Protein AF-A0A0F9BP46-F1 (afdb_monomer)

Sequence (379 aa):
MDGKRRKCLKVISLFQIILMIGFIFAFSFILNSNFVRADATGCEKNQELVKEECVCIDNNQKVDKVTGKCVEIPHPSITREDETQVTETPDQPPADSATPFPADREDIENMFGVGVGGTDGDKDDEGETVDDENGGDETSIDDTSKFLLLGPIFESFKFALLVVAGIQLLGPLFGLSEENTNALSQSAAVGIIVEGIATGIAQKFPENNIAKFLGKHSTWIGVGAGVLIFVLTYKKEKQETIIFSCLPWQAPTGGSDCEKCNNKDFPCSEYQCRSLGQSCELINRGTQEEKCVWINRNDVNPPIIQAWEDALLNDYKYAPDNAVSPPDRGVKILYEKSPDNCVPAFTPLKFGVTLNEPAICKLDVLRKDNFNEMALFMS

Secondary structure (DSSP, 8-state):
--HHHHHHHHHHHHHHHHHHHHHHHHHHHHHHT--------------------PPP-STTEEE-TTT--EEEPPP-------PPP---------------------------------------------------------THHHHTTTHHHHHHHHHHHHHHHHHHHHTGGGT--HHHHHHHHHHHHHHHHHHHHHHHHHHH-TT-HHHHHHHHHHHHHHHHHHHHHHHHH-------------PPP-PPSS-TTGGGGTTSSS---HHHHHHT-TTEEEESTTSTT-EEEETTTT--SPPPEEE-GGGSPTTEEEEEETTS-TT--EEEEEETTSTT-PPPTT------EEESS----EE-SS--SSGGG--EE--

Radius of gyration: 41.17 Å; Cα contacts (8 Å, |Δi|>4): 318; chains: 1; bounding box: 105×65×117 Å

Solvent-accessible surface area (backbone atoms only — not comparable to full-atom values): 24569 Å² total; per-residue (Å²): 134,70,75,65,58,61,55,53,56,52,54,55,53,53,52,52,51,53,51,52,53,51,48,50,55,52,50,54,53,56,59,70,73,64,79,68,89,80,80,92,79,82,91,78,90,79,90,76,88,78,84,77,82,83,76,82,92,54,100,63,54,49,70,39,90,87,77,74,43,76,40,78,63,81,76,83,80,81,79,85,81,80,86,83,88,81,84,88,85,90,89,85,87,87,87,84,83,88,84,89,87,84,90,86,86,86,88,90,87,89,87,83,86,84,83,77,88,77,88,82,76,89,76,85,90,78,89,82,92,77,91,77,91,78,91,80,80,85,79,81,72,64,68,72,67,63,57,71,65,46,58,52,44,54,54,26,49,54,52,23,52,53,51,31,54,50,34,61,69,48,24,59,79,74,69,39,51,71,69,56,27,50,28,48,24,52,15,51,29,52,10,41,42,49,22,24,50,31,41,49,47,16,69,75,36,66,86,41,70,66,22,46,48,35,45,76,41,17,67,60,51,8,52,51,50,13,53,52,46,28,66,73,56,61,74,87,82,80,89,76,89,81,82,83,77,88,66,80,90,72,45,46,89,47,25,95,48,8,57,67,41,65,78,50,101,54,85,66,45,62,68,62,17,37,55,46,2,69,29,17,40,61,42,54,79,97,50,98,70,55,41,29,36,47,55,69,83,81,64,81,73,77,72,55,79,41,80,30,71,86,49,36,52,90,65,51,45,80,41,82,32,77,86,46,66,89,87,55,71,51,68,40,77,32,20,72,86,37,96,83,32,54,69,64,86,93,60,89,80,54,73,46,69,43,61,83,48,96,78,88,55,67,44,59,96,61,95,64,97,46,82,86,73,42,79,36,74,67,129

Organism: NCBI:txid412755

pLDDT: mean 76.02, std 20.95, range [29.78, 97.56]

Nearest PDB structures (foldseek):
  3dww-assembly1_C  TM=4.536E-01  e=3.357E+00  Homo sapiens
  6g9x-assembly1_A  TM=3.524E-01  e=1.512E+00  Syntrophobacter fumaroxidans MPOB
  4ons-assembly1_A  TM=4.275E-01  e=4.463E+00  Mus musculus

Mean predicted aligned error: 18.93 Å

Structure (mmCIF, N/CA/C/O backbone):
data_AF-A0A0F9BP46-F1
#
_entry.id   AF-A0A0F9BP46-F1
#
loop_
_atom_site.group_PDB
_atom_site.id
_atom_site.type_symbol
_atom_site.label_atom_id
_atom_site.label_alt_id
_atom_site.label_comp_id
_atom_site.label_asym_id
_atom_site.label_entity_id
_atom_site.label_seq_id
_atom_site.pdbx_PDB_ins_code
_atom_site.Cartn_x
_atom_site.Cartn_y
_atom_site.Cartn_z
_atom_site.occupancy
_atom_site.B_iso_or_equiv
_atom_site.auth_seq_id
_atom_site.auth_comp_id
_atom_site.auth_asym_id
_atom_site.auth_atom_id
_atom_site.pdbx_PDB_model_num
ATOM 1 N N . MET A 1 1 ? -9.877 -31.627 -22.268 1.00 51.19 1 MET A N 1
ATOM 2 C CA . MET A 1 1 ? -10.521 -30.915 -23.401 1.00 51.19 1 MET A CA 1
ATOM 3 C C . MET A 1 1 ? -9.832 -29.566 -23.710 1.00 51.19 1 MET A C 1
ATOM 5 O O . MET A 1 1 ? -10.460 -28.676 -24.266 1.00 51.19 1 MET A O 1
ATOM 9 N N . ASP A 1 2 ? -8.516 -29.422 -23.472 1.00 57.75 2 ASP A N 1
ATOM 10 C CA . ASP A 1 2 ? -7.828 -28.109 -23.515 1.00 57.75 2 ASP A CA 1
ATOM 11 C C . ASP A 1 2 ? -6.973 -27.821 -24.756 1.00 57.75 2 ASP A C 1
ATOM 13 O O . ASP A 1 2 ? -6.506 -26.699 -24.956 1.00 57.75 2 ASP A O 1
ATOM 17 N N . GLY A 1 3 ? -6.783 -28.803 -25.641 1.00 51.12 3 GLY A N 1
ATOM 18 C CA . GLY A 1 3 ? -5.992 -28.609 -26.862 1.00 51.12 3 GLY A CA 1
ATOM 19 C C . GLY A 1 3 ? -6.721 -27.820 -27.957 1.00 51.12 3 GLY A C 1
ATOM 20 O O . GLY A 1 3 ? -6.089 -27.108 -28.738 1.00 51.12 3 GLY A O 1
ATOM 21 N N . LYS A 1 4 ? -8.059 -27.913 -28.016 1.00 52.59 4 LYS A N 1
ATOM 22 C CA . LYS A 1 4 ? -8.863 -27.330 -29.109 1.00 52.59 4 LYS A CA 1
ATOM 23 C C . LYS A 1 4 ? -9.178 -25.841 -28.889 1.00 52.59 4 LYS A C 1
ATOM 25 O O . LYS A 1 4 ? -9.213 -25.087 -29.858 1.00 52.59 4 LYS A O 1
ATOM 30 N N . ARG A 1 5 ? -9.296 -25.383 -27.632 1.00 56.59 5 ARG A N 1
ATOM 31 C CA . ARG A 1 5 ? -9.536 -23.959 -27.303 1.00 56.59 5 ARG A CA 1
ATOM 32 C C . ARG A 1 5 ? -8.321 -23.062 -27.566 1.00 56.59 5 ARG A C 1
ATOM 34 O O . ARG A 1 5 ? -8.494 -21.951 -28.054 1.00 56.59 5 ARG A O 1
ATOM 41 N N . ARG A 1 6 ? -7.093 -23.558 -27.359 1.00 57.41 6 ARG A N 1
ATOM 42 C CA . ARG A 1 6 ? -5.865 -22.782 -27.632 1.00 57.41 6 ARG A CA 1
ATOM 43 C C . ARG A 1 6 ? -5.635 -22.484 -29.116 1.00 57.41 6 ARG A C 1
ATOM 45 O O . ARG A 1 6 ? -5.051 -21.456 -29.440 1.00 57.41 6 ARG A O 1
ATOM 52 N N . LYS A 1 7 ? -6.102 -23.352 -30.020 1.00 62.84 7 LYS A N 1
ATOM 53 C CA . LYS A 1 7 ? -6.002 -23.108 -31.469 1.00 62.84 7 LYS A CA 1
ATOM 54 C C . LYS A 1 7 ? -7.036 -22.087 -31.949 1.00 62.84 7 LYS A C 1
ATOM 56 O O . LYS A 1 7 ? -6.698 -21.247 -32.771 1.00 62.84 7 LYS A O 1
ATOM 61 N N . CYS A 1 8 ? -8.244 -22.100 -31.381 1.00 63.44 8 CYS A N 1
ATOM 62 C CA . CYS A 1 8 ? -9.289 -21.136 -31.734 1.00 63.44 8 CYS A CA 1
ATOM 63 C C . CYS A 1 8 ? -8.922 -19.701 -31.307 1.00 63.44 8 CYS A C 1
ATOM 65 O O . CYS A 1 8 ? -9.073 -18.769 -32.091 1.00 63.44 8 CYS A O 1
ATOM 67 N N . LEU A 1 9 ? -8.331 -19.530 -30.114 1.00 61.62 9 LEU A N 1
ATOM 68 C CA . LEU A 1 9 ? -7.913 -18.206 -29.629 1.00 61.62 9 LEU A CA 1
ATOM 69 C C . LEU A 1 9 ? -6.822 -17.558 -30.503 1.00 61.62 9 LEU A C 1
ATOM 71 O O . LEU A 1 9 ? -6.838 -16.349 -30.717 1.00 61.62 9 LEU A O 1
ATOM 75 N N . LYS A 1 10 ? -5.892 -18.358 -31.047 1.00 68.31 10 LYS A N 1
ATOM 76 C CA . LYS A 1 10 ? -4.823 -17.850 -31.925 1.00 68.31 10 LYS A CA 1
ATOM 77 C C . LYS A 1 10 ? -5.347 -17.368 -33.279 1.00 68.31 10 LYS A C 1
ATOM 79 O O . LYS A 1 10 ? -4.839 -16.382 -33.795 1.00 68.31 10 LYS A O 1
ATOM 84 N N . VAL A 1 11 ? -6.364 -18.029 -33.836 1.00 72.81 11 VAL A N 1
ATOM 85 C CA . VAL A 1 11 ? -6.951 -17.636 -35.131 1.00 72.81 11 VAL A CA 1
ATOM 86 C C . VAL A 1 11 ? -7.727 -16.323 -35.009 1.00 72.81 11 VAL A C 1
ATOM 88 O O . VAL A 1 11 ? -7.615 -15.467 -35.881 1.00 72.81 11 VAL A O 1
ATOM 91 N N . ILE A 1 12 ? -8.443 -16.123 -33.898 1.00 74.19 12 ILE A N 1
ATOM 92 C CA . ILE A 1 12 ? -9.190 -14.881 -33.644 1.00 74.19 12 ILE A CA 1
ATOM 93 C C . ILE A 1 12 ? -8.234 -13.690 -33.474 1.00 74.19 12 ILE A C 1
ATOM 95 O O . ILE A 1 12 ? -8.472 -12.628 -34.044 1.00 74.19 12 ILE A O 1
ATOM 99 N N . SER A 1 13 ? -7.113 -13.881 -32.771 1.00 76.50 13 SER A N 1
ATOM 100 C CA . SER A 1 13 ? -6.092 -12.836 -32.609 1.00 76.50 13 SER A CA 1
ATOM 101 C C . SER A 1 13 ? -5.439 -12.442 -33.942 1.00 76.50 13 SER A C 1
ATOM 103 O O . SER A 1 13 ? -5.254 -11.258 -34.211 1.00 76.50 13 SER A O 1
ATOM 105 N N . LEU A 1 14 ? -5.158 -13.411 -34.818 1.00 77.75 14 LEU A N 1
ATOM 106 C CA . LEU A 1 14 ? -4.526 -13.151 -36.115 1.00 77.75 14 LEU A CA 1
ATOM 107 C C . LEU A 1 14 ? -5.471 -12.410 -37.079 1.00 77.75 14 LEU A C 1
ATOM 109 O O . LEU A 1 14 ? -5.037 -11.523 -37.809 1.00 77.75 14 LEU A O 1
ATOM 113 N N . PHE A 1 15 ? -6.773 -12.709 -37.025 1.00 81.88 15 PHE A N 1
ATOM 114 C CA . PHE A 1 15 ? -7.794 -11.985 -37.787 1.00 81.88 15 PHE A CA 1
ATOM 115 C C . PHE A 1 15 ? -7.952 -10.526 -37.324 1.00 81.88 15 PHE A C 1
ATOM 117 O O . PHE A 1 15 ? -8.049 -9.628 -38.159 1.00 81.88 15 PHE A O 1
ATOM 124 N N . GLN A 1 16 ? -7.910 -10.270 -36.011 1.00 79.50 16 GLN A N 1
ATOM 125 C CA . GLN A 1 16 ? -7.958 -8.906 -35.469 1.00 79.50 16 GLN A CA 1
ATOM 126 C C . GLN A 1 16 ? -6.759 -8.058 -35.914 1.00 79.50 16 GLN A C 1
ATOM 128 O O . GLN A 1 16 ? -6.934 -6.898 -36.279 1.00 79.50 16 GLN A O 1
ATOM 133 N N . ILE A 1 17 ? -5.558 -8.646 -35.945 1.00 83.75 17 ILE A N 1
ATOM 134 C CA . ILE A 1 17 ? -4.344 -7.961 -36.413 1.00 83.75 17 ILE A CA 1
ATOM 135 C C . ILE A 1 17 ? -4.460 -7.606 -37.903 1.00 83.75 17 ILE A C 1
ATOM 137 O O . ILE A 1 17 ? -4.156 -6.479 -38.284 1.00 83.75 17 ILE A O 1
ATOM 141 N N . ILE A 1 18 ? -4.957 -8.523 -38.743 1.00 86.75 18 ILE A N 1
ATOM 142 C CA . ILE A 1 18 ? -5.161 -8.256 -40.179 1.00 86.75 18 ILE A CA 1
ATOM 143 C C . ILE A 1 18 ? -6.182 -7.128 -40.394 1.00 86.75 18 ILE A C 1
ATOM 145 O O . ILE A 1 18 ? -5.955 -6.257 -41.234 1.00 86.75 18 ILE A O 1
ATOM 149 N N . LEU A 1 19 ? -7.274 -7.102 -39.622 1.00 89.00 19 LEU A N 1
ATOM 150 C CA . LEU A 1 19 ? -8.265 -6.025 -39.694 1.00 89.00 19 LEU A CA 1
ATOM 151 C C . LEU A 1 19 ? -7.691 -4.670 -39.267 1.00 89.00 19 LEU A C 1
ATOM 153 O O . LEU A 1 19 ? -7.942 -3.679 -39.946 1.00 89.00 19 LEU A O 1
ATOM 157 N N . MET A 1 20 ? -6.897 -4.624 -38.192 1.00 87.75 20 MET A N 1
ATOM 158 C CA . MET A 1 20 ? -6.235 -3.392 -37.743 1.00 87.75 20 MET A CA 1
ATOM 159 C C . MET A 1 20 ? -5.253 -2.865 -38.796 1.00 87.75 20 MET A C 1
ATOM 161 O O . MET A 1 20 ? -5.294 -1.684 -39.126 1.00 87.75 20 MET A O 1
ATOM 165 N N . ILE A 1 21 ? -4.432 -3.740 -39.387 1.00 87.19 21 ILE A N 1
ATOM 166 C CA . ILE A 1 21 ? -3.500 -3.363 -40.461 1.00 87.19 21 ILE A CA 1
ATOM 167 C C . ILE A 1 21 ? -4.272 -2.836 -41.680 1.00 87.19 21 ILE A C 1
ATOM 169 O O . ILE A 1 21 ? -3.926 -1.788 -42.220 1.00 87.19 21 ILE A O 1
ATOM 173 N N . GLY A 1 22 ? -5.355 -3.510 -42.083 1.00 89.19 22 GLY A N 1
ATOM 174 C CA . GLY A 1 22 ? -6.210 -3.057 -43.183 1.00 89.19 22 GLY A CA 1
ATOM 175 C C . GLY A 1 22 ? -6.844 -1.687 -42.927 1.00 89.19 22 GLY A C 1
ATOM 176 O O . GLY A 1 22 ? -6.876 -0.851 -43.829 1.00 89.19 22 GLY A O 1
ATOM 177 N N . PHE A 1 23 ? -7.290 -1.428 -41.694 1.00 85.62 23 PHE A N 1
ATOM 178 C CA . PHE A 1 23 ? -7.858 -0.136 -41.308 1.00 85.62 23 PHE A CA 1
ATOM 179 C C . PHE A 1 23 ? -6.813 0.982 -41.341 1.00 85.62 23 PHE A C 1
ATOM 181 O O . PHE A 1 23 ? -7.112 2.062 -41.838 1.00 85.62 23 PHE A O 1
ATOM 188 N N . ILE A 1 24 ? -5.582 0.714 -40.892 1.00 86.12 24 ILE A N 1
ATOM 189 C CA . ILE A 1 24 ? -4.474 1.678 -40.953 1.00 86.12 24 ILE A CA 1
ATOM 190 C C . ILE A 1 24 ? -4.162 2.040 -42.411 1.00 86.12 24 ILE A C 1
ATOM 192 O O . ILE A 1 24 ? -4.126 3.221 -42.743 1.00 86.12 24 ILE A O 1
ATOM 196 N N . PHE A 1 25 ? -4.029 1.054 -43.309 1.00 81.25 25 PHE A N 1
ATOM 197 C CA . PHE A 1 25 ? -3.779 1.326 -44.732 1.00 81.25 25 PHE A CA 1
ATOM 198 C C . PHE A 1 25 ? -4.928 2.093 -45.400 1.00 81.25 25 PHE A C 1
ATOM 200 O O . PHE A 1 25 ? -4.676 3.020 -46.170 1.00 81.25 25 PHE A O 1
ATOM 207 N N . ALA A 1 26 ? -6.181 1.749 -45.088 1.00 80.31 26 ALA A N 1
ATOM 208 C CA . ALA A 1 26 ? -7.342 2.474 -45.597 1.00 80.31 26 ALA A CA 1
ATOM 209 C C . ALA A 1 26 ? -7.365 3.927 -45.094 1.00 80.31 26 ALA A C 1
ATOM 211 O O . ALA A 1 26 ? -7.599 4.846 -45.876 1.00 80.31 26 ALA A O 1
ATOM 212 N N . PHE A 1 27 ? -7.061 4.147 -43.813 1.00 79.69 27 PHE A N 1
ATOM 213 C CA . PHE A 1 27 ? -7.033 5.480 -43.216 1.00 79.69 27 PHE A CA 1
ATOM 214 C C . PHE A 1 27 ? -5.890 6.334 -43.780 1.00 79.69 27 PHE A C 1
ATOM 216 O O . PHE A 1 27 ? -6.112 7.489 -44.138 1.00 79.69 27 PHE A O 1
ATOM 223 N N . SER A 1 28 ? -4.697 5.761 -43.971 1.00 77.62 28 SER A N 1
ATOM 224 C CA . SER A 1 28 ? -3.579 6.438 -44.640 1.00 77.62 28 SER A CA 1
ATOM 225 C C . SER A 1 28 ? -3.911 6.819 -46.086 1.00 77.62 28 SER A C 1
ATOM 227 O O . SER A 1 28 ? -3.547 7.908 -46.525 1.00 77.62 28 SER A O 1
ATOM 229 N N . PHE A 1 29 ? -4.639 5.973 -46.823 1.00 75.00 29 PHE A N 1
ATOM 230 C CA . PHE A 1 29 ? -5.058 6.280 -48.195 1.00 75.00 29 PHE A CA 1
ATOM 231 C C . PHE A 1 29 ? -6.102 7.410 -48.242 1.00 75.00 29 PHE A C 1
ATOM 233 O O . PHE A 1 29 ? -6.021 8.293 -49.096 1.00 75.00 29 PHE A O 1
ATOM 240 N N . ILE A 1 30 ? -7.042 7.428 -47.290 1.00 72.94 30 ILE A N 1
ATOM 241 C CA . ILE A 1 30 ? -8.061 8.481 -47.168 1.00 72.94 30 ILE A CA 1
ATOM 242 C C . ILE A 1 30 ? -7.417 9.825 -46.805 1.00 72.94 30 ILE A C 1
ATOM 244 O O . ILE A 1 30 ? -7.726 10.838 -47.438 1.00 72.94 30 ILE A O 1
ATOM 248 N N . LEU A 1 31 ? -6.483 9.843 -45.848 1.00 68.25 31 LEU A N 1
ATOM 249 C CA . LEU A 1 31 ? -5.783 11.065 -45.440 1.00 68.25 31 LEU A CA 1
ATOM 250 C C . LEU A 1 31 ? -4.904 11.640 -46.560 1.00 68.25 31 LEU A C 1
ATOM 252 O O . LEU A 1 31 ? -4.844 12.857 -46.720 1.00 68.25 31 LEU A O 1
ATOM 256 N N . ASN A 1 32 ? -4.288 10.789 -47.384 1.00 64.81 32 ASN A N 1
ATOM 257 C CA . ASN A 1 32 ? -3.459 11.248 -48.500 1.00 64.81 32 ASN A CA 1
ATOM 258 C C . ASN A 1 32 ? -4.287 11.849 -49.656 1.00 64.81 32 ASN A C 1
ATOM 260 O O . ASN A 1 32 ? -3.772 12.631 -50.449 1.00 64.81 32 ASN A O 1
ATOM 264 N N . SER A 1 33 ? -5.579 11.513 -49.755 1.00 58.09 33 SER A N 1
ATOM 265 C CA . SER A 1 33 ? -6.446 11.975 -50.851 1.00 58.09 33 SER A CA 1
ATOM 266 C C . SER A 1 33 ? -7.079 13.361 -50.648 1.00 58.09 33 SER A C 1
ATOM 268 O O . SER A 1 33 ? -7.618 13.911 -51.604 1.00 58.09 33 SER A O 1
ATOM 270 N N . ASN A 1 34 ? -6.993 13.950 -49.445 1.00 46.72 34 ASN A N 1
ATOM 271 C CA . ASN A 1 34 ? -7.708 15.191 -49.106 1.00 46.72 34 ASN A CA 1
ATOM 272 C C . ASN A 1 34 ? -6.830 16.364 -48.637 1.00 46.72 34 ASN A C 1
ATOM 274 O O . ASN A 1 34 ? -7.375 17.398 -48.257 1.00 46.72 34 ASN A O 1
ATOM 278 N N . PHE A 1 35 ? -5.496 16.277 -48.692 1.00 43.81 35 PHE A N 1
ATOM 279 C CA . PHE A 1 35 ? -4.644 17.422 -48.335 1.00 43.81 35 PHE A CA 1
ATOM 280 C C . PHE A 1 35 ? -4.493 18.406 -49.513 1.00 43.81 35 PHE A C 1
ATOM 282 O O . PHE A 1 35 ? -3.432 18.557 -50.117 1.00 43.81 35 PHE A O 1
ATOM 289 N N . VAL A 1 36 ? -5.601 19.065 -49.866 1.00 41.81 36 VAL A N 1
ATOM 290 C CA . VAL A 1 36 ? -5.624 20.300 -50.662 1.00 41.81 36 VAL A CA 1
ATOM 291 C C . VAL A 1 36 ? -5.402 21.478 -49.710 1.00 41.81 36 VAL A C 1
ATOM 293 O O . VAL A 1 36 ? -5.994 21.532 -48.636 1.00 41.81 36 VAL A O 1
ATOM 296 N N . ARG A 1 37 ? -4.521 22.399 -50.125 1.00 49.06 37 ARG A N 1
ATOM 297 C CA . ARG A 1 37 ? -4.169 23.681 -49.484 1.00 49.06 37 ARG A CA 1
ATOM 298 C C . ARG A 1 37 ? -5.316 24.302 -48.675 1.00 49.06 37 ARG A C 1
ATOM 300 O O . ARG A 1 37 ? -6.347 24.642 -49.247 1.00 49.06 37 ARG A O 1
ATOM 307 N N . ALA A 1 38 ? -5.069 24.559 -47.393 1.00 35.44 38 ALA A N 1
ATOM 308 C CA . ALA A 1 38 ? -5.835 25.525 -46.617 1.00 35.44 38 ALA A CA 1
ATOM 309 C C . ALA A 1 38 ? -5.010 26.813 -46.481 1.00 35.44 38 ALA A C 1
ATOM 311 O O . ALA A 1 38 ? -3.982 26.833 -45.803 1.00 35.44 38 ALA A O 1
ATOM 312 N N . ASP A 1 39 ? -5.460 27.862 -47.171 1.00 40.12 39 ASP A N 1
ATOM 313 C CA . ASP A 1 39 ? -5.082 29.246 -46.899 1.00 40.12 39 ASP A CA 1
ATOM 314 C C . ASP A 1 39 ? -5.574 29.639 -45.501 1.00 40.12 39 ASP A C 1
ATOM 316 O O . ASP A 1 39 ? -6.724 29.399 -45.129 1.00 40.12 39 ASP A O 1
ATOM 320 N N . ALA A 1 40 ? -4.692 30.264 -44.725 1.00 40.28 40 ALA A N 1
ATOM 321 C CA . ALA A 1 40 ? -4.998 30.781 -43.404 1.00 40.28 40 ALA A CA 1
ATOM 322 C C . ALA A 1 40 ? -5.694 32.144 -43.514 1.00 40.28 40 ALA A C 1
ATOM 324 O O . ALA A 1 40 ? -5.038 33.160 -43.716 1.00 40.28 40 ALA A O 1
ATOM 325 N N . THR A 1 41 ? -7.012 32.184 -43.320 1.00 38.69 41 THR A N 1
ATOM 326 C CA . THR A 1 41 ? -7.710 33.385 -42.836 1.00 38.69 41 THR A CA 1
ATOM 327 C C . THR A 1 41 ? -8.934 32.988 -42.015 1.00 38.69 41 THR A C 1
ATOM 329 O O . THR A 1 41 ? -9.720 32.149 -42.441 1.00 38.69 41 THR A O 1
ATOM 332 N N . GLY A 1 42 ? -9.109 33.627 -40.855 1.00 29.78 42 GLY A N 1
ATOM 333 C CA . GLY A 1 42 ? -10.396 33.673 -40.155 1.00 29.78 42 GLY A CA 1
ATOM 334 C C . GLY A 1 42 ? -10.354 33.244 -38.693 1.00 29.78 42 GLY A C 1
ATOM 335 O O . GLY A 1 42 ? -10.514 32.073 -38.377 1.00 29.78 42 GLY A O 1
ATOM 336 N N . CYS A 1 43 ? -10.196 34.224 -37.801 1.00 35.41 43 CYS A N 1
ATOM 337 C CA . CYS A 1 43 ? -10.607 34.125 -36.404 1.00 35.41 43 CYS A CA 1
ATOM 338 C C . CYS A 1 43 ? -12.110 33.844 -36.306 1.00 35.41 43 CYS A C 1
ATOM 340 O O . CYS A 1 43 ? -12.894 34.612 -36.858 1.00 35.41 43 CYS A O 1
ATOM 342 N N . GLU A 1 44 ? -12.515 32.891 -35.469 1.00 32.06 44 GLU A N 1
ATOM 343 C CA . GLU A 1 44 ? -13.822 32.955 -34.820 1.00 32.06 44 GLU A CA 1
ATOM 344 C C . GLU A 1 44 ? -13.731 32.385 -33.402 1.00 32.06 44 GLU A C 1
ATOM 346 O O . GLU A 1 44 ? -13.236 31.285 -33.164 1.00 32.06 44 GLU A O 1
ATOM 351 N N . LYS A 1 45 ? -14.141 33.218 -32.445 1.00 46.47 45 LYS A N 1
ATOM 352 C CA . LYS A 1 45 ? -14.250 32.902 -31.023 1.00 46.47 45 LYS A CA 1
ATOM 353 C C . LYS A 1 45 ? -15.384 31.901 -30.832 1.00 46.47 45 LYS A C 1
ATOM 355 O O . LYS A 1 45 ? -16.465 32.160 -31.339 1.00 46.47 45 LYS A O 1
ATOM 360 N N . ASN A 1 46 ? -15.193 30.893 -29.986 1.00 37.97 46 ASN A N 1
ATOM 361 C CA . ASN A 1 46 ? -16.255 30.433 -29.093 1.00 37.97 46 ASN A CA 1
ATOM 362 C C . ASN A 1 46 ? -15.660 29.848 -27.810 1.00 37.97 46 ASN A C 1
ATOM 364 O O . ASN A 1 46 ? -14.781 28.992 -27.837 1.00 37.97 46 ASN A O 1
ATOM 368 N N . GLN A 1 47 ? -16.131 30.401 -26.691 1.00 43.22 47 GLN A N 1
ATOM 369 C CA . GLN A 1 47 ? -15.927 29.906 -25.338 1.00 43.22 47 GLN A CA 1
ATOM 370 C C . GLN A 1 47 ? -16.665 28.580 -25.178 1.00 43.22 47 GLN A C 1
ATOM 372 O O . GLN A 1 47 ? -17.860 28.514 -25.463 1.00 43.22 47 GLN A O 1
ATOM 377 N N . GLU A 1 48 ? -15.995 27.581 -24.616 1.00 39.81 48 GLU A N 1
ATOM 378 C CA . GLU A 1 48 ? -16.670 26.462 -23.974 1.00 39.81 48 GLU A CA 1
ATOM 379 C C . GLU A 1 48 ? -16.190 26.379 -22.523 1.00 39.81 48 GLU A C 1
ATOM 381 O O . GLU A 1 48 ? -14.996 26.354 -22.226 1.00 39.81 48 GLU A O 1
ATOM 386 N N . LEU A 1 49 ? -17.170 26.480 -21.627 1.00 37.50 49 LEU A N 1
ATOM 387 C CA . LEU A 1 49 ? -17.045 26.516 -20.179 1.00 37.50 49 LEU A CA 1
ATOM 388 C C . LEU A 1 49 ? -16.420 25.202 -19.683 1.00 37.50 49 LEU A C 1
ATOM 390 O O . LEU A 1 49 ? -17.095 24.175 -19.614 1.00 37.50 49 LEU A O 1
ATOM 394 N N . VAL A 1 50 ? -15.151 25.240 -19.284 1.00 36.62 50 VAL A N 1
ATOM 395 C CA . VAL A 1 50 ? -14.562 24.189 -18.449 1.00 36.62 50 VAL A CA 1
ATOM 396 C C . VAL A 1 50 ? -15.023 24.445 -17.017 1.00 36.62 50 VAL A C 1
ATOM 398 O O . VAL A 1 50 ? -14.730 25.475 -16.416 1.00 36.62 50 VAL A O 1
ATOM 401 N N . LYS A 1 51 ? -15.822 23.517 -16.497 1.00 38.41 51 LYS A N 1
ATOM 402 C CA . LYS A 1 51 ? -16.299 23.502 -15.117 1.00 38.41 51 LYS A CA 1
ATOM 403 C C . LYS A 1 51 ? -15.162 22.980 -14.235 1.00 38.41 51 LYS A C 1
ATOM 405 O O . LYS A 1 51 ? -15.070 21.781 -13.999 1.00 38.41 51 LYS A O 1
ATOM 410 N N . GLU A 1 52 ? -14.274 23.873 -13.814 1.00 42.34 52 GLU A N 1
ATOM 411 C CA . GLU A 1 52 ? -13.275 23.577 -12.786 1.00 42.34 52 GLU A CA 1
ATOM 412 C C . GLU A 1 52 ? -13.978 23.432 -11.427 1.00 42.34 52 GLU A C 1
ATOM 414 O O . GLU A 1 52 ? -14.666 24.338 -10.952 1.00 42.34 52 GLU A O 1
ATOM 419 N N . GLU A 1 53 ? -13.848 22.257 -10.813 1.00 43.06 53 GLU A N 1
ATOM 420 C CA . GLU A 1 53 ? -14.178 22.043 -9.406 1.00 43.06 53 GLU A CA 1
ATOM 421 C C . GLU A 1 53 ? -13.092 22.709 -8.552 1.00 43.06 53 GLU A C 1
ATOM 423 O O . GLU A 1 53 ? -11.978 22.205 -8.429 1.00 43.06 53 GLU A O 1
ATOM 428 N N . CYS A 1 54 ? -13.408 23.862 -7.964 1.00 41.28 54 CYS A N 1
ATOM 429 C CA . CYS A 1 54 ? -12.548 24.488 -6.966 1.00 41.28 54 CYS A CA 1
ATOM 430 C C . CYS A 1 54 ? -12.548 23.644 -5.681 1.00 41.28 54 CYS A C 1
ATOM 432 O O . CYS A 1 54 ? -13.574 23.521 -5.009 1.00 41.28 54 CYS A O 1
ATOM 434 N N . VAL A 1 55 ? -11.389 23.096 -5.318 1.00 47.66 55 VAL A N 1
ATOM 435 C CA . VAL A 1 55 ? -11.141 22.456 -4.018 1.00 47.66 55 VAL A CA 1
ATOM 436 C C . VAL A 1 55 ? -10.558 23.513 -3.074 1.00 47.66 55 VAL A C 1
ATOM 438 O O . VAL A 1 55 ? -9.524 24.100 -3.384 1.00 47.66 55 VAL A O 1
ATOM 441 N N . CYS A 1 56 ? -11.205 23.787 -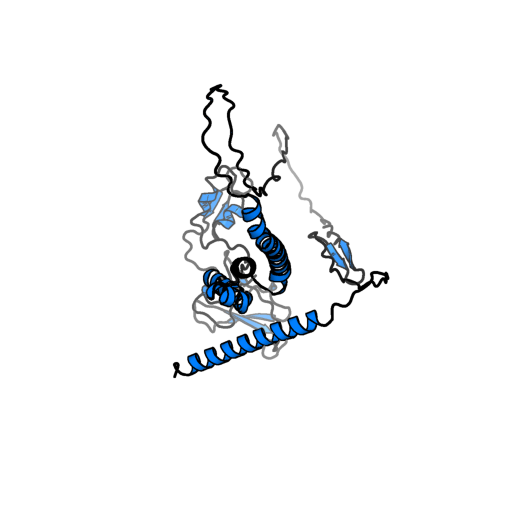1.935 1.00 59.34 56 CYS A N 1
ATOM 442 C CA . CYS A 1 56 ? -10.606 24.613 -0.874 1.00 59.34 56 CYS A CA 1
ATOM 443 C C . CYS A 1 56 ? -9.507 23.777 -0.185 1.00 59.34 56 CYS A C 1
ATOM 445 O O . CYS A 1 56 ? -9.789 22.666 0.261 1.00 59.34 56 CYS A O 1
ATOM 447 N N . ILE A 1 57 ? -8.270 24.283 -0.124 1.00 55.22 57 ILE A N 1
ATOM 448 C CA . ILE A 1 57 ? -7.079 23.519 0.313 1.00 55.22 57 ILE A CA 1
ATOM 449 C C . ILE A 1 57 ? -6.825 23.610 1.837 1.00 55.22 57 ILE A C 1
ATOM 451 O O . ILE A 1 57 ? -5.948 22.925 2.353 1.00 55.22 57 ILE A O 1
ATOM 455 N N . ASP A 1 58 ? -7.644 24.341 2.601 1.00 57.22 58 ASP A N 1
ATOM 456 C CA . ASP A 1 58 ? -7.428 24.517 4.044 1.00 57.22 58 ASP A CA 1
ATOM 457 C C . ASP A 1 58 ? -8.433 23.752 4.926 1.00 57.22 58 ASP A C 1
ATOM 459 O O . ASP A 1 58 ? -9.652 23.839 4.754 1.00 57.22 58 ASP A O 1
ATOM 463 N N . ASN A 1 59 ? -7.903 23.042 5.932 1.00 59.19 59 ASN A N 1
ATOM 464 C CA . ASN A 1 59 ? -8.589 22.053 6.787 1.00 59.19 59 ASN A CA 1
ATOM 465 C C . ASN A 1 59 ? -9.787 22.563 7.624 1.00 59.19 59 ASN A C 1
ATOM 467 O O . ASN A 1 59 ? -10.418 21.762 8.309 1.00 59.19 59 ASN A O 1
ATOM 471 N N . ASN A 1 60 ? -10.138 23.852 7.566 1.00 64.88 60 ASN A N 1
ATOM 472 C CA . ASN A 1 60 ? -11.198 24.459 8.387 1.00 64.88 60 ASN A CA 1
ATOM 473 C C . ASN A 1 60 ? -12.280 25.214 7.586 1.00 64.88 60 ASN A C 1
ATOM 475 O O . ASN A 1 60 ? -13.075 25.953 8.172 1.00 64.88 60 ASN A O 1
ATOM 479 N N . GLN A 1 61 ? -12.355 25.033 6.263 1.00 76.88 61 GLN A N 1
ATOM 480 C CA . GLN A 1 61 ? -13.371 25.684 5.426 1.00 76.88 61 GLN A CA 1
ATOM 481 C C . GLN A 1 61 ? -14.322 24.670 4.777 1.00 76.88 61 GLN A C 1
ATOM 483 O O . GLN A 1 61 ? -13.927 23.581 4.366 1.00 76.88 61 GLN A O 1
ATOM 488 N N . LYS A 1 62 ? -15.605 25.034 4.661 1.00 73.50 62 LYS A N 1
ATOM 489 C CA . LYS A 1 62 ? -16.598 24.285 3.872 1.00 73.50 62 LYS A CA 1
ATOM 490 C C . LYS A 1 62 ? -17.054 25.134 2.689 1.00 73.50 62 LYS A C 1
ATOM 492 O O . LYS A 1 62 ? -17.287 26.331 2.835 1.00 73.50 62 LYS A O 1
ATOM 497 N N . VAL A 1 63 ? -17.206 24.503 1.523 1.00 76.62 63 VAL A N 1
ATOM 498 C CA . VAL A 1 63 ? -17.797 25.140 0.338 1.00 76.62 63 VAL A CA 1
ATOM 499 C C . VAL A 1 63 ? -19.300 25.267 0.557 1.00 76.62 63 VAL A C 1
ATOM 501 O O . VAL A 1 63 ? -20.000 24.263 0.730 1.00 76.62 63 VAL A O 1
ATOM 504 N N . ASP A 1 64 ? -19.808 26.495 0.532 1.00 73.50 64 ASP A N 1
ATOM 505 C CA . ASP A 1 64 ? -21.244 26.733 0.465 1.00 73.50 64 ASP A CA 1
ATOM 506 C C . ASP A 1 64 ? -21.761 26.278 -0.909 1.00 73.50 64 ASP A C 1
ATOM 508 O O . ASP A 1 64 ? -21.383 26.812 -1.953 1.00 73.50 64 ASP A O 1
ATOM 512 N N . LYS A 1 65 ? -22.643 25.273 -0.908 1.00 68.50 65 LYS A N 1
ATOM 513 C CA . LYS A 1 65 ? -23.182 24.641 -2.121 1.00 68.50 65 LYS A CA 1
ATOM 514 C C . LYS A 1 65 ? -23.993 25.592 -3.003 1.00 68.50 65 LYS A C 1
ATOM 516 O O . LYS A 1 65 ? -24.222 25.269 -4.164 1.00 68.50 65 LYS A O 1
ATOM 521 N N . VAL A 1 66 ? -24.458 26.719 -2.465 1.00 68.31 66 VAL A N 1
ATOM 522 C CA . VAL A 1 66 ? -25.281 27.682 -3.208 1.00 68.31 66 VAL A CA 1
ATOM 523 C C . VAL A 1 66 ? -24.418 28.756 -3.860 1.00 68.31 66 VAL A C 1
ATOM 525 O O . VAL A 1 66 ? -24.707 29.183 -4.975 1.00 68.31 66 VAL A O 1
ATOM 528 N N . THR A 1 67 ? -23.352 29.187 -3.187 1.00 80.31 67 THR A N 1
ATOM 529 C CA . THR A 1 67 ? -22.537 30.326 -3.634 1.00 80.31 67 THR A CA 1
ATOM 530 C C . THR A 1 67 ? -21.181 29.930 -4.213 1.00 80.31 67 THR A C 1
ATOM 532 O O . THR A 1 67 ? -20.545 30.754 -4.868 1.00 80.31 67 THR A O 1
ATOM 535 N N . GLY A 1 68 ? -20.726 28.693 -3.988 1.00 80.62 68 GLY A N 1
ATOM 536 C CA . GLY A 1 68 ? -19.420 28.202 -4.437 1.00 80.62 68 GLY A CA 1
ATOM 537 C C . GLY A 1 68 ? -18.229 28.868 -3.742 1.00 80.62 68 GLY A C 1
ATOM 538 O O . GLY A 1 68 ? -17.093 28.671 -4.163 1.00 80.62 68 GLY A O 1
ATOM 539 N N . LYS A 1 69 ? -18.463 29.668 -2.693 1.00 82.06 69 LYS A N 1
ATOM 540 C CA . LYS A 1 69 ? -17.409 30.322 -1.910 1.00 82.06 69 LYS A CA 1
ATOM 541 C C . LYS A 1 69 ? -17.027 29.460 -0.707 1.00 82.06 69 LYS A C 1
ATOM 543 O O . LYS A 1 69 ? -17.891 28.843 -0.081 1.00 82.06 69 LYS A O 1
ATOM 548 N N . CYS A 1 70 ? -15.737 29.431 -0.378 1.00 77.06 70 CYS A N 1
ATOM 549 C CA . CYS A 1 70 ? -15.260 28.841 0.869 1.00 77.06 70 CYS A CA 1
ATOM 550 C C . CYS A 1 70 ? -15.716 29.740 2.035 1.00 77.06 70 CYS A C 1
ATOM 552 O O . CYS A 1 70 ? -15.493 30.953 2.005 1.00 77.06 70 CYS A O 1
ATOM 554 N N . VAL A 1 71 ? -16.386 29.164 3.034 1.00 83.44 71 VAL A N 1
ATOM 555 C CA . VAL A 1 71 ? -16.832 29.870 4.245 1.00 83.44 71 VAL A CA 1
ATOM 556 C C . VAL A 1 71 ? -16.084 29.290 5.445 1.00 83.44 71 VAL A C 1
ATOM 558 O O . VAL A 1 71 ? -16.014 28.066 5.604 1.00 83.44 71 VAL A O 1
ATOM 561 N N . GLU A 1 72 ? -15.512 30.162 6.277 1.00 77.81 72 GLU A N 1
ATOM 562 C CA . GLU A 1 72 ? -14.885 29.773 7.543 1.00 77.81 72 GLU A CA 1
ATOM 563 C C . GLU A 1 72 ? -15.935 29.265 8.530 1.00 77.81 72 GLU A C 1
ATOM 565 O O . GLU A 1 72 ? -16.986 29.880 8.723 1.00 77.81 72 GLU A O 1
ATOM 570 N N . ILE A 1 73 ? -15.647 28.129 9.165 1.00 76.69 73 ILE A N 1
ATOM 571 C CA . ILE A 1 73 ? -16.482 27.606 10.243 1.00 76.69 73 ILE A CA 1
ATOM 572 C C . ILE A 1 73 ? -16.144 28.410 11.509 1.00 76.69 73 ILE A C 1
ATOM 574 O O . ILE A 1 73 ? -15.007 28.328 11.975 1.00 76.69 73 ILE A O 1
ATOM 578 N N . PRO A 1 74 ? -17.085 29.177 12.092 1.00 63.22 74 PRO A N 1
ATOM 579 C CA . PRO A 1 74 ? -16.817 29.893 13.330 1.00 63.22 74 PRO A CA 1
ATOM 580 C C . PRO A 1 74 ? -16.536 28.888 14.453 1.00 63.22 74 PRO A C 1
ATOM 582 O O . PRO A 1 74 ? -17.342 27.993 14.721 1.00 63.22 74 PRO A O 1
ATOM 585 N N . HIS A 1 75 ? -15.377 29.028 15.099 1.00 54.62 75 HIS A N 1
ATOM 586 C CA . HIS A 1 75 ? -15.012 28.227 16.262 1.00 54.62 75 HIS A CA 1
ATOM 587 C C . HIS A 1 75 ? -16.040 28.432 17.389 1.00 54.62 75 HIS A C 1
ATOM 589 O O . HIS A 1 75 ? -16.361 29.579 17.709 1.00 54.62 75 HIS A O 1
ATOM 595 N N . PRO A 1 76 ? -16.542 27.359 18.028 1.00 51.53 76 PRO A N 1
ATOM 596 C CA . PRO A 1 76 ? -17.369 27.502 19.214 1.00 51.53 76 PRO A CA 1
ATOM 597 C C . PRO A 1 76 ? -16.507 28.072 20.345 1.00 51.53 76 PRO A C 1
ATOM 599 O O . PRO A 1 76 ? -15.621 27.403 20.876 1.00 51.53 76 PRO A O 1
ATOM 602 N N . SER A 1 77 ? -16.756 29.328 20.705 1.00 47.62 77 SER A N 1
ATOM 603 C CA . SER A 1 77 ? -16.233 29.933 21.924 1.00 47.62 77 SER A CA 1
ATOM 604 C C . SER A 1 77 ? -16.843 29.206 23.122 1.00 47.62 77 SER A C 1
ATOM 606 O O . SER A 1 77 ? -18.016 29.400 23.438 1.00 47.62 77 SER A O 1
ATOM 608 N N . ILE A 1 78 ? -16.055 28.343 23.761 1.00 46.66 78 ILE A N 1
ATOM 609 C CA . ILE A 1 78 ? -16.407 27.697 25.026 1.00 46.66 78 ILE A CA 1
ATOM 610 C C . ILE A 1 78 ? -16.398 28.783 26.105 1.00 46.66 78 ILE A C 1
ATOM 612 O O . ILE A 1 78 ? -15.340 29.210 26.567 1.00 46.66 78 ILE A O 1
ATOM 616 N N . THR A 1 79 ? -17.577 29.258 26.494 1.00 41.84 79 THR A N 1
ATOM 617 C CA . THR A 1 79 ? -17.762 30.037 27.720 1.00 41.84 79 THR A CA 1
ATOM 618 C C . THR A 1 79 ? -17.695 29.081 28.908 1.00 41.84 79 THR A C 1
ATOM 620 O O . THR A 1 79 ? -18.542 28.205 29.063 1.00 41.84 79 THR A O 1
ATOM 623 N N . ARG A 1 80 ? -16.635 29.222 29.708 1.00 41.38 80 ARG A N 1
ATOM 624 C CA . ARG A 1 80 ? -16.408 28.528 30.980 1.00 41.38 80 ARG A CA 1
ATOM 625 C C . ARG A 1 80 ? -17.315 29.168 32.037 1.00 41.38 80 ARG A C 1
ATOM 627 O O . ARG A 1 80 ? -17.055 30.296 32.443 1.00 41.38 80 ARG A O 1
ATOM 634 N N . GLU A 1 81 ? -18.378 28.475 32.431 1.00 46.53 81 GLU A N 1
ATOM 635 C CA . GLU A 1 81 ? -19.236 28.868 33.555 1.00 46.53 81 GLU A CA 1
ATOM 636 C C . GLU A 1 81 ? -18.684 28.303 34.879 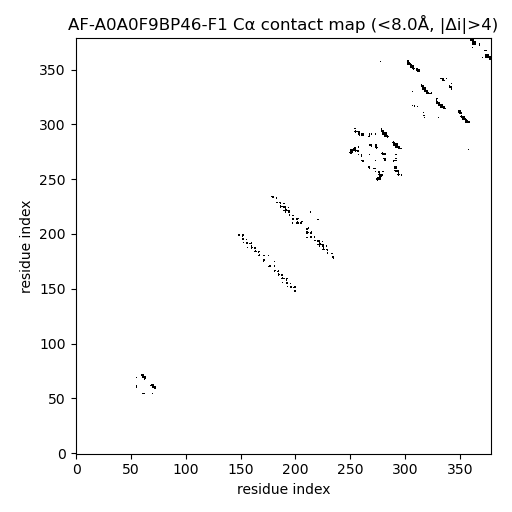1.00 46.53 81 GLU A C 1
ATOM 638 O O . GLU A 1 81 ? -18.377 27.117 34.984 1.00 46.53 81 GLU A O 1
ATOM 643 N N . ASP A 1 82 ? -18.528 29.219 35.839 1.00 45.44 82 ASP A N 1
ATOM 644 C CA . ASP A 1 82 ? -18.492 29.110 37.304 1.00 45.44 82 ASP A CA 1
ATOM 645 C C . ASP A 1 82 ? -17.664 28.011 38.002 1.00 45.44 82 ASP A C 1
ATOM 647 O O . ASP A 1 82 ? -18.117 26.913 38.327 1.00 45.44 82 ASP A O 1
ATOM 651 N N . GLU A 1 83 ? -16.455 28.417 38.407 1.00 41.38 83 GLU A N 1
ATOM 652 C CA . GLU A 1 83 ? -15.716 27.851 39.539 1.00 41.38 83 GLU A CA 1
ATOM 653 C C . GLU A 1 83 ? -16.383 28.243 40.868 1.00 41.38 83 GLU A C 1
ATOM 655 O O . GLU A 1 83 ? -16.466 29.415 41.238 1.00 41.38 83 GLU A O 1
ATOM 660 N N . THR A 1 84 ? -16.821 27.234 41.623 1.00 46.59 84 THR A N 1
ATOM 661 C CA . THR A 1 84 ? -17.240 27.392 43.020 1.00 46.59 84 THR A CA 1
ATOM 662 C C . THR A 1 84 ? -15.998 27.479 43.908 1.00 46.59 84 THR A C 1
ATOM 664 O O . THR A 1 84 ? -15.149 26.590 43.899 1.00 46.59 84 THR A O 1
ATOM 667 N N . GLN A 1 85 ? -15.901 28.570 44.668 1.00 39.62 85 GLN A N 1
ATOM 668 C CA . GLN A 1 85 ? -14.804 28.880 45.582 1.00 39.62 85 GLN A CA 1
ATOM 669 C C . GLN A 1 85 ? -14.731 27.896 46.761 1.00 39.62 85 GLN A C 1
ATOM 671 O O . GLN A 1 85 ? -15.727 27.670 47.449 1.00 39.62 85 GLN A O 1
ATOM 676 N N . VAL A 1 86 ? -13.527 27.393 47.048 1.00 48.00 86 VAL A N 1
ATOM 677 C CA . VAL A 1 86 ? -13.149 26.843 48.359 1.00 48.00 86 VAL A CA 1
ATOM 678 C C . VAL A 1 86 ? -11.985 27.670 48.904 1.00 48.00 86 VAL A C 1
ATOM 680 O O . VAL A 1 86 ? -11.009 27.947 48.210 1.00 48.00 86 VAL A O 1
ATOM 683 N N . THR A 1 87 ? -12.163 28.111 50.143 1.00 41.44 87 THR A N 1
ATOM 684 C CA . THR A 1 87 ? -11.423 29.144 50.869 1.00 41.44 87 THR A CA 1
ATOM 685 C C . THR A 1 87 ? -10.268 28.558 51.698 1.00 41.44 87 THR A C 1
ATOM 687 O O . THR A 1 87 ? -10.511 27.641 52.475 1.00 41.44 87 THR A O 1
ATOM 690 N N . GLU A 1 88 ? -9.081 29.179 51.565 1.00 46.41 88 GLU A N 1
ATOM 691 C CA . GLU A 1 88 ? -7.950 29.330 52.527 1.00 46.41 88 GLU A CA 1
ATOM 692 C C . GLU A 1 88 ? -7.187 28.066 53.013 1.00 46.41 88 GLU A C 1
ATOM 694 O O . GLU A 1 88 ? -7.760 26.998 53.144 1.00 46.41 88 GLU A O 1
ATOM 699 N N . THR A 1 89 ? -5.878 28.065 53.325 1.00 38.03 89 THR A N 1
ATOM 700 C CA . THR A 1 89 ? -4.927 29.081 53.860 1.00 38.03 89 THR A CA 1
ATOM 701 C C . THR A 1 89 ? -3.450 28.680 53.497 1.00 38.03 89 THR A C 1
ATOM 703 O O . THR A 1 89 ? -3.284 27.678 52.800 1.00 38.03 89 THR A O 1
ATOM 706 N N . PRO A 1 90 ? -2.365 29.416 53.866 1.00 56.38 90 PRO A N 1
ATOM 707 C CA . PRO A 1 90 ? -1.170 29.602 53.031 1.00 56.38 90 PRO A CA 1
ATOM 708 C C . PRO A 1 90 ? 0.101 28.912 53.569 1.00 56.38 90 PRO A C 1
ATOM 710 O O . PRO A 1 90 ? 0.180 28.584 54.744 1.00 56.38 90 PRO A O 1
ATOM 713 N N . ASP A 1 91 ? 1.114 28.751 52.715 1.00 36.31 91 ASP A N 1
ATOM 714 C CA . ASP A 1 91 ? 2.510 29.095 53.037 1.00 36.31 91 ASP A CA 1
ATOM 715 C C . ASP A 1 91 ? 3.400 28.960 51.782 1.00 36.31 91 ASP A C 1
ATOM 717 O O . ASP A 1 91 ? 3.452 27.936 51.104 1.00 36.31 91 ASP A O 1
ATOM 721 N N . GLN A 1 92 ? 4.080 30.059 51.471 1.00 44.09 92 GLN A N 1
ATOM 722 C CA . GLN A 1 92 ? 5.142 30.268 50.470 1.00 44.09 92 GLN A CA 1
ATOM 723 C C . GLN A 1 92 ? 6.450 30.550 51.264 1.00 44.09 92 GLN A C 1
ATOM 725 O O . GLN A 1 92 ? 6.328 30.758 52.474 1.00 44.09 92 GLN A O 1
ATOM 730 N N . PRO A 1 93 ? 7.675 30.732 50.699 1.00 56.44 93 PRO A N 1
ATOM 731 C CA . PRO A 1 93 ? 8.207 30.611 49.319 1.00 56.44 93 PRO A CA 1
ATOM 732 C C . PRO A 1 93 ? 9.653 29.978 49.330 1.00 56.44 93 PRO A C 1
ATOM 734 O O . PRO A 1 93 ? 9.964 29.279 50.296 1.00 56.44 93 PRO A O 1
ATOM 737 N N . PRO A 1 94 ? 10.612 30.246 48.398 1.00 57.03 94 PRO A N 1
ATOM 738 C CA . PRO A 1 94 ? 10.550 30.758 47.019 1.00 57.03 94 PRO A CA 1
ATOM 739 C C . PRO A 1 94 ? 11.215 29.833 45.969 1.00 57.03 94 PRO A C 1
ATOM 741 O O . PRO A 1 94 ? 12.135 29.074 46.265 1.00 57.03 94 PRO A O 1
ATOM 744 N N . ALA A 1 95 ? 10.803 29.979 44.707 1.00 36.12 95 ALA A N 1
ATOM 745 C CA . ALA A 1 95 ? 11.564 29.527 43.544 1.00 36.12 95 ALA A CA 1
ATOM 746 C C . ALA A 1 95 ? 11.937 30.751 42.700 1.00 36.12 95 ALA A C 1
ATOM 748 O O . ALA A 1 95 ? 11.065 31.495 42.247 1.00 36.12 95 ALA A O 1
ATOM 749 N N . ASP A 1 96 ? 13.243 30.946 42.546 1.00 37.69 96 ASP A N 1
ATOM 750 C CA . ASP A 1 96 ? 13.865 31.967 41.718 1.00 37.69 96 ASP A CA 1
ATOM 751 C C . ASP A 1 96 ? 14.077 31.481 40.279 1.00 37.69 96 ASP A C 1
ATOM 753 O O . ASP A 1 96 ? 14.334 30.309 40.009 1.00 37.69 96 ASP A O 1
ATOM 757 N N . SER A 1 97 ? 14.137 32.482 39.404 1.00 41.66 97 SER A N 1
ATOM 758 C CA . SER A 1 97 ? 14.848 32.535 38.122 1.00 41.66 97 SER A CA 1
ATOM 759 C C . SER A 1 97 ? 14.192 31.911 36.885 1.00 41.66 97 SER A C 1
ATOM 761 O O . SER A 1 97 ? 14.231 30.719 36.603 1.00 41.66 97 SER A O 1
ATOM 763 N N . ALA A 1 98 ? 13.658 32.835 36.092 1.00 39.88 98 ALA A N 1
ATOM 764 C CA . ALA A 1 98 ? 13.418 32.727 34.669 1.00 39.88 98 ALA A CA 1
ATOM 765 C C . ALA A 1 98 ? 14.728 32.733 33.863 1.00 39.88 98 ALA A C 1
ATOM 767 O O . ALA A 1 98 ? 15.639 33.490 34.194 1.00 39.88 98 ALA A O 1
ATOM 768 N N . THR A 1 99 ? 14.730 32.044 32.720 1.00 45.38 99 THR A N 1
ATOM 769 C CA . THR A 1 99 ? 15.350 32.521 31.471 1.00 45.38 99 THR A CA 1
ATOM 770 C C . THR A 1 99 ? 14.573 31.988 30.253 1.00 45.38 99 THR A C 1
ATOM 772 O O . THR A 1 99 ? 14.197 30.817 30.230 1.00 45.38 99 THR A O 1
ATOM 775 N N . PRO A 1 100 ? 14.313 32.824 29.230 1.00 55.31 100 PRO A N 1
ATOM 776 C CA . PRO A 1 100 ? 13.875 32.397 27.898 1.00 55.31 100 PRO A CA 1
ATOM 777 C C . PRO A 1 100 ? 15.030 32.502 26.883 1.00 55.31 100 PRO A C 1
ATOM 779 O O . PRO A 1 100 ? 15.891 33.346 27.095 1.00 55.31 100 PRO A O 1
ATOM 782 N N . PHE A 1 101 ? 15.035 31.689 25.810 1.00 40.00 101 PHE A N 1
ATOM 783 C CA . PHE A 1 101 ? 15.616 31.919 24.453 1.00 40.00 101 PHE A CA 1
ATOM 784 C C . PHE A 1 101 ? 15.928 30.575 23.739 1.00 40.00 101 PHE A C 1
ATOM 786 O O . PHE A 1 101 ? 16.147 29.584 24.431 1.00 40.00 101 PHE A O 1
ATOM 793 N N . PRO A 1 102 ? 16.107 30.533 22.398 1.00 53.03 102 PRO A N 1
ATOM 794 C CA . PRO A 1 102 ? 15.220 30.954 21.306 1.00 53.03 102 PRO A CA 1
ATOM 795 C C . PRO A 1 102 ? 14.813 29.773 20.393 1.00 53.03 102 PRO A C 1
ATOM 797 O O . PRO A 1 102 ? 15.309 28.656 20.500 1.00 53.03 102 PRO A O 1
ATOM 800 N N . ALA A 1 103 ? 13.909 30.077 19.463 1.00 44.56 103 ALA A N 1
ATOM 801 C CA . ALA A 1 103 ? 13.619 29.294 18.273 1.00 44.56 103 ALA A CA 1
ATOM 802 C C . ALA A 1 103 ? 14.737 29.433 17.236 1.00 44.56 103 ALA A C 1
ATOM 804 O O . ALA A 1 103 ? 15.123 30.565 16.975 1.00 44.56 103 ALA A O 1
ATOM 805 N N . ASP A 1 104 ? 15.101 28.334 16.569 1.00 37.53 104 ASP A N 1
ATOM 806 C CA . ASP A 1 104 ? 15.729 28.370 15.249 1.00 37.53 104 ASP A CA 1
ATOM 807 C C . ASP A 1 104 ? 14.983 27.426 14.300 1.00 37.53 104 ASP A C 1
ATOM 809 O O . ASP A 1 104 ? 14.626 26.291 14.624 1.00 37.53 104 ASP A O 1
ATOM 813 N N . ARG A 1 105 ? 14.684 27.996 13.139 1.00 43.88 105 ARG A N 1
ATOM 814 C CA . ARG A 1 105 ? 13.877 27.514 12.028 1.00 43.88 105 ARG A CA 1
ATOM 815 C C . ARG A 1 105 ? 14.810 27.558 10.836 1.00 43.88 105 ARG A C 1
ATOM 817 O O . ARG A 1 105 ? 15.095 28.657 10.389 1.00 43.88 105 ARG A O 1
ATOM 824 N N . GLU A 1 106 ? 15.238 26.414 10.332 1.00 44.66 106 GLU A N 1
ATOM 825 C CA . GLU A 1 106 ? 15.861 26.277 9.016 1.00 44.66 106 GLU A CA 1
ATOM 826 C C . GLU A 1 106 ? 15.983 24.782 8.735 1.00 44.66 106 GLU A C 1
ATOM 828 O O . GLU A 1 106 ? 16.711 24.097 9.435 1.00 44.66 106 GLU A O 1
ATOM 833 N N . ASP A 1 107 ? 15.176 24.276 7.803 1.00 38.84 107 ASP A N 1
ATOM 834 C CA . ASP A 1 107 ? 15.470 23.121 6.953 1.00 38.84 107 ASP A CA 1
ATOM 835 C C . ASP A 1 107 ? 14.300 22.931 5.975 1.00 38.84 107 ASP A C 1
ATOM 837 O O . ASP A 1 107 ? 13.143 23.193 6.308 1.00 38.84 107 ASP A O 1
ATOM 841 N N . ILE A 1 108 ? 14.618 22.416 4.787 1.00 38.66 108 ILE A N 1
ATOM 842 C CA . ILE A 1 108 ? 13.754 22.119 3.627 1.00 38.66 108 ILE A CA 1
ATOM 843 C C . ILE A 1 108 ? 13.761 23.207 2.539 1.00 38.66 108 ILE A C 1
ATOM 845 O O . ILE A 1 108 ? 12.737 23.777 2.185 1.00 38.66 108 ILE A O 1
ATOM 849 N N . GLU A 1 109 ? 14.920 23.377 1.902 1.00 39.56 109 GLU A N 1
ATOM 850 C CA . GLU A 1 109 ? 15.011 23.481 0.440 1.00 39.56 109 GLU A CA 1
ATOM 851 C C . GLU A 1 109 ? 16.228 22.662 -0.019 1.00 39.56 109 GLU A C 1
ATOM 853 O O . GLU A 1 109 ? 17.324 22.869 0.493 1.00 39.56 109 GLU A O 1
ATOM 858 N N . ASN A 1 110 ? 16.004 21.710 -0.940 1.00 39.00 110 ASN A N 1
ATOM 859 C CA . ASN A 1 110 ? 16.959 21.039 -1.852 1.00 39.00 110 ASN A CA 1
ATOM 860 C C . ASN A 1 110 ? 16.763 19.520 -1.921 1.00 39.00 110 ASN A C 1
ATOM 862 O O . ASN A 1 110 ? 17.523 18.741 -1.350 1.00 39.00 110 ASN A O 1
ATOM 866 N N . MET A 1 111 ? 15.773 19.081 -2.703 1.00 34.69 111 MET A N 1
ATOM 867 C CA . MET A 1 111 ? 15.704 17.682 -3.129 1.00 34.69 111 MET A CA 1
ATOM 868 C C . MET A 1 111 ? 15.053 17.513 -4.506 1.00 34.69 111 MET A C 1
ATOM 870 O O . MET A 1 111 ? 14.061 16.817 -4.621 1.00 34.69 111 MET A O 1
ATOM 874 N N . PHE A 1 112 ? 15.615 18.119 -5.560 1.00 36.00 112 PHE A N 1
ATOM 875 C CA . PHE A 1 112 ? 15.437 17.649 -6.947 1.00 36.00 112 PHE A CA 1
ATOM 876 C C . PHE A 1 112 ? 16.672 17.995 -7.792 1.00 36.00 112 PHE A C 1
ATOM 878 O O . PHE A 1 112 ? 16.706 18.983 -8.520 1.00 36.00 112 PHE A O 1
ATOM 885 N N . GLY A 1 113 ? 17.710 17.163 -7.680 1.00 32.59 113 GLY A N 1
ATOM 886 C CA . GLY A 1 113 ? 18.824 17.133 -8.623 1.00 32.59 113 GLY A CA 1
ATOM 887 C C . GLY A 1 113 ? 18.511 16.175 -9.772 1.00 32.59 113 GLY A C 1
ATOM 888 O O . GLY A 1 113 ? 18.614 14.963 -9.605 1.00 32.59 113 GLY A O 1
ATOM 889 N N . VAL A 1 114 ? 18.140 16.711 -10.936 1.00 35.44 114 VAL A N 1
ATOM 890 C CA . VAL A 1 114 ? 18.173 15.978 -12.210 1.00 35.44 114 VAL A CA 1
ATOM 891 C C . VAL A 1 114 ? 19.537 16.249 -12.838 1.00 35.44 114 VAL A C 1
ATOM 893 O O . VAL A 1 114 ? 19.779 17.312 -13.404 1.00 35.44 114 VAL A O 1
ATOM 896 N N . GLY A 1 115 ? 20.453 15.298 -12.661 1.00 32.09 115 GLY A N 1
ATOM 897 C CA . GLY A 1 115 ? 21.785 15.331 -13.252 1.00 32.09 115 GLY A CA 1
ATOM 898 C C . GLY A 1 115 ? 21.725 15.056 -14.751 1.00 32.09 115 GLY A C 1
ATOM 899 O O . GLY A 1 115 ? 21.403 13.947 -15.173 1.00 32.09 115 GLY A O 1
ATOM 900 N N . VAL A 1 116 ? 22.070 16.062 -15.551 1.00 35.94 116 VAL A N 1
ATOM 901 C CA . VAL A 1 116 ? 22.465 15.890 -16.951 1.00 35.94 116 VAL A CA 1
ATOM 902 C C . VAL A 1 116 ? 23.981 15.704 -16.944 1.00 35.94 116 VAL A C 1
ATOM 904 O O . VAL A 1 116 ? 24.715 16.597 -16.530 1.00 35.94 116 VAL A O 1
ATOM 907 N N . GLY A 1 117 ? 24.445 14.513 -17.324 1.00 34.53 117 GLY A N 1
ATOM 908 C CA . GLY A 1 117 ? 25.866 14.182 -17.384 1.00 34.53 117 GLY A CA 1
ATOM 909 C C . GLY A 1 117 ? 26.576 14.973 -18.480 1.00 34.53 117 GLY A C 1
ATOM 910 O O . GLY A 1 117 ? 26.402 14.680 -19.660 1.00 34.53 117 GLY A O 1
ATOM 911 N N . GLY A 1 118 ? 27.376 15.959 -18.076 1.00 33.81 118 GLY A N 1
ATOM 912 C CA . GLY A 1 118 ? 28.408 16.579 -18.901 1.00 33.81 118 GLY A CA 1
ATOM 913 C C . GLY A 1 118 ? 29.739 15.879 -18.649 1.00 33.81 118 GLY A C 1
ATOM 914 O O . GLY A 1 118 ? 30.233 15.866 -17.524 1.00 33.81 118 GLY A O 1
ATOM 915 N N . THR A 1 119 ? 30.295 15.253 -19.681 1.00 40.06 119 THR A N 1
ATOM 916 C CA . THR A 1 119 ? 31.681 14.781 -19.695 1.00 40.06 119 THR A CA 1
ATOM 917 C C . THR A 1 119 ? 32.548 15.879 -20.297 1.00 40.06 119 THR A C 1
ATOM 919 O O . THR A 1 119 ? 32.778 15.873 -21.506 1.00 40.06 119 THR A O 1
ATOM 922 N N . ASP A 1 120 ? 33.018 16.805 -19.467 1.00 38.16 120 ASP A N 1
ATOM 923 C CA . ASP A 1 120 ? 34.105 17.707 -19.840 1.00 38.16 120 ASP A CA 1
ATOM 924 C C . ASP A 1 120 ? 35.407 17.077 -19.348 1.00 38.16 120 ASP A C 1
ATOM 926 O O . ASP A 1 120 ? 35.697 17.022 -18.155 1.00 38.16 120 ASP A O 1
ATOM 930 N N . GLY A 1 121 ? 36.121 16.478 -20.298 1.00 40.91 121 GLY A N 1
ATOM 931 C CA . GLY A 1 121 ? 37.473 15.985 -20.105 1.00 40.91 121 GLY A CA 1
ATOM 932 C C . GLY A 1 121 ? 38.461 17.126 -20.282 1.00 40.91 121 GLY A C 1
ATOM 933 O O . GLY A 1 121 ? 38.481 17.770 -21.334 1.00 40.91 121 GLY A O 1
ATOM 934 N N . ASP A 1 122 ? 39.274 17.320 -19.250 1.00 46.97 122 ASP A N 1
ATOM 935 C CA . ASP A 1 122 ? 40.480 18.135 -19.239 1.00 46.97 122 ASP A CA 1
ATOM 936 C C . ASP A 1 122 ? 41.360 17.850 -20.465 1.00 46.97 122 ASP A C 1
ATOM 938 O O . ASP A 1 122 ? 41.614 16.695 -20.829 1.00 46.97 122 ASP A O 1
ATOM 942 N N . LYS A 1 123 ? 41.851 18.917 -21.097 1.00 45.97 123 LYS A N 1
ATOM 943 C CA . LYS A 1 123 ? 43.007 18.855 -21.988 1.00 45.97 123 LYS A CA 1
ATOM 944 C C . LYS A 1 123 ? 43.978 19.951 -21.604 1.00 45.97 123 LYS A C 1
ATOM 946 O O . LYS A 1 123 ? 43.727 21.127 -21.853 1.00 45.97 123 LYS A O 1
ATOM 951 N N . ASP A 1 124 ? 45.065 19.495 -21.002 1.00 51.44 124 ASP A N 1
ATOM 952 C CA . ASP A 1 124 ? 46.277 20.247 -20.758 1.00 51.44 124 ASP A CA 1
ATOM 953 C C . ASP A 1 124 ? 46.935 20.655 -22.084 1.00 51.44 124 ASP A C 1
ATOM 955 O O . ASP A 1 124 ? 47.064 19.861 -23.023 1.00 51.44 124 ASP A O 1
ATOM 959 N N . ASP A 1 125 ? 47.335 21.923 -22.118 1.00 48.28 125 ASP A N 1
ATOM 960 C CA . ASP A 1 125 ? 48.249 22.527 -23.075 1.00 48.28 125 ASP A CA 1
ATOM 961 C C . ASP A 1 125 ? 49.674 22.012 -22.831 1.00 48.28 125 ASP A C 1
ATOM 963 O O . ASP A 1 125 ? 50.286 22.361 -21.823 1.00 48.28 125 ASP A O 1
ATOM 967 N N . GLU A 1 126 ? 50.257 21.291 -23.790 1.00 50.28 126 GLU A N 1
ATOM 968 C CA . GLU A 1 126 ? 51.709 21.282 -23.984 1.00 50.28 126 GLU A CA 1
ATOM 969 C C . GLU A 1 126 ? 52.030 21.379 -25.477 1.00 50.28 126 GLU A C 1
ATOM 971 O O . GLU A 1 126 ? 51.551 20.607 -26.310 1.00 50.28 126 GLU A O 1
ATOM 976 N N . GLY A 1 127 ? 52.818 22.401 -25.809 1.00 45.31 127 GLY A N 1
ATOM 977 C CA . GLY A 1 127 ? 53.352 22.621 -27.140 1.00 45.31 127 GLY A CA 1
ATOM 978 C C . GLY A 1 127 ? 54.607 21.794 -27.374 1.00 45.31 127 GLY A C 1
ATOM 979 O O . GLY A 1 127 ? 55.487 21.732 -26.521 1.00 45.31 127 GLY A O 1
ATOM 980 N N . GLU A 1 128 ? 54.728 21.250 -28.580 1.00 47.50 128 GLU A N 1
ATOM 981 C CA . GLU A 1 128 ? 55.999 20.771 -29.106 1.00 4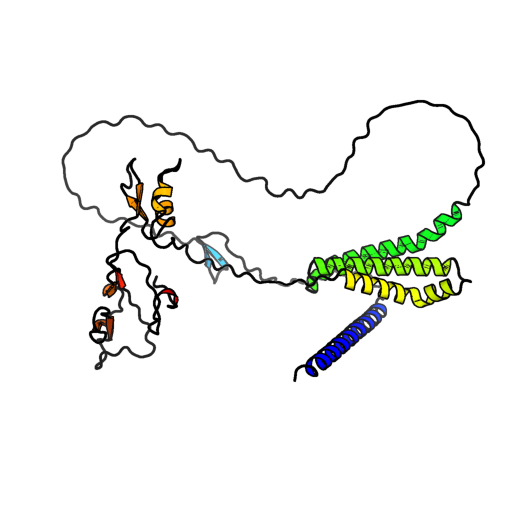7.50 128 GLU A CA 1
ATOM 982 C C . GLU A 1 128 ? 56.047 21.027 -30.617 1.00 47.50 128 GLU A C 1
ATOM 984 O O . GLU A 1 128 ? 55.155 20.653 -31.379 1.00 47.50 128 GLU A O 1
ATOM 989 N N . THR A 1 129 ? 57.079 21.757 -31.031 1.00 50.22 129 THR A N 1
ATOM 990 C CA . THR A 1 129 ? 57.451 22.027 -32.419 1.00 50.22 129 THR A CA 1
ATOM 991 C C . THR A 1 129 ? 58.223 20.840 -32.979 1.00 50.22 129 THR A C 1
ATOM 993 O O . THR A 1 129 ? 59.276 20.511 -32.433 1.00 50.22 129 THR A O 1
ATOM 996 N N . VAL A 1 130 ? 57.774 20.267 -34.096 1.00 54.62 130 VAL A N 1
ATOM 997 C CA . VAL A 1 130 ? 58.611 19.420 -34.958 1.00 54.62 130 VAL A CA 1
ATOM 998 C C . VAL A 1 130 ? 58.295 19.748 -36.415 1.00 54.62 130 VAL A C 1
ATOM 1000 O O . VAL A 1 130 ? 57.181 19.527 -36.889 1.00 54.62 130 VAL A O 1
ATOM 1003 N N . ASP A 1 131 ? 59.290 20.318 -37.089 1.00 56.12 131 ASP A N 1
ATOM 1004 C CA . ASP A 1 131 ? 59.385 20.389 -38.542 1.00 56.12 131 ASP A CA 1
ATOM 1005 C C . ASP A 1 131 ? 59.612 18.976 -39.091 1.00 56.12 131 ASP A C 1
ATOM 1007 O O . ASP A 1 131 ? 60.497 18.284 -38.599 1.00 56.12 131 ASP A O 1
ATOM 1011 N N . ASP A 1 132 ? 58.872 18.570 -40.125 1.00 47.00 132 ASP A N 1
ATOM 1012 C CA . ASP A 1 132 ? 59.376 17.605 -41.106 1.00 47.00 132 ASP A CA 1
ATOM 1013 C C . ASP A 1 132 ? 58.613 17.729 -42.432 1.00 47.00 132 ASP A C 1
ATOM 1015 O O . ASP A 1 132 ? 57.429 17.407 -42.568 1.00 47.00 132 ASP A O 1
ATOM 1019 N N . GLU A 1 133 ? 59.343 18.213 -43.435 1.00 58.91 133 GLU A N 1
ATOM 1020 C CA . GLU A 1 133 ? 59.057 18.015 -44.846 1.00 58.91 133 GLU A CA 1
ATOM 1021 C C . GLU A 1 133 ? 59.069 16.511 -45.149 1.00 58.91 133 GLU A C 1
ATOM 1023 O O . GLU A 1 133 ? 60.071 15.843 -44.908 1.00 58.91 133 GLU A O 1
ATOM 1028 N N . ASN A 1 134 ? 58.008 15.974 -45.756 1.00 48.97 134 ASN A N 1
ATOM 1029 C CA . ASN A 1 134 ? 58.169 14.971 -46.810 1.00 48.97 134 ASN A CA 1
ATOM 1030 C C . ASN A 1 134 ? 56.876 14.774 -47.600 1.00 48.97 134 ASN A C 1
ATOM 1032 O O . ASN A 1 134 ? 55.844 14.350 -47.082 1.00 48.97 134 ASN A O 1
ATOM 1036 N N . GLY A 1 135 ? 56.973 15.085 -48.893 1.00 54.56 135 GLY A N 1
ATOM 1037 C CA . GLY A 1 135 ? 55.959 14.796 -49.890 1.00 54.56 135 GLY A CA 1
ATOM 1038 C C . GLY A 1 135 ? 55.808 13.296 -50.132 1.00 54.56 135 GLY A C 1
ATOM 1039 O O . GLY A 1 135 ? 56.772 12.531 -50.094 1.00 54.56 135 GLY A O 1
ATOM 1040 N N . GLY A 1 136 ? 54.576 12.894 -50.422 1.00 41.41 136 GLY A N 1
ATOM 1041 C CA . GLY A 1 136 ? 54.232 11.512 -50.717 1.00 41.41 136 GLY A CA 1
ATOM 1042 C C . GLY A 1 136 ? 52.790 11.377 -51.184 1.00 41.41 136 GLY A C 1
ATOM 1043 O O . GLY A 1 136 ? 51.927 11.001 -50.405 1.00 41.41 136 GLY A O 1
ATOM 1044 N N . ASP A 1 137 ? 52.583 11.692 -52.461 1.00 42.53 137 ASP A N 1
ATOM 1045 C CA . ASP A 1 137 ? 51.580 11.110 -53.363 1.00 42.53 137 ASP A CA 1
ATOM 1046 C C . ASP A 1 137 ? 50.109 11.109 -52.886 1.00 42.53 137 ASP A C 1
ATOM 1048 O O . ASP A 1 137 ? 49.567 10.132 -52.360 1.00 42.53 137 ASP A O 1
ATOM 1052 N N . GLU A 1 138 ? 49.432 12.231 -53.143 1.00 45.91 138 GLU A N 1
ATOM 1053 C CA . GLU A 1 138 ? 47.978 12.346 -53.090 1.00 45.91 138 GLU A CA 1
ATOM 1054 C C . GLU A 1 138 ? 47.342 11.484 -54.190 1.00 45.91 138 GLU A C 1
ATOM 1056 O O . GLU A 1 138 ? 47.175 11.893 -55.341 1.00 45.91 138 GLU A O 1
ATOM 1061 N N . THR A 1 139 ? 46.896 10.284 -53.824 1.00 49.00 139 THR A N 1
ATOM 1062 C CA . THR A 1 139 ? 45.837 9.622 -54.587 1.00 49.00 139 THR A CA 1
ATOM 1063 C C . THR A 1 139 ? 44.545 10.408 -54.372 1.00 49.00 139 THR A C 1
ATOM 1065 O O . THR A 1 139 ? 43.828 10.217 -53.391 1.00 49.00 139 THR A O 1
ATOM 1068 N N . SER A 1 140 ? 44.253 11.333 -55.292 1.00 51.66 140 SER A N 1
ATOM 1069 C CA . SER A 1 140 ? 43.007 12.097 -55.336 1.00 51.66 140 SER A CA 1
ATOM 1070 C C . SER A 1 140 ? 41.821 11.156 -55.598 1.00 51.66 140 SER A C 1
ATOM 1072 O O . SER A 1 140 ? 41.368 10.972 -56.731 1.00 51.66 140 SER A O 1
ATOM 1074 N N . ILE A 1 141 ? 41.315 10.514 -54.547 1.00 50.62 141 ILE A N 1
ATOM 1075 C CA . ILE A 1 141 ? 39.989 9.903 -54.567 1.00 50.62 141 ILE A CA 1
ATOM 1076 C C . ILE A 1 141 ? 38.990 11.053 -54.479 1.00 50.62 141 ILE A C 1
ATOM 1078 O O . ILE A 1 141 ? 38.671 11.528 -53.396 1.00 50.62 141 ILE A O 1
ATOM 1082 N N . ASP A 1 142 ? 38.550 11.485 -55.656 1.00 55.50 142 ASP A N 1
ATOM 1083 C CA . ASP A 1 142 ? 37.464 12.419 -55.952 1.00 55.50 142 ASP A CA 1
ATOM 1084 C C . ASP A 1 142 ? 36.396 12.499 -54.831 1.00 55.50 142 ASP A C 1
ATOM 1086 O O . ASP A 1 142 ? 35.491 11.653 -54.721 1.00 55.50 142 ASP A O 1
ATOM 1090 N N . ASP A 1 143 ? 36.522 13.529 -53.982 1.00 58.50 143 ASP A N 1
ATOM 1091 C CA . ASP A 1 143 ? 35.654 13.832 -52.830 1.00 58.50 143 ASP A CA 1
ATOM 1092 C C . ASP A 1 143 ? 34.181 14.039 -53.228 1.00 58.50 143 ASP A C 1
ATOM 1094 O O . ASP A 1 143 ? 33.261 13.887 -52.417 1.00 58.50 143 ASP A O 1
ATOM 1098 N N . THR A 1 144 ? 33.921 14.267 -54.515 1.00 59.41 144 THR A N 1
ATOM 1099 C CA . THR A 1 144 ? 32.579 14.413 -55.083 1.00 59.41 144 THR A CA 1
ATOM 1100 C C . THR A 1 144 ? 31.754 13.116 -54.984 1.00 59.41 144 THR A C 1
ATOM 1102 O O . THR A 1 144 ? 30.522 13.149 -54.918 1.00 59.41 144 THR A O 1
ATOM 1105 N N . SER A 1 145 ? 32.406 11.949 -54.894 1.00 57.50 145 SER A N 1
ATOM 1106 C CA . SER A 1 145 ? 31.736 10.636 -54.848 1.00 57.50 145 SER A CA 1
ATOM 1107 C C . SER A 1 145 ? 31.256 10.201 -53.451 1.00 57.50 145 SER A C 1
ATOM 1109 O O . SER A 1 145 ? 30.341 9.369 -53.347 1.00 57.50 145 SER A O 1
ATOM 1111 N N . LYS A 1 146 ? 31.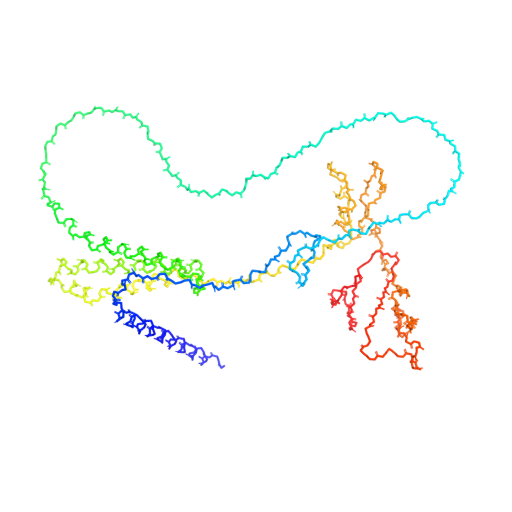829 10.775 -52.379 1.00 58.56 146 LYS A N 1
ATOM 1112 C CA . LYS A 1 146 ? 31.419 10.539 -50.979 1.00 58.56 146 LYS A CA 1
ATOM 1113 C C . LYS A 1 146 ? 30.192 11.371 -50.594 1.00 58.56 146 LYS A C 1
ATOM 1115 O O . LYS A 1 146 ? 29.330 10.884 -49.865 1.00 58.56 146 LYS A O 1
ATOM 1120 N N . PHE A 1 147 ? 30.058 12.574 -51.151 1.00 61.75 147 PHE A N 1
ATOM 1121 C CA . PHE A 1 147 ? 28.935 13.475 -50.877 1.00 61.75 147 PHE A CA 1
ATOM 1122 C C . PHE A 1 147 ? 27.594 12.963 -51.443 1.00 61.75 147 PHE A C 1
ATOM 1124 O O . PHE A 1 147 ? 26.543 13.109 -50.820 1.00 61.75 147 PHE A O 1
ATOM 1131 N N . LEU A 1 148 ? 27.629 12.264 -52.582 1.00 59.12 148 LEU A N 1
ATOM 1132 C CA . LEU A 1 148 ? 26.433 11.758 -53.272 1.00 59.12 148 LEU A CA 1
ATOM 1133 C C . LEU A 1 148 ? 25.700 10.612 -52.549 1.00 59.12 148 LEU A C 1
ATOM 1135 O O . LEU A 1 148 ? 24.534 10.363 -52.842 1.00 59.12 148 LEU A O 1
ATOM 1139 N N . LEU A 1 149 ? 26.342 9.921 -51.600 1.00 63.22 149 LEU A N 1
ATOM 1140 C CA . LEU A 1 149 ? 25.694 8.858 -50.816 1.00 63.22 149 LEU A CA 1
ATOM 1141 C C . LEU A 1 149 ? 24.940 9.371 -49.586 1.00 63.22 149 LEU A C 1
ATOM 1143 O O . LEU A 1 149 ? 24.061 8.679 -49.077 1.00 63.22 149 LEU A O 1
ATOM 1147 N N . LEU A 1 150 ? 25.271 10.568 -49.105 1.00 75.56 150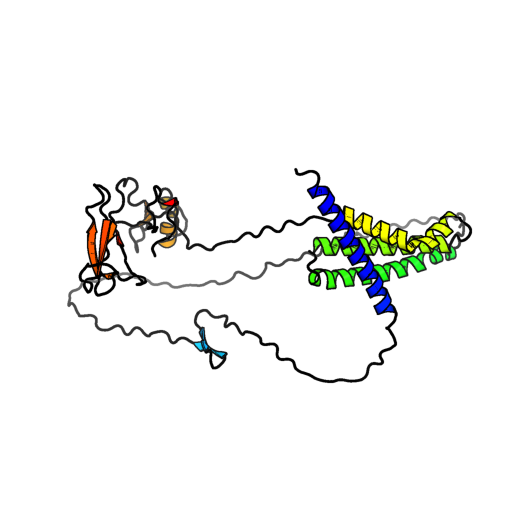 LEU A N 1
ATOM 1148 C CA . LEU A 1 150 ? 24.752 11.073 -47.837 1.00 75.56 150 LEU A CA 1
ATOM 1149 C C . LEU A 1 150 ? 23.386 11.755 -47.975 1.00 75.56 150 LEU A C 1
ATOM 1151 O O . LEU A 1 150 ? 22.600 11.724 -47.031 1.00 75.56 150 LEU A O 1
ATOM 1155 N N . GLY A 1 151 ? 23.068 12.319 -49.145 1.00 82.06 151 GLY A N 1
ATOM 1156 C CA . GLY A 1 151 ? 21.826 13.073 -49.370 1.00 82.06 151 GLY A CA 1
ATOM 1157 C C . GLY A 1 151 ? 20.545 12.316 -48.975 1.00 82.06 151 GLY A C 1
ATOM 1158 O O . GLY A 1 151 ? 19.794 12.811 -48.133 1.00 82.06 151 GLY A O 1
ATOM 1159 N N . PRO A 1 152 ? 20.303 11.096 -49.496 1.00 80.88 152 PRO A N 1
ATOM 1160 C CA . PRO A 1 152 ? 19.104 10.318 -49.159 1.00 80.88 152 PRO A CA 1
ATOM 1161 C C . PRO A 1 152 ? 19.048 9.865 -47.691 1.00 80.88 152 PRO A C 1
ATOM 1163 O O . PRO A 1 152 ? 17.968 9.733 -47.110 1.00 80.88 152 PRO A O 1
ATOM 1166 N N . ILE A 1 153 ? 20.212 9.647 -47.071 1.00 83.81 153 ILE A N 1
ATOM 1167 C CA . ILE A 1 153 ? 20.319 9.211 -45.674 1.00 83.81 153 ILE A CA 1
ATOM 1168 C C . ILE A 1 153 ? 19.948 10.363 -44.731 1.00 83.81 153 ILE A C 1
ATOM 1170 O O . ILE A 1 153 ? 19.196 10.154 -43.781 1.00 83.81 153 ILE A O 1
ATOM 1174 N N . PHE A 1 154 ? 20.406 11.587 -45.017 1.00 88.19 154 PHE A N 1
ATOM 1175 C CA . PHE A 1 154 ? 20.075 12.765 -44.210 1.00 88.19 154 PHE A CA 1
ATOM 1176 C C . PHE A 1 154 ? 18.581 13.095 -44.231 1.00 88.19 154 PHE A C 1
ATOM 1178 O O . PHE A 1 154 ? 18.012 13.399 -43.182 1.00 88.19 154 PHE A O 1
ATOM 1185 N N . GLU A 1 155 ? 17.923 12.996 -45.388 1.00 88.00 155 GLU A N 1
ATOM 1186 C CA . GLU A 1 155 ? 16.470 13.195 -45.466 1.00 88.00 155 GLU A CA 1
ATOM 1187 C C . GLU A 1 155 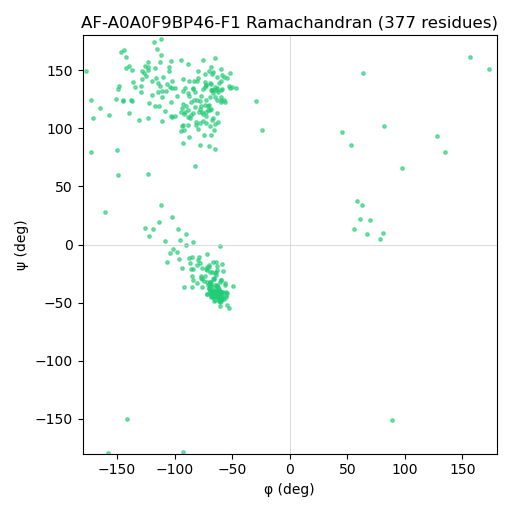? 15.710 12.111 -44.688 1.00 88.00 155 GLU A C 1
ATOM 1189 O O . GLU A 1 155 ? 14.792 12.419 -43.926 1.00 88.00 155 GLU A O 1
ATOM 1194 N N . SER A 1 156 ? 16.160 10.855 -44.766 1.00 83.81 156 SER A N 1
ATOM 1195 C CA . SER A 1 156 ? 15.576 9.753 -43.986 1.00 83.81 156 SER A CA 1
ATOM 1196 C C . SER A 1 156 ? 15.731 9.967 -42.475 1.00 83.81 156 SER A C 1
ATOM 1198 O O . SER A 1 156 ? 14.812 9.676 -41.711 1.00 83.81 156 SER A O 1
ATOM 1200 N N . PHE A 1 157 ? 16.857 10.534 -42.033 1.00 92.00 157 PHE A N 1
ATOM 1201 C CA . PHE A 1 157 ? 17.090 10.851 -40.623 1.00 92.00 157 PHE A CA 1
ATOM 1202 C C . PHE A 1 157 ? 16.142 11.943 -40.104 1.00 92.00 157 PHE A C 1
ATOM 1204 O O . PHE A 1 157 ? 15.595 11.811 -39.010 1.00 92.00 157 PHE A O 1
ATOM 1211 N N . LYS A 1 158 ? 15.884 12.994 -40.897 1.00 93.50 158 LYS A N 1
ATOM 1212 C CA . LYS A 1 158 ? 14.920 14.049 -40.533 1.00 93.50 158 LYS A CA 1
ATOM 1213 C C . LYS A 1 158 ? 13.508 13.490 -40.368 1.00 93.50 158 LYS A C 1
ATOM 1215 O O . LYS A 1 158 ? 12.842 13.793 -39.379 1.00 93.50 158 LYS A O 1
ATOM 1220 N N . PHE A 1 159 ? 13.067 12.649 -41.306 1.00 89.19 159 PHE A N 1
ATOM 1221 C CA . PHE A 1 159 ? 11.762 11.990 -41.215 1.00 89.19 159 PHE A CA 1
ATOM 1222 C C . PHE A 1 159 ? 11.682 11.036 -40.022 1.00 89.19 159 PHE A C 1
ATOM 1224 O O . PHE A 1 159 ? 10.679 11.046 -39.312 1.00 89.19 159 PHE A O 1
ATOM 1231 N N . ALA A 1 160 ? 12.738 10.263 -39.755 1.00 92.81 160 ALA A N 1
ATOM 1232 C CA . ALA A 1 160 ? 12.799 9.397 -38.582 1.00 92.81 160 ALA A CA 1
ATOM 1233 C C . ALA A 1 160 ? 12.659 10.199 -37.279 1.00 92.81 160 ALA A C 1
ATOM 1235 O O . ALA A 1 160 ? 11.873 9.816 -36.416 1.00 92.81 160 ALA A O 1
ATOM 1236 N N . LEU A 1 161 ? 13.347 11.340 -37.159 1.00 95.62 161 LEU A N 1
ATOM 1237 C CA . LEU A 1 161 ? 13.256 12.217 -35.988 1.00 95.62 161 LEU A CA 1
ATOM 1238 C C . LEU A 1 161 ? 11.834 12.767 -35.806 1.00 95.62 161 LEU A C 1
ATOM 1240 O O . LEU A 1 161 ? 11.291 12.720 -34.703 1.00 95.62 161 LEU A O 1
ATOM 1244 N N . LEU A 1 162 ? 11.198 13.216 -36.891 1.00 95.31 162 LEU A N 1
ATOM 1245 C CA . LEU A 1 162 ? 9.819 13.710 -36.858 1.00 95.31 162 LEU A CA 1
ATOM 1246 C C . LEU A 1 162 ? 8.826 12.617 -36.435 1.00 95.31 162 LEU A C 1
ATOM 1248 O O . LEU A 1 162 ? 7.938 12.871 -35.622 1.00 95.31 162 LEU A O 1
ATOM 1252 N N . VAL A 1 163 ? 8.990 11.391 -36.939 1.00 93.31 163 VAL A N 1
ATOM 1253 C CA . VAL A 1 163 ? 8.147 10.244 -36.567 1.00 93.31 163 VAL A CA 1
ATOM 1254 C C . VAL A 1 163 ? 8.356 9.850 -35.106 1.00 93.31 163 VAL A C 1
ATOM 1256 O O . VAL A 1 163 ? 7.378 9.614 -34.400 1.00 93.31 163 VAL A O 1
ATOM 1259 N N . VAL A 1 164 ? 9.601 9.830 -34.622 1.00 95.00 164 VAL A N 1
ATOM 1260 C CA . VAL A 1 164 ? 9.914 9.573 -33.207 1.00 95.00 164 VAL A CA 1
ATOM 1261 C C . VAL A 1 164 ? 9.239 10.603 -32.309 1.00 95.00 164 VAL A C 1
ATOM 1263 O O . VAL A 1 164 ? 8.569 10.215 -31.354 1.00 95.00 164 VAL A O 1
ATOM 1266 N N . ALA A 1 165 ? 9.344 11.891 -32.647 1.00 96.94 165 ALA A N 1
ATOM 1267 C CA . ALA A 1 165 ? 8.694 12.964 -31.900 1.00 96.94 165 ALA A CA 1
ATOM 1268 C C . ALA A 1 165 ? 7.161 12.810 -31.897 1.00 96.94 165 ALA A C 1
ATOM 1270 O O . ALA A 1 165 ? 6.527 12.937 -30.851 1.00 96.94 165 ALA A O 1
ATOM 1271 N N . GLY A 1 166 ? 6.563 12.464 -33.042 1.00 96.81 166 GLY A N 1
ATOM 1272 C CA . GLY A 1 166 ? 5.125 12.206 -33.146 1.00 96.81 166 GLY A CA 1
ATOM 1273 C C . GLY A 1 166 ? 4.662 11.013 -32.303 1.00 96.81 166 GLY A C 1
ATOM 1274 O O . GLY A 1 166 ? 3.642 11.103 -31.622 1.00 96.81 166 GLY A O 1
ATOM 1275 N N . ILE A 1 167 ? 5.421 9.912 -32.297 1.00 95.50 167 ILE A N 1
ATOM 1276 C CA . ILE A 1 167 ? 5.116 8.723 -31.486 1.00 95.50 167 ILE A CA 1
ATOM 1277 C C . ILE A 1 167 ? 5.275 9.024 -29.996 1.00 95.50 167 ILE A C 1
ATOM 1279 O O . ILE A 1 167 ? 4.438 8.592 -29.214 1.00 95.50 167 ILE A O 1
ATOM 1283 N N . GLN A 1 168 ? 6.301 9.772 -29.589 1.00 96.69 168 GLN A N 1
ATOM 1284 C CA . GLN A 1 168 ? 6.471 10.152 -28.183 1.00 96.69 168 GLN A CA 1
ATOM 1285 C C . GLN A 1 168 ? 5.349 11.075 -27.695 1.00 96.69 168 GLN A C 1
ATOM 1287 O O . GLN A 1 168 ? 4.884 10.919 -26.570 1.00 96.69 168 GLN A O 1
ATOM 1292 N N . LEU A 1 169 ? 4.864 11.982 -28.548 1.00 97.06 169 LEU A N 1
ATOM 1293 C CA . LEU A 1 169 ? 3.759 12.878 -28.210 1.00 97.06 169 LEU A CA 1
ATOM 1294 C C . LEU A 1 169 ? 2.410 12.145 -28.133 1.00 97.06 169 LEU A C 1
ATOM 1296 O O . LEU A 1 169 ? 1.611 12.402 -27.236 1.00 97.06 169 LEU A O 1
ATOM 1300 N N . LEU A 1 170 ? 2.140 11.243 -29.081 1.00 96.50 170 LEU A N 1
ATOM 1301 C CA . LEU A 1 170 ? 0.842 10.572 -29.206 1.00 96.50 170 LEU A CA 1
ATOM 1302 C C . LEU A 1 170 ? 0.773 9.225 -28.474 1.00 96.50 170 LEU A C 1
ATOM 1304 O O . LEU A 1 170 ? -0.321 8.752 -28.184 1.00 96.50 170 LEU A O 1
ATOM 1308 N N . GLY A 1 171 ? 1.905 8.597 -28.159 1.00 95.31 171 GLY A N 1
ATOM 1309 C CA . GLY A 1 171 ? 1.984 7.278 -27.522 1.00 95.31 171 GLY A CA 1
ATOM 1310 C C . GLY A 1 171 ? 1.186 7.179 -26.217 1.00 95.31 171 GLY A C 1
ATOM 1311 O O . GLY A 1 171 ? 0.315 6.306 -26.123 1.00 95.31 171 GLY A O 1
ATOM 1312 N N . PRO A 1 172 ? 1.377 8.106 -25.257 1.00 95.25 172 PRO A N 1
ATOM 1313 C CA . PRO A 1 172 ? 0.603 8.124 -24.017 1.00 95.25 172 PRO A CA 1
ATOM 1314 C C . PRO A 1 172 ? -0.907 8.295 -24.242 1.00 95.25 172 PRO A C 1
ATOM 1316 O O . PRO A 1 172 ? -1.706 7.719 -23.506 1.00 95.25 172 PRO A O 1
ATOM 1319 N N . LEU A 1 173 ? -1.317 9.022 -25.291 1.00 96.00 173 LEU A N 1
ATOM 1320 C CA . LEU A 1 173 ? -2.732 9.229 -25.627 1.00 96.00 173 LEU A CA 1
ATOM 1321 C C . LEU A 1 173 ? -3.427 7.923 -26.047 1.00 96.00 173 LEU A C 1
ATOM 1323 O O . LEU A 1 173 ? -4.621 7.750 -25.814 1.00 96.00 173 LEU A O 1
ATOM 1327 N N . PHE A 1 174 ? -2.680 6.980 -26.623 1.00 94.25 174 PHE A N 1
ATOM 1328 C CA . PHE A 1 174 ? -3.173 5.646 -26.977 1.00 94.25 174 PHE A CA 1
ATOM 1329 C C . PHE A 1 174 ? -3.004 4.615 -25.849 1.00 94.25 174 PHE A C 1
ATOM 1331 O O . PHE A 1 174 ? -3.228 3.424 -26.069 1.00 94.25 174 PHE A O 1
ATOM 1338 N N . GLY A 1 175 ? -2.616 5.050 -24.644 1.00 91.75 175 GLY A N 1
ATOM 1339 C CA . GLY A 1 175 ? -2.405 4.168 -23.497 1.00 91.75 175 GLY A CA 1
ATOM 1340 C C . GLY A 1 175 ? -1.182 3.259 -23.637 1.00 91.75 175 GLY A C 1
ATOM 1341 O O . GLY A 1 175 ? -1.121 2.217 -22.984 1.00 91.75 175 GLY A O 1
ATOM 1342 N N . LEU A 1 176 ? -0.216 3.613 -24.494 1.00 92.50 176 LEU A N 1
ATOM 1343 C CA . LEU A 1 176 ? 1.074 2.930 -24.501 1.00 92.50 176 LEU A CA 1
ATOM 1344 C C . LEU A 1 176 ? 1.865 3.364 -23.266 1.00 92.50 176 LEU A C 1
ATOM 1346 O O . LEU A 1 176 ? 1.940 4.551 -22.950 1.00 92.50 176 LEU A O 1
ATOM 1350 N N . SER A 1 177 ? 2.491 2.400 -22.591 1.00 92.38 177 SER A N 1
ATOM 1351 C CA . SER A 1 177 ? 3.464 2.710 -21.545 1.00 92.38 177 SER A CA 1
ATOM 1352 C C . SER A 1 177 ? 4.685 3.423 -22.132 1.00 92.38 177 SER A C 1
ATOM 1354 O O . SER A 1 177 ? 4.944 3.356 -23.339 1.00 92.38 177 SER A O 1
ATOM 1356 N N . GLU A 1 178 ? 5.450 4.109 -21.287 1.00 94.00 178 GLU A N 1
ATOM 1357 C CA . GLU A 1 178 ? 6.658 4.825 -21.705 1.00 94.00 178 GLU A CA 1
ATOM 1358 C C . GLU A 1 178 ? 7.675 3.879 -22.370 1.00 94.00 178 GLU A C 1
ATOM 1360 O O . GLU A 1 178 ? 8.217 4.191 -23.432 1.00 94.00 178 GLU A O 1
ATOM 1365 N N . GLU A 1 179 ? 7.852 2.665 -21.831 1.00 92.81 179 GLU A N 1
ATOM 1366 C CA . GLU A 1 179 ? 8.737 1.652 -22.418 1.00 92.81 179 GLU A CA 1
ATOM 1367 C C . GLU A 1 179 ? 8.258 1.199 -23.803 1.00 92.81 179 GLU A C 1
ATOM 1369 O O . GLU A 1 179 ? 9.052 1.115 -24.742 1.00 92.81 179 GLU A O 1
ATOM 1374 N N . ASN A 1 180 ? 6.952 0.955 -23.963 1.00 93.06 180 ASN A N 1
ATOM 1375 C CA . ASN A 1 180 ? 6.375 0.549 -25.245 1.00 93.06 180 ASN A CA 1
ATOM 1376 C C . ASN A 1 180 ? 6.400 1.684 -26.277 1.00 93.06 180 ASN A C 1
ATOM 1378 O O . ASN A 1 180 ? 6.602 1.429 -27.464 1.00 93.06 180 ASN A O 1
ATOM 1382 N N . THR A 1 181 ? 6.245 2.931 -25.831 1.00 95.19 181 THR A N 1
ATOM 1383 C CA . THR A 1 181 ? 6.362 4.128 -26.674 1.00 95.19 181 THR A CA 1
ATOM 1384 C C . THR A 1 181 ? 7.797 4.299 -27.175 1.00 95.19 181 THR A C 1
ATOM 1386 O O . THR A 1 181 ? 8.008 4.572 -28.358 1.00 95.19 181 THR A O 1
ATOM 1389 N N . ASN A 1 182 ? 8.790 4.056 -26.315 1.00 94.25 182 ASN A N 1
ATOM 1390 C CA . ASN A 1 182 ? 10.206 4.077 -26.684 1.00 94.25 182 ASN A CA 1
ATOM 1391 C C . ASN A 1 182 ? 10.586 2.921 -27.620 1.00 94.25 182 ASN A C 1
ATOM 1393 O O . ASN A 1 182 ? 11.281 3.137 -28.612 1.00 94.25 182 ASN A O 1
ATOM 1397 N N . ALA A 1 183 ? 10.092 1.708 -27.365 1.00 92.75 183 ALA A N 1
ATOM 1398 C CA . ALA A 1 183 ? 10.304 0.570 -28.258 1.00 92.75 183 ALA A CA 1
ATOM 1399 C C . ALA A 1 183 ? 9.689 0.823 -29.647 1.00 92.75 183 ALA A C 1
ATOM 1401 O O . ALA A 1 183 ? 10.329 0.563 -30.670 1.00 92.75 183 ALA A O 1
ATOM 1402 N N . LEU A 1 184 ? 8.472 1.378 -29.695 1.00 94.56 184 LEU A N 1
ATOM 1403 C CA . LEU A 1 184 ? 7.785 1.710 -30.940 1.00 94.56 184 LEU A CA 1
ATOM 1404 C C . LEU A 1 184 ? 8.520 2.806 -31.720 1.00 94.56 184 LEU A C 1
ATOM 1406 O O . LEU A 1 184 ? 8.777 2.625 -32.910 1.00 94.56 184 LEU A O 1
ATOM 1410 N N . SER A 1 185 ? 8.907 3.903 -31.066 1.00 95.06 185 SER A N 1
ATOM 1411 C CA . SER A 1 185 ? 9.592 5.020 -31.724 1.00 95.06 185 SER A CA 1
ATOM 1412 C C . SER A 1 185 ? 10.965 4.617 -32.273 1.00 95.06 185 SER A C 1
ATOM 1414 O O . SER A 1 185 ? 11.261 4.896 -33.436 1.00 95.06 185 SER A O 1
ATOM 1416 N N . GLN A 1 186 ? 11.761 3.866 -31.503 1.00 94.00 186 GLN A N 1
ATOM 1417 C CA . GLN A 1 186 ? 13.043 3.324 -31.966 1.00 94.00 186 GLN A CA 1
ATOM 1418 C C . GLN A 1 186 ? 12.860 2.373 -33.150 1.00 94.00 186 GLN A C 1
ATOM 1420 O O . GLN A 1 186 ? 13.577 2.473 -34.145 1.00 94.00 186 GLN A O 1
ATOM 1425 N N . SER A 1 187 ? 11.878 1.471 -33.076 1.00 93.19 187 SER A N 1
ATOM 1426 C CA . SER A 1 187 ? 11.616 0.517 -34.156 1.00 93.19 187 SER A CA 1
ATOM 1427 C C . SER A 1 187 ? 11.192 1.204 -35.460 1.00 93.19 187 SER A C 1
ATOM 1429 O O . SER A 1 187 ? 11.656 0.825 -36.537 1.00 93.19 187 SER A O 1
ATOM 1431 N N . ALA A 1 188 ? 10.380 2.262 -35.365 1.00 93.69 188 ALA A N 1
ATOM 1432 C CA . ALA A 1 188 ? 9.968 3.070 -36.505 1.00 93.69 188 ALA A CA 1
ATOM 1433 C C . ALA A 1 188 ? 11.158 3.829 -37.111 1.00 93.69 188 ALA A C 1
ATOM 1435 O O . ALA A 1 188 ? 11.346 3.798 -38.327 1.00 93.69 188 ALA A O 1
ATOM 1436 N N . ALA A 1 189 ? 12.006 4.441 -36.275 1.00 94.44 189 ALA A N 1
ATOM 1437 C CA . ALA A 1 189 ? 13.208 5.137 -36.729 1.00 94.44 189 ALA A CA 1
ATOM 1438 C C . ALA A 1 189 ? 14.165 4.203 -37.480 1.00 94.44 189 ALA A C 1
ATOM 1440 O O . ALA A 1 189 ? 14.615 4.530 -38.578 1.00 94.44 189 ALA A O 1
ATOM 1441 N N . VAL A 1 190 ? 14.432 3.016 -36.924 1.00 94.12 190 VAL A N 1
ATOM 1442 C CA . VAL A 1 190 ? 15.287 2.010 -37.571 1.00 94.12 190 VAL A CA 1
ATOM 1443 C C . VAL A 1 190 ? 14.692 1.572 -38.908 1.00 94.12 190 VAL A C 1
ATOM 1445 O O . VAL A 1 190 ? 15.420 1.502 -39.895 1.00 94.12 190 VAL A O 1
ATOM 1448 N N . GLY A 1 191 ? 13.378 1.335 -38.976 1.00 92.50 191 GLY A N 1
ATOM 1449 C CA . GLY A 1 191 ? 12.707 0.968 -40.225 1.00 92.50 191 GLY A CA 1
ATOM 1450 C C . GLY A 1 191 ? 12.870 2.020 -41.329 1.00 92.50 191 GLY A C 1
ATOM 1451 O O . GLY A 1 191 ? 13.239 1.671 -42.451 1.00 92.50 191 GLY A O 1
ATOM 1452 N N . ILE A 1 192 ? 12.675 3.302 -40.995 1.00 92.88 192 ILE A N 1
ATOM 1453 C CA . ILE A 1 192 ? 12.820 4.435 -41.927 1.00 92.88 192 ILE A CA 1
ATOM 1454 C C . ILE A 1 192 ? 14.269 4.570 -42.411 1.00 92.88 192 ILE A C 1
ATOM 1456 O O . ILE A 1 192 ? 14.519 4.744 -43.604 1.00 92.88 192 ILE A O 1
ATOM 1460 N N . ILE A 1 193 ? 15.245 4.448 -41.507 1.00 92.12 193 ILE A N 1
ATOM 1461 C CA . ILE A 1 193 ? 16.668 4.534 -41.863 1.00 92.12 193 ILE A CA 1
ATOM 1462 C C . ILE A 1 193 ? 17.066 3.378 -42.791 1.00 92.12 193 ILE A C 1
ATOM 1464 O O . ILE A 1 193 ? 17.748 3.598 -43.793 1.00 92.12 193 ILE A O 1
ATOM 1468 N N . VAL A 1 194 ? 16.617 2.152 -42.499 1.00 92.25 194 VAL A N 1
ATOM 1469 C CA . VAL A 1 194 ? 16.889 0.972 -43.336 1.00 92.25 194 VAL A CA 1
ATOM 1470 C C . VAL A 1 194 ? 16.287 1.132 -44.735 1.00 92.25 194 VAL A C 1
ATOM 1472 O O . VAL A 1 194 ? 16.939 0.785 -45.723 1.00 92.25 194 VAL A O 1
ATOM 1475 N N . GLU A 1 195 ? 15.087 1.704 -44.848 1.00 91.00 195 GLU A N 1
ATOM 1476 C CA . GLU A 1 195 ? 14.476 2.032 -46.141 1.00 91.00 195 GLU A CA 1
ATOM 1477 C C . GLU A 1 195 ? 15.297 3.074 -46.923 1.00 91.00 195 GLU A C 1
ATOM 1479 O O . GLU A 1 195 ? 15.558 2.889 -48.118 1.00 91.00 195 GLU A O 1
ATOM 1484 N N . GLY A 1 196 ? 15.769 4.131 -46.255 1.00 88.88 196 GLY A N 1
ATOM 1485 C CA . GLY A 1 196 ? 16.632 5.156 -46.850 1.00 88.88 196 GLY A CA 1
ATOM 1486 C C . GLY A 1 196 ? 17.949 4.596 -47.394 1.00 88.88 196 GLY A C 1
ATOM 1487 O O . GLY A 1 196 ? 18.380 4.926 -48.499 1.00 88.88 196 GLY A O 1
ATOM 1488 N N . ILE A 1 197 ? 18.568 3.672 -46.655 1.00 89.31 197 ILE A N 1
ATOM 1489 C CA . ILE A 1 197 ? 19.789 2.986 -47.098 1.00 89.31 197 ILE A CA 1
ATOM 1490 C C . ILE A 1 197 ? 19.492 2.082 -48.303 1.00 89.31 197 ILE A C 1
ATOM 1492 O O . ILE A 1 197 ? 20.228 2.112 -49.292 1.00 89.31 197 ILE A O 1
ATOM 1496 N N . ALA A 1 198 ? 18.405 1.304 -48.262 1.00 88.69 198 ALA A N 1
ATOM 1497 C CA . ALA A 1 198 ? 18.029 0.406 -49.355 1.00 88.69 198 ALA A CA 1
ATOM 1498 C C . ALA A 1 198 ? 17.742 1.167 -50.662 1.00 88.69 198 ALA A C 1
ATOM 1500 O O . ALA A 1 198 ? 18.185 0.746 -51.734 1.00 88.69 198 ALA A O 1
ATOM 1501 N N . THR A 1 199 ? 17.052 2.309 -50.577 1.00 88.19 199 THR A N 1
ATOM 1502 C CA . THR A 1 199 ? 16.774 3.178 -51.732 1.00 88.19 199 THR A CA 1
ATOM 1503 C C . THR A 1 199 ? 18.036 3.868 -52.256 1.00 88.19 199 THR A C 1
ATOM 1505 O O . THR A 1 199 ? 18.249 3.889 -53.470 1.00 88.19 199 THR A O 1
ATOM 1508 N N . GLY A 1 200 ? 18.925 4.345 -51.376 1.00 88.56 200 GLY A N 1
ATOM 1509 C CA . GLY A 1 200 ? 20.216 4.924 -51.767 1.00 88.56 200 GLY A CA 1
ATOM 1510 C C . GLY A 1 200 ? 21.125 3.931 -52.504 1.00 88.56 200 GLY A C 1
ATOM 1511 O O . GLY A 1 200 ? 21.710 4.262 -53.538 1.00 88.56 200 GLY A O 1
ATOM 1512 N N . ILE A 1 201 ? 21.189 2.678 -52.036 1.00 88.00 201 ILE A N 1
ATOM 1513 C CA . ILE A 1 201 ? 21.922 1.596 -52.720 1.00 88.00 201 ILE A CA 1
ATOM 1514 C C . ILE A 1 201 ? 21.298 1.298 -54.091 1.00 88.00 201 ILE A C 1
ATOM 1516 O O . ILE A 1 201 ? 22.025 1.133 -55.075 1.00 88.00 201 ILE A O 1
ATOM 1520 N N . ALA A 1 202 ? 19.963 1.253 -54.175 1.00 89.06 202 ALA A N 1
ATOM 1521 C CA . ALA A 1 202 ? 19.246 0.985 -55.419 1.00 89.06 202 ALA A CA 1
ATOM 1522 C C . ALA A 1 202 ? 19.513 2.044 -56.501 1.00 89.06 202 ALA A C 1
ATOM 1524 O O . ALA A 1 202 ? 19.706 1.698 -57.666 1.00 89.06 202 ALA A O 1
ATOM 1525 N N . GLN A 1 203 ? 19.569 3.320 -56.111 1.00 89.19 203 GLN A N 1
ATOM 1526 C CA . GLN A 1 203 ? 19.850 4.430 -57.024 1.00 89.19 203 GLN A CA 1
ATOM 1527 C C . GLN A 1 203 ? 21.300 4.435 -57.518 1.00 89.19 203 GLN A C 1
ATOM 1529 O O . GLN A 1 203 ? 21.542 4.741 -58.683 1.00 89.19 203 GLN A O 1
ATOM 1534 N N . LYS A 1 204 ? 22.268 4.076 -56.662 1.00 88.81 204 LYS A N 1
ATOM 1535 C CA . LYS A 1 204 ? 23.694 4.107 -57.024 1.00 88.81 204 LYS A CA 1
ATOM 1536 C C . LYS A 1 204 ? 24.126 2.938 -57.912 1.00 88.81 204 LYS A C 1
ATOM 1538 O O . LYS A 1 204 ? 25.048 3.092 -58.707 1.00 88.81 204 LYS A O 1
ATOM 1543 N N . PHE A 1 205 ? 23.469 1.783 -57.805 1.00 90.06 205 PHE A N 1
ATOM 1544 C CA . PHE A 1 205 ? 23.834 0.577 -58.558 1.00 90.06 205 PHE A CA 1
ATOM 1545 C C . PHE A 1 205 ? 22.671 0.037 -59.401 1.00 90.06 205 PHE A C 1
ATOM 1547 O O . PHE A 1 205 ? 22.271 -1.113 -59.221 1.00 90.06 205 PHE A O 1
ATOM 1554 N N . PRO A 1 206 ? 22.134 0.815 -60.357 1.00 87.94 206 PRO A N 1
ATOM 1555 C CA . PRO A 1 206 ? 20.900 0.466 -61.061 1.00 87.94 206 PRO A CA 1
ATOM 1556 C C . PRO A 1 206 ? 21.005 -0.821 -61.893 1.00 87.94 206 PRO A C 1
ATOM 1558 O O . PRO A 1 206 ? 19.986 -1.443 -62.184 1.00 87.94 206 PRO A O 1
ATOM 1561 N N . GLU A 1 207 ? 22.213 -1.249 -62.270 1.00 91.62 207 GLU A N 1
ATOM 1562 C CA . GLU A 1 207 ? 22.425 -2.461 -63.072 1.00 91.62 207 GLU A CA 1
ATOM 1563 C C . GLU A 1 207 ? 22.526 -3.750 -62.245 1.00 91.62 207 GLU A C 1
ATOM 1565 O O . GLU A 1 207 ? 22.344 -4.841 -62.787 1.00 91.62 207 GLU A O 1
ATOM 1570 N N . ASN A 1 208 ? 22.742 -3.661 -60.929 1.00 91.38 208 ASN A N 1
ATOM 1571 C CA . ASN A 1 208 ? 22.827 -4.842 -60.077 1.00 91.38 208 ASN A CA 1
ATOM 1572 C C . ASN A 1 208 ? 21.420 -5.403 -59.792 1.00 91.38 208 ASN A C 1
ATOM 1574 O O . ASN A 1 208 ? 20.535 -4.701 -59.298 1.00 91.38 208 ASN A O 1
ATOM 1578 N N . ASN A 1 209 ? 21.218 -6.699 -60.042 1.00 91.62 209 ASN A N 1
ATOM 1579 C CA . ASN A 1 209 ? 19.963 -7.395 -59.740 1.00 91.62 209 ASN A CA 1
ATOM 1580 C C . ASN A 1 209 ? 19.558 -7.273 -58.257 1.00 91.62 209 ASN A C 1
ATOM 1582 O O . ASN A 1 209 ? 18.369 -7.170 -57.957 1.00 91.62 209 ASN A O 1
ATOM 1586 N N . ILE A 1 210 ? 20.531 -7.220 -57.337 1.00 89.56 210 ILE A N 1
ATOM 1587 C CA . ILE A 1 210 ? 20.291 -7.021 -55.898 1.00 89.56 210 ILE A CA 1
ATOM 1588 C C . ILE A 1 210 ? 19.761 -5.609 -55.632 1.00 89.56 210 ILE A C 1
ATOM 1590 O O . ILE A 1 210 ? 18.787 -5.441 -54.908 1.00 89.56 210 ILE A O 1
ATOM 1594 N N . ALA A 1 211 ? 20.354 -4.594 -56.256 1.00 90.19 211 ALA A N 1
ATOM 1595 C CA . ALA A 1 211 ? 19.946 -3.202 -56.103 1.00 90.19 211 ALA A CA 1
ATOM 1596 C C . ALA A 1 211 ? 18.537 -2.952 -56.670 1.00 90.19 211 ALA A C 1
ATOM 1598 O O . ALA A 1 211 ? 17.726 -2.293 -56.024 1.00 90.19 211 ALA A O 1
ATOM 1599 N N . LYS A 1 212 ? 18.190 -3.561 -57.815 1.00 90.62 212 LYS A N 1
ATOM 1600 C CA . LYS A 1 212 ? 16.817 -3.535 -58.356 1.00 90.62 212 LYS A CA 1
ATOM 1601 C C . LYS A 1 212 ? 15.808 -4.189 -57.411 1.00 90.62 212 LYS A C 1
ATOM 1603 O O . LYS A 1 212 ? 14.702 -3.677 -57.249 1.00 90.62 212 LYS A O 1
ATOM 1608 N N . PHE A 1 213 ? 16.178 -5.310 -56.789 1.00 90.62 213 PHE A N 1
ATOM 1609 C CA . PHE A 1 213 ? 15.330 -5.981 -55.805 1.00 90.62 213 PHE A CA 1
ATOM 1610 C C . PHE A 1 213 ? 15.133 -5.120 -54.549 1.00 90.62 213 PHE A C 1
ATOM 1612 O O . PHE A 1 213 ? 13.993 -4.891 -54.147 1.00 90.62 213 PHE A O 1
ATOM 1619 N N . LEU A 1 214 ? 16.222 -4.587 -53.981 1.00 88.44 214 LEU A N 1
ATOM 1620 C CA . LEU A 1 214 ? 16.184 -3.686 -52.825 1.00 88.44 214 LEU A CA 1
ATOM 1621 C C . LEU A 1 214 ? 15.372 -2.424 -53.118 1.00 88.44 214 LEU A C 1
ATOM 1623 O O . LEU A 1 214 ? 14.581 -2.024 -52.279 1.00 88.44 214 LEU A O 1
ATOM 1627 N N . GLY A 1 215 ? 15.497 -1.838 -54.310 1.00 87.25 215 GLY A N 1
ATOM 1628 C CA . GLY A 1 215 ? 14.724 -0.658 -54.701 1.00 87.25 215 GLY A CA 1
ATOM 1629 C C . GLY A 1 215 ? 13.233 -0.939 -54.884 1.00 87.25 215 GLY A C 1
ATOM 1630 O O . GLY A 1 215 ? 12.403 -0.127 -54.495 1.00 87.25 215 GLY A O 1
ATOM 1631 N N . LYS A 1 216 ? 12.866 -2.103 -55.436 1.00 91.75 216 LYS A N 1
ATOM 1632 C CA . LYS A 1 216 ? 11.455 -2.483 -55.627 1.00 91.75 216 LYS A CA 1
ATOM 1633 C C . LYS A 1 216 ? 10.758 -2.865 -54.314 1.00 91.75 216 LYS A C 1
ATOM 1635 O O . LYS A 1 216 ? 9.538 -2.748 -54.216 1.00 91.75 216 LYS A O 1
ATOM 1640 N N . HIS A 1 217 ? 11.515 -3.348 -53.329 1.00 90.25 217 HIS A N 1
ATOM 1641 C CA . HIS A 1 217 ? 10.990 -3.862 -52.062 1.00 90.25 217 HIS A CA 1
ATOM 1642 C C . HIS A 1 217 ? 11.475 -3.082 -50.826 1.00 90.25 217 HIS A C 1
ATOM 1644 O O . HIS A 1 217 ? 11.279 -3.561 -49.711 1.00 90.25 217 HIS A O 1
ATOM 1650 N N . SER A 1 218 ? 12.066 -1.893 -50.991 1.00 85.75 218 SER A N 1
ATOM 1651 C CA . SER A 1 218 ? 12.695 -1.118 -49.906 1.00 85.75 218 SER A CA 1
ATOM 1652 C C . SER A 1 218 ? 11.744 -0.854 -48.743 1.00 85.75 218 SER A C 1
ATOM 1654 O O . SER A 1 218 ? 12.109 -1.084 -47.592 1.00 85.75 218 SER A O 1
ATOM 1656 N N . THR A 1 219 ? 10.500 -0.477 -49.041 1.00 88.19 219 THR A N 1
ATOM 1657 C CA . THR A 1 219 ? 9.465 -0.212 -48.035 1.00 88.19 219 THR A CA 1
ATOM 1658 C C . THR A 1 219 ? 9.143 -1.457 -47.207 1.00 88.19 219 THR A C 1
ATOM 1660 O O . THR A 1 219 ? 9.057 -1.393 -45.985 1.00 88.19 219 THR A O 1
ATOM 1663 N N . TRP A 1 220 ? 9.038 -2.631 -47.838 1.00 91.06 220 TRP A N 1
ATOM 1664 C CA . TRP A 1 220 ? 8.775 -3.883 -47.117 1.00 91.06 220 TRP A CA 1
ATOM 1665 C C . TRP A 1 220 ? 9.962 -4.325 -46.259 1.00 91.06 220 TRP A C 1
ATOM 1667 O O . TRP A 1 220 ? 9.760 -4.907 -45.195 1.00 91.06 220 TRP A O 1
ATOM 1677 N N . ILE A 1 221 ? 11.188 -4.035 -46.699 1.00 90.44 221 ILE A N 1
ATOM 1678 C CA . ILE A 1 221 ? 12.407 -4.319 -45.935 1.00 90.44 221 ILE A CA 1
ATOM 1679 C C . ILE A 1 221 ? 12.479 -3.414 -44.699 1.00 90.44 221 ILE A C 1
ATOM 1681 O O . ILE A 1 221 ? 12.729 -3.920 -43.606 1.00 90.44 221 ILE A O 1
ATOM 1685 N N . GLY A 1 222 ? 12.195 -2.116 -44.847 1.00 90.06 222 GLY A N 1
ATOM 1686 C CA . GLY A 1 222 ? 12.128 -1.170 -43.728 1.00 90.06 222 GLY A CA 1
ATOM 1687 C C . GLY A 1 222 ? 11.068 -1.565 -42.698 1.00 90.06 222 GLY A C 1
ATOM 1688 O O . GLY A 1 222 ? 11.370 -1.688 -41.511 1.00 90.06 222 GLY A O 1
ATOM 1689 N N . VAL A 1 223 ? 9.849 -1.878 -43.154 1.00 93.19 223 VAL A N 1
ATOM 1690 C CA . VAL A 1 223 ? 8.768 -2.372 -42.283 1.00 93.19 223 VAL A CA 1
ATOM 1691 C C . VAL A 1 223 ? 9.166 -3.676 -41.588 1.00 93.19 223 VAL A C 1
ATOM 1693 O O . VAL A 1 223 ? 8.981 -3.809 -40.380 1.00 93.19 223 VAL A O 1
ATOM 1696 N N . GLY A 1 224 ? 9.749 -4.633 -42.316 1.00 93.25 224 GLY A N 1
ATOM 1697 C CA . GLY A 1 224 ? 10.197 -5.906 -41.750 1.00 93.25 224 GLY A CA 1
ATOM 1698 C C . GLY A 1 224 ? 11.269 -5.737 -40.670 1.00 93.25 224 GLY A C 1
ATOM 1699 O O . GLY A 1 224 ? 11.177 -6.365 -39.614 1.00 93.25 224 GLY A O 1
ATOM 1700 N N . ALA A 1 225 ? 12.248 -4.858 -40.900 1.00 93.94 225 ALA A N 1
ATOM 1701 C CA . ALA A 1 225 ? 13.289 -4.534 -39.927 1.00 93.94 225 ALA A CA 1
ATOM 1702 C C . ALA A 1 225 ? 12.712 -3.845 -38.680 1.00 93.94 225 ALA A C 1
ATOM 1704 O O . ALA A 1 225 ? 13.050 -4.230 -37.560 1.00 93.94 225 ALA A O 1
ATOM 1705 N N . GLY A 1 226 ? 11.796 -2.888 -38.861 1.00 93.62 226 GLY A N 1
ATOM 1706 C CA . GLY A 1 226 ? 11.108 -2.221 -37.755 1.00 93.62 226 GLY A CA 1
ATOM 1707 C C . GLY A 1 226 ? 10.311 -3.205 -36.897 1.00 93.62 226 GLY A C 1
ATOM 1708 O O . GLY A 1 226 ? 10.501 -3.260 -35.686 1.00 93.62 226 GLY A O 1
ATOM 1709 N N . VAL A 1 227 ? 9.495 -4.067 -37.515 1.00 94.88 227 VAL A N 1
ATOM 1710 C CA . VAL A 1 227 ? 8.734 -5.104 -36.792 1.00 94.88 227 VAL A CA 1
ATOM 1711 C C . VAL A 1 227 ? 9.664 -6.047 -36.029 1.00 94.88 227 VAL A C 1
ATOM 1713 O O . VAL A 1 227 ? 9.378 -6.391 -34.883 1.00 94.88 227 VAL A O 1
ATOM 1716 N N . LEU A 1 228 ? 10.784 -6.454 -36.633 1.00 95.25 228 LEU A N 1
ATOM 1717 C CA . LEU A 1 228 ? 11.755 -7.325 -35.975 1.00 95.25 228 LEU A CA 1
ATOM 1718 C C . LEU A 1 228 ? 12.352 -6.664 -34.725 1.00 95.25 228 LEU A C 1
ATOM 1720 O O . LEU A 1 228 ? 12.370 -7.290 -33.667 1.00 95.25 228 LEU A O 1
ATOM 1724 N N . ILE A 1 229 ? 12.799 -5.409 -34.827 1.00 93.94 229 ILE A N 1
ATOM 1725 C CA . ILE A 1 229 ? 13.342 -4.662 -33.685 1.00 93.94 229 ILE A CA 1
ATOM 1726 C C . ILE A 1 229 ? 12.282 -4.482 -32.606 1.00 93.94 229 ILE A C 1
ATOM 1728 O O . ILE A 1 229 ? 12.567 -4.765 -31.448 1.00 93.94 229 ILE A O 1
ATOM 1732 N N . PHE A 1 230 ? 11.058 -4.106 -32.980 1.00 94.50 230 PHE A N 1
ATOM 1733 C CA . PHE A 1 230 ? 9.956 -3.959 -32.034 1.00 94.50 230 PHE A CA 1
ATOM 1734 C C . PHE A 1 230 ? 9.696 -5.253 -31.257 1.00 94.50 230 PHE A C 1
ATOM 1736 O O . PHE A 1 230 ? 9.596 -5.229 -30.038 1.00 94.50 230 PHE A O 1
ATOM 1743 N N . VAL A 1 231 ? 9.634 -6.404 -31.934 1.00 93.88 231 VAL A N 1
ATOM 1744 C CA . VAL A 1 231 ? 9.419 -7.704 -31.274 1.00 93.88 231 VAL A CA 1
ATOM 1745 C C . VAL A 1 231 ? 10.562 -8.056 -30.317 1.00 93.88 231 VAL A C 1
ATOM 1747 O O . VAL A 1 231 ? 10.310 -8.662 -29.277 1.00 93.88 231 VAL A O 1
ATOM 1750 N N . LEU A 1 232 ? 11.803 -7.685 -30.650 1.00 93.94 232 LEU A N 1
ATOM 1751 C CA . LEU A 1 232 ? 12.971 -7.928 -29.799 1.00 93.94 232 LEU A CA 1
ATOM 1752 C C . LEU A 1 232 ? 13.035 -6.985 -28.589 1.00 93.94 232 LEU A C 1
ATOM 1754 O O . LEU A 1 232 ? 13.534 -7.392 -27.541 1.00 93.94 232 LEU A O 1
ATOM 1758 N N . THR A 1 233 ? 12.539 -5.752 -28.711 1.00 92.88 233 THR A N 1
ATOM 1759 C CA . THR A 1 233 ? 12.562 -4.748 -27.636 1.00 92.88 233 THR A CA 1
ATOM 1760 C C . THR A 1 233 ? 11.268 -4.682 -26.823 1.00 92.88 233 THR A C 1
ATOM 1762 O O . THR A 1 233 ? 11.268 -4.092 -25.743 1.00 92.88 233 THR A O 1
ATOM 1765 N N . TYR A 1 234 ? 10.182 -5.314 -27.281 1.00 92.25 234 TYR A N 1
ATOM 1766 C CA . TYR A 1 234 ? 8.889 -5.327 -26.597 1.00 92.25 234 TYR A CA 1
ATOM 1767 C C . TYR A 1 234 ? 8.969 -6.027 -25.232 1.00 92.25 234 TYR A C 1
ATOM 1769 O O . TYR A 1 234 ? 9.144 -7.248 -25.140 1.00 92.25 234 TYR A O 1
ATOM 1777 N N . LYS A 1 235 ? 8.777 -5.257 -24.156 1.00 88.56 235 LYS A N 1
ATOM 1778 C CA . LYS A 1 235 ? 8.680 -5.767 -22.786 1.00 88.56 235 LYS A CA 1
ATOM 1779 C C . LYS A 1 235 ? 7.219 -5.870 -22.358 1.00 88.56 235 LYS A C 1
ATOM 1781 O O . LYS A 1 235 ? 6.417 -4.964 -22.553 1.00 88.56 235 LYS A O 1
ATOM 1786 N N . LYS A 1 236 ? 6.863 -7.002 -21.745 1.00 83.50 236 LYS A N 1
ATOM 1787 C CA . LYS A 1 236 ? 5.545 -7.176 -21.124 1.00 83.50 236 LYS A CA 1
ATOM 1788 C C . LYS A 1 236 ? 5.556 -6.539 -19.741 1.00 83.50 236 LYS A C 1
ATOM 1790 O O . LYS A 1 236 ? 6.098 -7.130 -18.811 1.00 83.50 236 LYS A O 1
ATOM 1795 N N . GLU A 1 237 ? 4.924 -5.382 -19.608 1.00 78.38 237 GLU A N 1
ATOM 1796 C CA . GLU A 1 237 ? 4.662 -4.786 -18.300 1.00 78.38 237 GLU A CA 1
ATOM 1797 C C . GLU A 1 237 ? 3.508 -5.513 -17.598 1.00 78.38 237 GLU A C 1
ATOM 1799 O O . GLU A 1 237 ? 2.464 -5.800 -18.193 1.00 78.38 237 GLU A O 1
ATOM 1804 N N . LYS A 1 238 ? 3.701 -5.825 -16.314 1.00 77.81 238 LYS A N 1
ATOM 1805 C CA . LYS A 1 238 ? 2.657 -6.337 -15.426 1.00 77.81 238 LYS A CA 1
ATOM 1806 C C . LYS A 1 238 ? 2.359 -5.247 -14.403 1.00 77.81 238 LYS A C 1
ATOM 1808 O O . LYS A 1 238 ? 3.168 -5.014 -13.513 1.00 77.81 238 LYS A O 1
ATOM 1813 N N . GLN A 1 239 ? 1.217 -4.580 -14.541 1.00 79.56 239 GLN A N 1
ATOM 1814 C CA . GLN A 1 239 ? 0.755 -3.633 -13.530 1.00 79.56 239 GLN A CA 1
ATOM 1815 C C . GLN A 1 239 ? 0.166 -4.416 -12.349 1.00 79.56 239 GLN A C 1
ATOM 1817 O O . GLN A 1 239 ? -0.783 -5.183 -12.520 1.00 79.56 239 GLN A O 1
ATOM 1822 N N . GLU A 1 240 ? 0.748 -4.250 -11.162 1.00 81.00 240 GLU A N 1
ATOM 1823 C CA . GLU A 1 240 ? 0.194 -4.751 -9.903 1.00 81.00 240 GLU A CA 1
ATOM 1824 C C . GLU A 1 240 ? -0.309 -3.561 -9.088 1.00 81.00 240 GLU A C 1
ATOM 1826 O O . GLU A 1 240 ? 0.458 -2.686 -8.693 1.00 81.00 240 GLU A O 1
ATOM 1831 N N . THR A 1 241 ? -1.619 -3.496 -8.863 1.00 78.62 241 THR A N 1
ATOM 1832 C CA . THR A 1 241 ? -2.215 -2.449 -8.032 1.00 78.62 241 THR A CA 1
ATOM 1833 C C . THR A 1 241 ? -1.995 -2.796 -6.562 1.00 78.62 241 THR A C 1
ATOM 1835 O O . THR A 1 241 ? -2.667 -3.674 -6.023 1.00 78.62 241 THR A O 1
ATOM 1838 N N . ILE A 1 242 ? -1.060 -2.106 -5.906 1.00 81.31 242 ILE A N 1
ATOM 1839 C CA . ILE A 1 242 ? -0.876 -2.197 -4.454 1.00 81.31 242 ILE A CA 1
ATOM 1840 C C . ILE A 1 242 ? -1.818 -1.182 -3.804 1.00 81.31 242 ILE A C 1
ATOM 1842 O O . ILE A 1 242 ? -1.625 0.025 -3.923 1.00 81.31 242 ILE A O 1
ATOM 1846 N N . ILE A 1 243 ? -2.865 -1.671 -3.141 1.00 81.88 243 ILE A N 1
ATOM 1847 C CA . ILE A 1 243 ? -3.800 -0.821 -2.400 1.00 81.88 243 ILE A CA 1
ATOM 1848 C C . ILE A 1 243 ? -3.260 -0.658 -0.981 1.00 81.88 243 ILE A C 1
ATOM 1850 O O . ILE A 1 243 ? -3.273 -1.603 -0.192 1.00 81.88 243 ILE A O 1
ATOM 1854 N N . PHE A 1 244 ? -2.798 0.545 -0.651 1.00 79.19 244 PHE A N 1
ATOM 1855 C CA . PHE A 1 244 ? -2.445 0.903 0.718 1.00 79.19 244 PHE A CA 1
ATOM 1856 C C . PHE A 1 244 ? -3.702 1.387 1.440 1.00 79.19 244 PHE A C 1
ATOM 1858 O O . PHE A 1 244 ? -4.252 2.436 1.112 1.00 79.19 244 PHE A O 1
ATOM 1865 N N . SER A 1 245 ? -4.177 0.613 2.415 1.00 78.25 245 SER A N 1
ATOM 1866 C CA . SER A 1 245 ? -5.243 1.053 3.316 1.00 78.25 245 SER A CA 1
ATOM 1867 C C . SER A 1 245 ? -4.607 1.689 4.546 1.00 78.25 245 SER A C 1
ATOM 1869 O O . SER A 1 245 ? -3.977 0.992 5.340 1.00 78.25 245 SER A O 1
ATOM 1871 N N . CYS A 1 246 ? -4.772 3.002 4.715 1.00 72.25 246 CYS A N 1
ATOM 1872 C CA . CYS A 1 246 ? -4.407 3.703 5.946 1.00 72.25 246 CYS A CA 1
ATOM 1873 C C . CYS A 1 246 ? -5.383 3.298 7.055 1.00 72.25 246 CYS A C 1
ATOM 1875 O O . CYS A 1 246 ? -6.404 3.946 7.273 1.00 72.25 246 CYS A O 1
ATOM 1877 N N . LEU A 1 247 ? -5.104 2.180 7.720 1.00 78.56 247 LEU A N 1
ATOM 1878 C CA . LEU A 1 247 ? -5.803 1.818 8.946 1.00 78.56 247 LEU A CA 1
ATOM 1879 C C . LEU A 1 247 ? -5.295 2.718 10.084 1.00 78.56 247 LEU A C 1
ATOM 1881 O O . LEU A 1 247 ? -4.119 3.099 10.065 1.00 78.56 247 LEU A O 1
ATOM 1885 N N . PRO A 1 248 ? -6.147 3.087 11.060 1.00 77.06 248 PRO A N 1
ATOM 1886 C CA . PRO A 1 248 ? -5.683 3.797 12.246 1.00 77.06 248 PRO A CA 1
ATOM 1887 C C . PRO A 1 248 ? -4.525 3.019 12.881 1.00 77.06 248 PRO A C 1
ATOM 1889 O O . PRO A 1 248 ? -4.573 1.789 12.960 1.00 77.06 248 PRO A O 1
ATOM 1892 N N . TRP A 1 249 ? -3.468 3.732 13.286 1.00 79.56 249 TRP A N 1
ATOM 1893 C CA . TRP A 1 249 ? -2.301 3.105 13.901 1.00 79.56 249 TRP A CA 1
ATOM 1894 C C . TRP A 1 249 ? -2.737 2.297 15.123 1.00 79.56 249 TRP A C 1
ATOM 1896 O O . TRP A 1 249 ? -3.352 2.828 16.048 1.00 79.56 249 TRP A O 1
ATOM 1906 N N . GLN A 1 250 ? -2.414 1.007 15.112 1.00 83.44 250 GLN A N 1
ATOM 1907 C CA . GLN A 1 250 ? -2.717 0.091 16.196 1.00 83.44 250 GLN A CA 1
ATOM 1908 C C . GLN A 1 250 ? -1.405 -0.363 16.819 1.00 83.44 250 GLN A C 1
ATOM 1910 O O . GLN A 1 250 ? -0.567 -0.970 16.152 1.00 83.44 250 GLN A O 1
ATOM 1915 N N . ALA A 1 251 ? -1.231 -0.067 18.105 1.00 89.38 251 ALA A N 1
ATOM 1916 C CA . ALA A 1 251 ? -0.066 -0.514 18.849 1.00 89.38 251 ALA A CA 1
ATOM 1917 C C . ALA A 1 251 ? 0.026 -2.053 18.835 1.00 89.38 251 ALA A C 1
ATOM 1919 O O . ALA A 1 251 ? -1.013 -2.73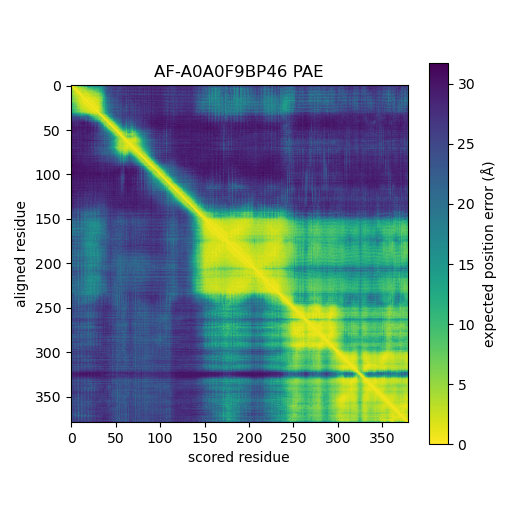2 18.865 1.00 89.38 251 ALA A O 1
ATOM 1920 N N . PRO A 1 252 ? 1.244 -2.621 18.812 1.00 89.50 252 PRO A N 1
ATOM 1921 C CA . PRO A 1 252 ? 1.418 -4.064 18.860 1.00 89.50 252 PRO A CA 1
ATOM 1922 C C . PRO A 1 252 ? 0.817 -4.636 20.150 1.00 89.50 252 PRO A C 1
ATOM 1924 O O . PRO A 1 252 ? 0.725 -3.967 21.183 1.00 89.50 252 PRO A O 1
ATOM 1927 N N . THR A 1 253 ? 0.372 -5.888 20.092 1.00 86.25 253 THR A N 1
ATOM 1928 C CA . THR A 1 253 ? -0.197 -6.570 21.257 1.00 86.25 253 THR A CA 1
ATOM 1929 C C . THR A 1 253 ? 0.865 -6.758 22.346 1.00 86.25 253 THR A C 1
ATOM 1931 O O . THR A 1 253 ? 1.987 -7.175 22.059 1.00 86.25 253 THR A O 1
ATOM 1934 N N . GLY A 1 254 ? 0.497 -6.486 23.602 1.00 88.94 254 GLY A N 1
ATOM 1935 C CA . GLY A 1 254 ? 1.376 -6.610 24.767 1.00 88.94 254 GLY A CA 1
ATOM 1936 C C . GLY A 1 254 ? 2.170 -5.337 25.075 1.00 88.94 254 GLY A C 1
ATOM 1937 O O . GLY A 1 254 ? 1.710 -4.226 24.814 1.00 88.94 254 GLY A O 1
ATOM 1938 N N . GLY A 1 255 ? 3.354 -5.503 25.671 1.00 92.19 255 GLY A N 1
ATOM 1939 C CA . GLY A 1 255 ? 4.199 -4.393 26.125 1.00 92.19 255 GLY A CA 1
ATOM 1940 C C . GLY A 1 255 ? 5.667 -4.772 26.347 1.00 92.19 255 GLY A C 1
ATOM 1941 O O . GLY A 1 255 ? 6.347 -4.181 27.179 1.00 92.19 255 GLY A O 1
ATOM 1942 N N . SER A 1 256 ? 6.198 -5.773 25.633 1.00 94.75 256 SER A N 1
ATOM 1943 C CA . SER A 1 256 ? 7.594 -6.216 25.829 1.00 94.75 256 SER A CA 1
ATOM 1944 C C . SER A 1 256 ? 8.625 -5.108 25.612 1.00 94.75 256 SER A C 1
ATOM 1946 O O . SER A 1 256 ? 9.729 -5.182 26.146 1.00 94.75 256 SER A O 1
ATOM 1948 N N . ASP A 1 257 ? 8.237 -4.092 24.847 1.00 96.44 257 ASP A N 1
ATOM 1949 C CA . ASP A 1 257 ? 9.104 -3.044 24.342 1.00 96.44 257 ASP A CA 1
ATOM 1950 C C . ASP A 1 257 ? 8.888 -1.681 25.014 1.00 96.44 257 ASP A C 1
ATOM 1952 O O . ASP A 1 257 ? 9.567 -0.733 24.630 1.00 96.44 257 ASP A O 1
ATOM 1956 N N . CYS A 1 258 ? 8.010 -1.558 26.021 1.00 96.50 258 CYS A N 1
ATOM 1957 C CA . CYS A 1 258 ? 7.705 -0.266 26.661 1.00 96.50 258 CYS A CA 1
ATOM 1958 C C . CYS A 1 258 ? 8.971 0.445 27.176 1.00 96.50 258 CYS A C 1
ATOM 1960 O O . CYS A 1 258 ? 9.184 1.633 26.934 1.00 96.50 258 CYS A O 1
ATOM 1962 N N . GLU A 1 259 ? 9.882 -0.321 27.784 1.00 95.94 259 GLU A N 1
ATOM 1963 C CA . GLU A 1 259 ? 11.136 0.182 28.360 1.00 95.94 259 GLU A CA 1
ATOM 1964 C C . GLU A 1 259 ? 12.124 0.715 27.308 1.00 95.94 259 GLU A C 1
ATOM 1966 O O . GLU A 1 259 ? 13.058 1.443 27.644 1.00 95.94 259 GLU A O 1
ATOM 1971 N N . LYS A 1 260 ? 11.928 0.411 26.013 1.00 96.31 260 LYS A N 1
ATOM 1972 C CA . LYS A 1 260 ? 12.754 0.984 24.934 1.00 96.31 260 LYS A CA 1
ATOM 1973 C C . LYS A 1 260 ? 12.591 2.499 24.838 1.00 96.31 260 LYS A C 1
ATOM 1975 O O . LYS A 1 260 ? 13.481 3.167 24.316 1.00 96.31 260 LYS A O 1
ATOM 1980 N N . CYS A 1 261 ? 11.473 3.036 25.324 1.00 96.50 261 CYS A N 1
ATOM 1981 C CA . CYS A 1 261 ? 11.253 4.475 25.371 1.00 96.50 261 CYS A CA 1
ATOM 1982 C C . CYS A 1 261 ? 12.168 5.172 26.386 1.00 96.50 261 CYS A C 1
ATOM 1984 O O . CYS A 1 261 ? 12.595 6.295 26.148 1.00 96.50 261 CYS A O 1
ATOM 1986 N N . ASN A 1 262 ? 12.509 4.488 27.483 1.00 95.50 262 ASN A N 1
ATOM 1987 C CA . ASN A 1 262 ? 13.210 5.076 28.628 1.00 95.50 262 ASN A CA 1
ATOM 1988 C C . ASN A 1 262 ? 14.726 5.241 28.396 1.00 95.50 262 ASN A C 1
ATOM 1990 O O . ASN A 1 262 ? 15.395 5.897 29.184 1.00 95.50 262 ASN A O 1
ATOM 1994 N N . ASN A 1 263 ? 15.273 4.650 27.327 1.00 90.88 263 ASN A N 1
ATOM 1995 C CA . ASN A 1 263 ? 16.715 4.614 27.039 1.00 90.88 263 ASN A CA 1
ATOM 1996 C C . ASN A 1 263 ? 17.151 5.618 25.953 1.00 90.88 263 ASN A C 1
ATOM 1998 O O . ASN A 1 263 ? 18.139 5.372 25.262 1.00 90.88 263 ASN A O 1
ATOM 2002 N N . LYS A 1 264 ? 16.393 6.696 25.726 1.00 83.94 264 LYS A N 1
ATOM 2003 C CA . LYS A 1 264 ? 16.647 7.659 24.642 1.00 83.94 264 LYS A CA 1
ATOM 2004 C C . LYS A 1 264 ? 17.064 9.025 25.181 1.00 83.94 264 LYS A C 1
ATOM 2006 O O . LYS A 1 264 ? 16.701 9.385 26.293 1.00 83.94 264 LYS A O 1
ATOM 2011 N N . ASP A 1 265 ? 17.755 9.799 24.341 1.00 92.31 265 ASP A N 1
ATOM 2012 C CA . ASP A 1 265 ? 18.167 11.182 24.641 1.00 92.31 265 ASP A CA 1
ATOM 2013 C C . ASP A 1 265 ? 16.976 12.144 24.821 1.00 92.31 265 ASP A C 1
ATOM 2015 O O . ASP A 1 265 ? 17.130 13.243 25.349 1.00 92.31 265 ASP A O 1
ATOM 2019 N N . PHE A 1 266 ? 15.778 11.732 24.391 1.00 89.56 266 PHE A N 1
ATOM 2020 C CA . PHE A 1 266 ? 14.547 12.514 24.474 1.00 89.56 266 PHE A CA 1
ATOM 2021 C C . PHE A 1 266 ? 13.579 11.917 25.505 1.00 89.56 266 PHE A C 1
ATOM 2023 O O . PHE A 1 266 ? 13.475 10.688 25.583 1.00 89.56 266 PHE A O 1
ATOM 2030 N N . PRO A 1 267 ? 12.828 12.756 26.248 1.00 92.62 267 PRO A N 1
ATOM 2031 C CA . PRO A 1 267 ? 11.833 12.284 27.203 1.00 92.62 267 PRO A CA 1
ATOM 2032 C C . PRO A 1 267 ? 10.739 11.482 26.491 1.00 92.62 267 PRO A C 1
ATOM 2034 O O . PRO A 1 267 ? 10.283 11.847 25.404 1.00 92.62 267 PRO A O 1
ATOM 2037 N N . CYS A 1 268 ? 10.321 10.380 27.113 1.00 95.62 268 CYS A N 1
ATOM 2038 C CA . CYS A 1 268 ? 9.298 9.510 26.554 1.00 95.62 268 CYS A CA 1
ATOM 2039 C C . CYS A 1 268 ? 7.921 10.175 26.640 1.00 95.62 268 CYS A C 1
ATOM 2041 O O . CYS A 1 268 ? 7.352 10.291 27.722 1.00 95.62 268 CYS A O 1
ATOM 2043 N N . SER A 1 269 ? 7.345 10.564 25.503 1.00 95.00 269 SER A N 1
ATOM 2044 C CA . SER A 1 269 ? 5.978 11.090 25.495 1.00 95.00 269 SER A CA 1
ATOM 2045 C C . SER A 1 269 ? 4.936 9.980 25.665 1.00 95.00 269 SER A C 1
ATOM 2047 O O . SER A 1 269 ? 5.174 8.813 25.337 1.00 95.00 269 SER A O 1
ATOM 2049 N N . GLU A 1 270 ? 3.729 10.342 26.110 1.00 95.06 270 GLU A N 1
ATOM 2050 C CA . GLU A 1 270 ? 2.616 9.389 26.229 1.00 95.06 270 GLU A CA 1
ATOM 2051 C C . GLU A 1 270 ? 2.332 8.681 24.896 1.00 95.06 270 GLU A C 1
ATOM 2053 O O . GLU A 1 270 ? 2.142 7.465 24.863 1.00 95.06 270 GLU A O 1
ATOM 2058 N N . TYR A 1 271 ? 2.383 9.422 23.786 1.00 93.38 271 TYR A N 1
ATOM 2059 C CA . TYR A 1 271 ? 2.178 8.867 22.451 1.00 93.38 271 TYR A CA 1
ATOM 2060 C C . TYR A 1 271 ? 3.260 7.851 22.070 1.00 93.38 271 TYR A C 1
ATOM 2062 O O . TYR A 1 271 ? 2.949 6.772 21.560 1.00 93.38 271 TYR A O 1
ATOM 2070 N N . GLN A 1 272 ? 4.533 8.164 22.334 1.00 94.75 272 GLN A N 1
ATOM 2071 C CA . GLN A 1 272 ? 5.639 7.243 22.067 1.00 94.75 272 GLN A CA 1
ATOM 2072 C C . GLN A 1 272 ? 5.504 5.969 22.900 1.00 94.75 272 GLN A C 1
ATOM 2074 O O . GLN A 1 272 ? 5.650 4.877 22.356 1.00 94.75 272 GLN A O 1
ATOM 2079 N N . CYS A 1 273 ? 5.158 6.104 24.182 1.00 96.50 273 CYS A N 1
ATOM 2080 C CA . CYS A 1 273 ? 4.940 4.970 25.068 1.00 96.50 273 CYS A CA 1
ATOM 2081 C C . CYS A 1 273 ? 3.801 4.068 24.569 1.00 96.50 273 CYS A C 1
ATOM 2083 O O . CYS A 1 273 ? 4.004 2.876 24.349 1.00 96.50 273 CYS A O 1
ATOM 2085 N N . ARG A 1 274 ? 2.622 4.645 24.298 1.00 93.81 274 ARG A N 1
ATOM 2086 C CA . ARG A 1 274 ? 1.440 3.911 23.809 1.00 93.81 274 ARG A CA 1
ATOM 2087 C C . ARG A 1 274 ? 1.660 3.279 22.433 1.00 93.81 274 ARG A C 1
ATOM 2089 O O . ARG A 1 274 ? 1.050 2.263 22.127 1.00 93.81 274 ARG A O 1
ATOM 2096 N N . SER A 1 275 ? 2.552 3.834 21.613 1.00 94.69 275 SER A N 1
ATOM 2097 C CA . SER A 1 275 ? 2.886 3.273 20.297 1.00 94.69 275 SER A CA 1
ATOM 2098 C C . SER A 1 275 ? 3.731 1.996 20.370 1.00 94.69 275 SER A C 1
ATOM 2100 O O . SER A 1 275 ? 3.747 1.233 19.406 1.00 94.69 275 SER A O 1
ATOM 2102 N N . LEU A 1 276 ? 4.425 1.749 21.488 1.00 95.00 276 LEU A N 1
ATOM 2103 C CA . LEU A 1 276 ? 5.272 0.564 21.679 1.00 95.00 276 LEU A CA 1
ATOM 2104 C C . LEU A 1 276 ? 4.481 -0.686 22.073 1.00 95.00 276 LEU A C 1
ATOM 2106 O O . LEU A 1 276 ? 5.001 -1.793 21.942 1.00 95.00 276 LEU A O 1
ATOM 2110 N N . GLY A 1 277 ? 3.245 -0.527 22.545 1.00 94.50 277 GLY A N 1
ATOM 2111 C CA . GLY A 1 277 ? 2.394 -1.646 22.922 1.00 94.50 277 GLY A CA 1
ATOM 2112 C C . GLY A 1 277 ? 1.091 -1.214 23.581 1.00 94.50 277 GLY A C 1
ATOM 2113 O O . GLY A 1 277 ? 1.025 -0.187 24.254 1.00 94.50 277 GLY A O 1
ATOM 2114 N N . GLN A 1 278 ? 0.051 -2.028 23.410 1.00 89.31 278 GLN A N 1
ATOM 2115 C CA . GLN A 1 278 ? -1.270 -1.807 24.019 1.00 89.31 278 GLN A CA 1
ATOM 2116 C C . GLN A 1 278 ? -1.214 -1.769 25.551 1.00 89.31 278 GLN A C 1
ATOM 2118 O O . GLN A 1 278 ? -1.987 -1.056 26.183 1.00 89.31 278 GLN A O 1
ATOM 2123 N N . SER A 1 279 ? -0.274 -2.506 26.141 1.00 92.19 279 SER A N 1
ATOM 2124 C CA . SER A 1 279 ? -0.051 -2.572 27.585 1.00 92.19 279 SER A CA 1
ATOM 2125 C C . SER A 1 279 ? 1.063 -1.631 28.058 1.00 92.19 279 SER A C 1
ATOM 2127 O O . SER A 1 279 ? 1.561 -1.784 29.170 1.00 92.19 279 SER A O 1
ATOM 2129 N N . CYS A 1 280 ? 1.510 -0.690 27.225 1.00 95.06 280 CYS A N 1
ATOM 2130 C CA . CYS A 1 280 ? 2.470 0.326 27.639 1.00 95.06 280 CYS A CA 1
ATOM 2131 C C . CYS A 1 280 ? 1.743 1.534 28.221 1.00 95.06 280 CYS A C 1
ATOM 2133 O O . CYS A 1 280 ? 0.823 2.067 27.599 1.00 95.06 280 CYS A O 1
ATOM 2135 N N . GLU A 1 281 ? 2.164 1.990 29.398 1.00 95.81 281 GLU A N 1
ATOM 2136 C CA . GLU A 1 281 ? 1.624 3.189 30.035 1.00 95.81 281 GLU A CA 1
ATOM 2137 C C . GLU A 1 281 ? 2.735 4.069 30.610 1.00 95.81 281 GLU A C 1
ATOM 2139 O O . GLU A 1 281 ? 3.717 3.579 31.170 1.00 95.81 281 GLU A O 1
ATOM 2144 N N . LEU A 1 282 ? 2.569 5.384 30.447 1.00 96.88 282 LEU A N 1
ATOM 2145 C CA . LEU A 1 282 ? 3.462 6.383 31.015 1.00 96.88 282 LEU A CA 1
ATOM 2146 C C . LEU A 1 282 ? 3.054 6.666 32.468 1.00 96.88 282 LEU A C 1
ATOM 2148 O O . LEU A 1 282 ? 1.976 7.218 32.715 1.00 96.88 282 LEU A O 1
ATOM 2152 N N . ILE A 1 283 ? 3.922 6.296 33.408 1.00 95.88 283 ILE A N 1
ATOM 2153 C CA . ILE A 1 283 ? 3.784 6.581 34.842 1.00 95.88 283 ILE A CA 1
ATOM 2154 C C . ILE A 1 283 ? 4.543 7.861 35.219 1.00 95.88 283 ILE A C 1
ATOM 2156 O O . ILE A 1 283 ? 5.456 8.278 34.508 1.00 95.88 283 ILE A O 1
ATOM 2160 N N . ASN A 1 284 ? 4.170 8.475 36.349 1.00 94.56 284 ASN A N 1
ATOM 2161 C CA . ASN A 1 284 ? 4.768 9.711 36.885 1.00 94.56 284 ASN A CA 1
ATOM 2162 C C . ASN A 1 284 ? 4.702 10.927 35.941 1.00 94.56 284 ASN A C 1
ATOM 2164 O O . ASN A 1 284 ? 5.633 11.734 35.889 1.00 94.56 284 ASN A O 1
ATOM 2168 N N . ARG A 1 285 ? 3.594 11.065 35.206 1.00 93.75 285 ARG A N 1
ATOM 2169 C CA . ARG A 1 285 ? 3.346 12.186 34.286 1.00 93.75 285 ARG A CA 1
ATOM 2170 C C . ARG A 1 285 ? 3.548 13.538 34.983 1.00 93.75 285 ARG A C 1
ATOM 2172 O O . ARG A 1 285 ? 3.042 13.747 36.083 1.00 93.75 285 ARG A O 1
ATOM 2179 N N . GLY A 1 286 ? 4.247 14.455 34.325 1.00 90.38 286 GLY A N 1
ATOM 2180 C CA . GLY A 1 286 ? 4.565 15.798 34.806 1.00 90.38 286 GLY A CA 1
ATOM 2181 C C . GLY A 1 286 ? 5.756 15.874 35.765 1.00 90.38 286 GLY A C 1
ATOM 2182 O O . GLY A 1 286 ? 5.979 16.924 36.365 1.00 90.38 286 GLY A O 1
ATOM 2183 N N . THR A 1 287 ? 6.518 14.791 35.936 1.00 93.31 287 THR A N 1
ATOM 2184 C CA . THR A 1 287 ? 7.711 14.761 36.799 1.00 93.31 287 THR A CA 1
ATOM 2185 C C . THR A 1 287 ? 8.982 14.523 35.981 1.00 93.31 287 THR A C 1
ATOM 2187 O O . THR A 1 287 ? 8.923 14.133 34.821 1.00 93.31 287 THR A O 1
ATOM 2190 N N . GLN A 1 288 ? 10.159 14.716 36.583 1.00 89.75 288 GLN A N 1
ATOM 2191 C CA . GLN A 1 288 ? 11.436 14.378 35.931 1.00 89.75 288 GLN A CA 1
ATOM 2192 C C . GLN A 1 288 ? 11.679 12.858 35.828 1.00 89.75 288 GLN A C 1
ATOM 2194 O O . GLN A 1 288 ? 12.629 12.430 35.181 1.00 89.75 288 GLN A O 1
ATOM 2199 N N . GLU A 1 289 ? 10.829 12.041 36.457 1.00 91.69 289 GLU A N 1
ATOM 2200 C CA . GLU A 1 289 ? 10.940 10.580 36.512 1.00 91.69 289 GLU A CA 1
ATOM 2201 C C . GLU A 1 289 ? 9.823 9.882 35.718 1.00 91.69 289 GLU A C 1
ATOM 2203 O O . GLU A 1 289 ? 9.348 8.806 36.103 1.00 91.69 289 GLU A O 1
ATOM 2208 N N . GLU A 1 290 ? 9.387 10.496 34.616 1.00 95.31 290 GLU A N 1
ATOM 2209 C CA . GLU A 1 290 ? 8.463 9.878 33.664 1.00 95.31 290 GLU A CA 1
ATOM 2210 C C . GLU A 1 290 ? 9.064 8.596 33.081 1.00 95.31 290 GLU A C 1
ATOM 2212 O O . GLU A 1 290 ? 10.168 8.592 32.531 1.00 95.31 290 GLU A O 1
ATOM 2217 N N . LYS A 1 291 ? 8.333 7.485 33.210 1.00 96.62 291 LYS A N 1
ATOM 2218 C CA . LYS A 1 291 ? 8.766 6.175 32.707 1.00 96.62 291 LYS A CA 1
ATOM 2219 C C . LYS A 1 291 ? 7.635 5.484 31.974 1.00 96.62 291 LYS A C 1
ATOM 2221 O O . LYS A 1 291 ? 6.505 5.441 32.452 1.00 96.62 291 LYS A O 1
ATOM 2226 N N . CYS A 1 292 ? 7.949 4.915 30.821 1.00 97.25 292 CYS A N 1
ATOM 2227 C CA . CYS A 1 292 ? 7.050 4.035 30.095 1.00 97.25 292 CYS A CA 1
ATOM 2228 C C . CYS A 1 292 ? 7.249 2.601 30.573 1.00 97.25 292 CYS A C 1
ATOM 2230 O O . CYS A 1 292 ? 8.327 2.040 30.382 1.00 97.25 292 CYS A O 1
ATOM 2232 N N . VAL A 1 293 ? 6.222 2.013 31.181 1.00 96.56 293 VAL A N 1
ATOM 2233 C CA . VAL A 1 293 ? 6.295 0.670 31.767 1.00 96.56 293 VAL A CA 1
ATOM 2234 C C . VAL A 1 293 ? 5.232 -0.244 31.172 1.00 96.56 293 VAL A C 1
ATOM 2236 O O . VAL A 1 293 ? 4.175 0.204 30.725 1.00 96.56 293 VAL A O 1
ATOM 2239 N N . TRP A 1 294 ? 5.515 -1.547 31.167 1.00 94.94 294 TRP A N 1
ATOM 2240 C CA . TRP A 1 294 ? 4.538 -2.562 30.783 1.00 94.94 294 TRP A CA 1
ATOM 2241 C C . TRP A 1 294 ? 3.585 -2.833 31.950 1.00 94.94 294 TRP A C 1
ATOM 2243 O O . TRP A 1 294 ? 3.906 -3.597 32.865 1.00 94.94 294 TRP A O 1
ATOM 2253 N N . ILE A 1 295 ? 2.400 -2.225 31.906 1.00 90.62 295 ILE A N 1
ATOM 2254 C CA . ILE A 1 295 ? 1.322 -2.521 32.851 1.00 90.62 295 ILE A CA 1
ATOM 2255 C C . ILE A 1 295 ? 0.776 -3.930 32.589 1.00 90.62 295 ILE A C 1
ATOM 2257 O O . ILE A 1 295 ? 0.634 -4.350 31.444 1.00 90.62 295 ILE A O 1
ATOM 2261 N N . ASN A 1 296 ? 0.485 -4.690 33.646 1.00 85.56 296 ASN A N 1
ATOM 2262 C CA . ASN A 1 296 ? -0.168 -6.004 33.540 1.00 85.56 296 ASN A CA 1
ATOM 2263 C C . ASN A 1 296 ? 0.634 -7.079 32.772 1.00 85.56 296 ASN A C 1
ATOM 2265 O O . ASN A 1 296 ? 0.065 -7.960 32.136 1.00 85.56 296 ASN A O 1
ATOM 2269 N N . ARG A 1 297 ? 1.973 -7.065 32.866 1.00 86.19 297 ARG A N 1
ATOM 2270 C CA . ARG A 1 297 ? 2.866 -8.030 32.183 1.00 86.19 297 ARG A CA 1
ATOM 2271 C C . ARG A 1 297 ? 2.488 -9.506 32.354 1.00 86.19 297 ARG A C 1
ATOM 2273 O O . ARG A 1 297 ? 2.695 -10.298 31.440 1.00 86.19 297 ARG A O 1
ATOM 2280 N N . ASN A 1 298 ? 1.986 -9.864 33.532 1.00 87.56 298 ASN A N 1
ATOM 2281 C CA . ASN A 1 298 ? 1.623 -11.234 33.893 1.00 87.56 298 ASN A CA 1
ATOM 2282 C C . ASN A 1 298 ? 0.111 -11.394 34.089 1.00 87.56 298 ASN A C 1
ATOM 2284 O O . ASN A 1 298 ? -0.312 -12.326 34.773 1.00 87.56 298 ASN A O 1
ATOM 2288 N N . ASP A 1 299 ? -0.691 -10.470 33.557 1.00 83.31 299 ASP A N 1
ATOM 2289 C CA . ASP A 1 299 ? -2.134 -10.608 33.634 1.00 83.31 299 ASP A CA 1
ATOM 2290 C C . ASP A 1 299 ? -2.607 -11.651 32.628 1.00 83.31 299 ASP A C 1
ATOM 2292 O O . ASP A 1 299 ? -2.443 -11.525 31.415 1.00 83.31 299 ASP A O 1
ATOM 2296 N N . VAL A 1 300 ? -3.118 -12.742 33.179 1.00 80.44 300 VAL A N 1
ATOM 2297 C CA . VAL A 1 300 ? -3.677 -13.871 32.436 1.00 80.44 300 VAL A CA 1
ATOM 2298 C C . VAL A 1 300 ? -5.199 -13.828 32.436 1.00 80.44 300 VAL A C 1
ATOM 2300 O O . VAL A 1 300 ? -5.830 -14.689 31.822 1.00 80.44 300 VAL A O 1
ATOM 2303 N N . ASN A 1 301 ? -5.795 -12.870 33.149 1.00 83.00 301 ASN A N 1
ATOM 2304 C CA . ASN A 1 301 ? -7.234 -12.733 33.200 1.00 83.00 301 ASN A CA 1
ATOM 2305 C C . ASN A 1 301 ? -7.689 -11.957 31.962 1.00 83.00 301 ASN A C 1
ATOM 2307 O O . ASN A 1 301 ? -7.107 -10.930 31.623 1.00 83.00 301 ASN A O 1
ATOM 2311 N N . PRO A 1 302 ? -8.706 -12.446 31.241 1.00 82.19 302 PRO A N 1
ATOM 2312 C CA . PRO A 1 302 ? -9.300 -11.668 30.171 1.00 82.19 302 PRO A CA 1
ATOM 2313 C C . PRO A 1 302 ? -10.055 -10.459 30.752 1.00 82.19 302 PRO A C 1
ATOM 2315 O O . PRO A 1 302 ? -10.587 -10.551 31.864 1.00 82.19 302 PRO A O 1
ATOM 2318 N N . PRO A 1 303 ? -10.186 -9.366 29.981 1.00 85.62 303 PRO A N 1
ATOM 2319 C CA . PRO A 1 303 ? -10.970 -8.209 30.390 1.00 85.62 303 PRO A CA 1
ATOM 2320 C C . PRO A 1 303 ? -12.431 -8.608 30.626 1.00 85.62 303 PRO A C 1
ATOM 2322 O O . PRO A 1 303 ? -13.027 -9.390 29.879 1.00 85.62 303 PRO A O 1
ATOM 2325 N N . ILE A 1 304 ? -13.027 -8.040 31.667 1.00 88.94 304 ILE A N 1
ATOM 2326 C CA . ILE A 1 304 ? -14.435 -8.201 32.009 1.00 88.94 304 ILE A CA 1
ATOM 2327 C C . ILE A 1 304 ? -15.246 -7.227 31.157 1.00 88.94 304 ILE A C 1
ATOM 2329 O O . ILE A 1 304 ? -15.104 -6.010 31.273 1.00 88.94 304 ILE A O 1
ATOM 2333 N N . ILE A 1 305 ? -16.132 -7.781 30.331 1.00 90.69 305 ILE A N 1
ATOM 2334 C CA . ILE A 1 305 ? -17.018 -7.025 29.445 1.00 90.69 305 ILE A CA 1
ATOM 2335 C C . ILE A 1 305 ? -18.388 -6.879 30.107 1.00 90.69 305 ILE A C 1
ATOM 2337 O O . ILE A 1 305 ? -18.993 -7.869 30.522 1.00 90.69 305 ILE A O 1
ATOM 2341 N N . GLN A 1 306 ? -18.891 -5.649 30.191 1.00 92.44 306 GLN A N 1
ATOM 2342 C CA . GLN A 1 306 ? -20.223 -5.330 30.707 1.00 92.44 306 GLN A CA 1
ATOM 2343 C C . GLN A 1 306 ? -21.011 -4.515 29.678 1.00 92.44 306 GLN A C 1
ATOM 2345 O O . GLN A 1 306 ? -20.438 -3.842 28.826 1.00 92.44 306 GLN A O 1
ATOM 2350 N N . ALA A 1 307 ? -22.340 -4.602 29.715 1.00 94.44 307 ALA A N 1
ATOM 2351 C CA . ALA A 1 307 ? -23.190 -3.822 28.822 1.00 94.44 307 ALA A CA 1
ATOM 2352 C C . ALA A 1 307 ? -23.206 -2.345 29.242 1.00 94.44 307 ALA A C 1
ATOM 2354 O O . ALA A 1 307 ? -23.304 -2.037 30.429 1.00 94.44 307 ALA A O 1
ATOM 2355 N N . TRP A 1 308 ? -23.124 -1.432 28.272 1.00 95.75 308 TRP A N 1
ATOM 2356 C CA . TRP A 1 308 ? -23.181 0.004 28.537 1.00 95.75 308 TRP A CA 1
ATOM 2357 C C . TRP A 1 308 ? -24.613 0.523 28.382 1.00 95.75 308 TRP A C 1
ATOM 2359 O O . TRP A 1 308 ? -25.059 0.789 27.264 1.00 95.75 308 TRP A O 1
ATOM 2369 N N . GLU A 1 309 ? -25.322 0.661 29.506 1.00 95.25 309 GLU A N 1
ATOM 2370 C CA . GLU A 1 309 ? -26.726 1.111 29.557 1.00 95.25 309 GLU A CA 1
ATOM 2371 C C . GLU A 1 309 ? -26.929 2.471 28.863 1.00 95.25 309 GLU A C 1
ATOM 2373 O O . GLU A 1 309 ? -27.815 2.596 28.023 1.00 95.25 309 GLU A O 1
ATOM 2378 N N . ASP A 1 310 ? -26.055 3.457 29.098 1.00 95.62 310 ASP A N 1
ATOM 2379 C CA . ASP A 1 310 ? -26.206 4.805 28.514 1.00 95.62 310 ASP A CA 1
ATOM 2380 C C . ASP A 1 310 ? -25.960 4.863 26.997 1.00 95.62 310 ASP A C 1
ATOM 2382 O O . ASP A 1 310 ? -26.355 5.820 26.328 1.00 95.62 310 ASP A O 1
ATOM 2386 N N . ALA A 1 311 ? -25.273 3.865 26.433 1.00 95.25 311 ALA A N 1
ATOM 2387 C CA . ALA A 1 311 ? -25.049 3.787 24.991 1.00 95.25 311 ALA A CA 1
ATOM 2388 C C . ALA A 1 311 ? -26.284 3.269 24.233 1.00 95.25 311 ALA A C 1
ATOM 2390 O O . ALA A 1 311 ? -26.343 3.402 23.004 1.00 95.25 311 ALA A O 1
ATOM 2391 N N . LEU A 1 312 ? -27.236 2.662 24.949 1.00 96.00 312 LEU A N 1
ATOM 2392 C CA . LEU A 1 312 ? -28.451 2.085 24.396 1.00 96.00 312 LEU A CA 1
ATOM 2393 C C . LEU A 1 312 ? -29.504 3.176 24.126 1.00 96.00 312 LEU A C 1
ATOM 2395 O O . LEU A 1 312 ? -29.555 4.212 24.784 1.00 96.00 312 LEU A O 1
ATOM 2399 N N . LEU A 1 313 ? -30.342 2.972 23.108 1.00 95.38 313 LEU A N 1
ATOM 2400 C CA . LEU A 1 313 ? -31.426 3.901 22.772 1.00 95.38 313 LEU A CA 1
ATOM 2401 C C . LEU A 1 313 ? -32.492 3.938 23.883 1.00 95.38 313 LEU A C 1
ATOM 2403 O O . LEU A 1 313 ? -32.791 2.915 24.496 1.00 95.38 313 LEU A O 1
ATOM 2407 N N . ASN A 1 314 ? -33.139 5.094 24.061 1.00 93.19 314 ASN A N 1
ATOM 2408 C CA . ASN A 1 314 ? -34.327 5.213 24.913 1.00 93.19 314 ASN A CA 1
ATOM 2409 C C . ASN A 1 314 ? -35.395 4.188 24.474 1.00 93.19 314 ASN A C 1
ATOM 2411 O O . ASN A 1 314 ? -35.561 3.961 23.276 1.00 93.19 314 ASN A O 1
ATOM 2415 N N . ASP A 1 315 ? -36.127 3.603 25.429 1.00 96.38 315 ASP A N 1
ATOM 2416 C CA . ASP A 1 315 ? -37.105 2.503 25.258 1.00 96.38 315 ASP A CA 1
ATOM 2417 C C . ASP A 1 315 ? -36.523 1.084 25.111 1.00 96.38 315 ASP A C 1
ATOM 2419 O O . ASP A 1 315 ? -37.275 0.130 24.870 1.00 96.38 315 A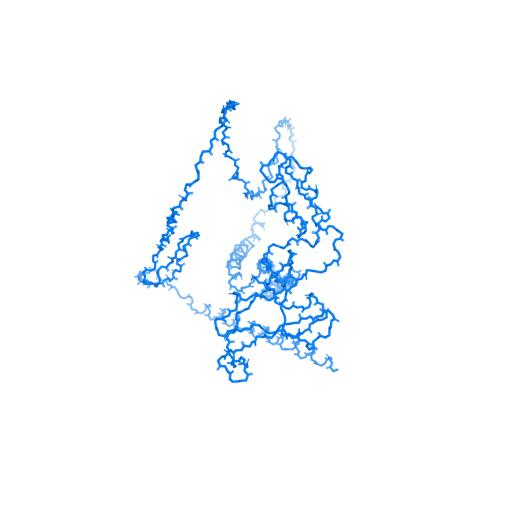SP A O 1
ATOM 2423 N N . TYR A 1 316 ? -35.209 0.921 25.248 1.00 97.31 316 TYR A N 1
ATOM 2424 C CA . TYR A 1 316 ? -34.559 -0.385 25.261 1.00 97.31 316 TYR A CA 1
ATOM 2425 C C . TYR A 1 316 ? -33.872 -0.634 26.603 1.00 97.31 316 TYR A C 1
ATOM 2427 O O . TYR A 1 316 ? -33.431 0.300 27.266 1.00 97.31 316 TYR A O 1
ATOM 2435 N N . LYS A 1 317 ? -33.757 -1.907 26.988 1.00 97.00 317 LYS A N 1
ATOM 2436 C CA . LYS A 1 317 ? -32.997 -2.337 28.171 1.00 97.00 317 LYS A CA 1
ATOM 2437 C C . LYS A 1 317 ? -32.164 -3.570 27.878 1.00 97.00 317 LYS A C 1
ATOM 2439 O O . LYS A 1 317 ? -32.583 -4.421 27.086 1.00 97.00 317 LYS A O 1
ATOM 2444 N N . TYR A 1 318 ? -31.034 -3.716 28.561 1.00 95.69 318 TYR A N 1
ATOM 2445 C CA . TYR A 1 318 ? -30.344 -4.998 28.589 1.00 95.69 318 TYR A CA 1
ATOM 2446 C C . TYR A 1 318 ? -31.002 -5.947 29.597 1.00 95.69 318 TYR A C 1
ATOM 2448 O O . TYR A 1 318 ? -31.462 -5.559 30.669 1.00 95.69 318 TYR A O 1
ATOM 2456 N N . ALA A 1 319 ? -31.046 -7.229 29.250 1.00 93.50 319 ALA A N 1
ATOM 2457 C CA . ALA A 1 319 ? -31.404 -8.311 30.155 1.00 93.50 319 ALA A CA 1
ATOM 2458 C C . ALA A 1 319 ? -30.339 -9.411 30.073 1.00 93.50 319 ALA A C 1
ATOM 2460 O O . ALA A 1 319 ? -29.918 -9.752 28.967 1.00 93.50 319 ALA A O 1
ATOM 2461 N N . PRO A 1 320 ? -29.891 -9.990 31.198 1.00 89.62 320 PRO A N 1
ATOM 2462 C CA . PRO A 1 320 ? -28.850 -11.012 31.183 1.00 89.62 320 PRO A CA 1
ATOM 2463 C C . PRO A 1 320 ? -29.302 -12.249 30.396 1.00 89.62 320 PRO A C 1
ATOM 2465 O O . PRO A 1 320 ? -30.395 -12.776 30.621 1.00 89.62 320 PRO A O 1
ATOM 2468 N N . ASP A 1 321 ? -28.452 -12.727 29.483 1.00 87.00 321 ASP A N 1
ATOM 2469 C CA . ASP A 1 321 ? -28.664 -13.999 28.802 1.00 87.00 321 ASP A CA 1
ATOM 2470 C C . ASP A 1 321 ? -27.957 -15.126 29.549 1.00 87.00 321 ASP A C 1
ATOM 2472 O O . ASP A 1 321 ? -26.744 -15.309 29.451 1.00 87.00 321 ASP A O 1
ATOM 2476 N N . ASN A 1 322 ? -28.740 -15.913 30.282 1.00 77.38 322 ASN A N 1
ATOM 2477 C CA . ASN A 1 322 ? -28.246 -17.093 30.988 1.00 77.38 322 ASN A CA 1
ATOM 2478 C C . ASN A 1 322 ? -28.174 -18.340 30.085 1.00 77.38 322 ASN A C 1
ATOM 2480 O O . ASN A 1 322 ? -27.876 -19.424 30.582 1.00 77.38 322 ASN A O 1
ATOM 2484 N N . ALA A 1 323 ? -28.502 -18.229 28.788 1.00 69.69 323 ALA A N 1
ATOM 2485 C CA . ALA A 1 323 ? -28.565 -19.375 27.879 1.00 69.69 323 ALA A CA 1
ATOM 2486 C C . ALA A 1 323 ? -27.188 -19.952 27.520 1.00 69.69 323 ALA A C 1
ATOM 2488 O O . ALA A 1 323 ? -27.102 -21.103 27.092 1.00 69.69 323 ALA A O 1
ATOM 2489 N N . VAL A 1 324 ? -26.116 -19.183 27.710 1.00 60.16 324 VAL A N 1
ATOM 2490 C CA . VAL A 1 324 ? -24.754 -19.643 27.459 1.00 60.16 324 VAL A CA 1
ATOM 2491 C C . VAL A 1 324 ? -24.107 -19.951 28.815 1.00 60.16 324 VAL A C 1
ATOM 2493 O O . VAL A 1 324 ? -23.935 -19.094 29.677 1.00 60.16 324 VAL A O 1
ATOM 2496 N N . SER A 1 325 ? -23.883 -21.245 29.051 1.00 41.41 325 SER A N 1
ATOM 2497 C CA . SER A 1 325 ? -23.281 -21.799 30.269 1.00 41.41 325 SER A CA 1
ATOM 2498 C C . SER A 1 325 ? -21.953 -21.092 30.603 1.00 41.41 325 SER A C 1
ATOM 2500 O O . SER A 1 325 ? -21.241 -20.714 29.671 1.00 41.41 325 SER A O 1
ATOM 2502 N N . PRO A 1 326 ? -21.573 -20.935 31.891 1.00 48.81 326 PRO A N 1
ATOM 2503 C CA . PRO A 1 326 ? -20.327 -20.265 32.269 1.00 48.81 326 PRO A CA 1
ATOM 2504 C C . PRO A 1 326 ? -19.127 -20.823 31.487 1.00 48.81 326 PRO A C 1
ATOM 2506 O O . PRO A 1 326 ? -19.020 -22.051 31.381 1.00 48.81 326 PRO A O 1
ATOM 2509 N N . PRO A 1 327 ? -18.235 -19.961 30.959 1.00 56.53 327 PRO A N 1
ATOM 2510 C CA . PRO A 1 327 ? -17.990 -18.572 31.382 1.00 56.53 327 PRO A CA 1
ATOM 2511 C C . PRO A 1 327 ? -18.674 -17.457 30.561 1.00 56.53 327 PRO A C 1
ATOM 2513 O O . PRO A 1 327 ? -18.624 -16.302 30.977 1.00 56.53 327 PRO A O 1
ATOM 2516 N N . ASP A 1 328 ? -19.341 -17.761 29.449 1.00 59.94 328 ASP A N 1
ATOM 2517 C CA . ASP A 1 328 ? -19.833 -16.734 28.519 1.00 59.94 328 ASP A CA 1
ATOM 2518 C C . ASP A 1 328 ? -21.225 -16.227 28.921 1.00 59.94 328 ASP A C 1
ATOM 2520 O O . ASP A 1 328 ? -22.236 -16.790 28.520 1.00 59.94 328 ASP A O 1
ATOM 2524 N N . ARG A 1 329 ? -21.315 -15.150 29.704 1.00 73.38 329 ARG A N 1
ATOM 2525 C CA . ARG A 1 329 ? -22.606 -14.498 29.988 1.00 73.38 329 ARG A CA 1
ATOM 2526 C C . ARG A 1 329 ? -22.828 -13.352 29.007 1.00 73.38 329 ARG A C 1
ATOM 2528 O O . ARG A 1 329 ? -22.085 -12.377 29.024 1.00 73.38 329 ARG A O 1
ATOM 2535 N N . GLY A 1 330 ? -23.836 -13.483 28.148 1.00 85.69 330 GLY A N 1
ATOM 2536 C CA . GLY A 1 330 ? -24.250 -12.429 27.221 1.00 85.69 330 GLY A CA 1
ATOM 2537 C C . GLY A 1 330 ? -25.353 -11.539 27.796 1.00 85.69 330 GLY A C 1
ATOM 2538 O O . GLY A 1 330 ? -25.834 -11.742 28.913 1.00 85.69 330 GLY A O 1
ATOM 2539 N N . VAL A 1 331 ? -25.805 -10.575 26.996 1.00 91.69 331 VAL A N 1
ATOM 2540 C CA . VAL A 1 331 ? -27.012 -9.782 27.263 1.00 91.69 331 VAL A CA 1
ATOM 2541 C C . VAL A 1 331 ? -27.937 -9.803 26.049 1.00 91.69 331 VAL A C 1
ATOM 2543 O O . VAL A 1 331 ? -27.486 -9.889 24.908 1.00 91.69 331 VAL A O 1
ATOM 2546 N N . LYS A 1 332 ? -29.242 -9.710 26.294 1.00 93.62 332 LYS A N 1
ATOM 2547 C CA . LYS A 1 332 ? -30.280 -9.477 25.286 1.00 93.62 332 LYS A CA 1
ATOM 2548 C C . LYS A 1 332 ? -30.704 -8.023 25.343 1.00 93.62 332 LYS A C 1
ATOM 2550 O O . LYS A 1 332 ? -30.867 -7.480 26.430 1.00 93.62 332 LYS A O 1
ATOM 2555 N N . ILE A 1 333 ? -30.939 -7.429 24.182 1.00 95.88 333 ILE A N 1
ATOM 2556 C CA . ILE A 1 333 ? -31.566 -6.114 24.070 1.00 95.88 333 ILE A CA 1
ATOM 2557 C C . ILE A 1 333 ? -33.076 -6.333 23.973 1.00 95.88 333 ILE A C 1
ATOM 2559 O O . ILE A 1 333 ? -33.549 -7.001 23.053 1.00 95.88 333 ILE A O 1
ATOM 2563 N N . LEU A 1 334 ? -33.819 -5.792 24.933 1.00 97.00 334 LEU A N 1
ATOM 2564 C CA . LEU A 1 334 ? -35.275 -5.863 25.001 1.00 97.00 334 LEU A CA 1
ATOM 2565 C C . LEU A 1 334 ? -35.874 -4.508 24.642 1.00 97.00 334 LEU A C 1
ATOM 2567 O O . LEU A 1 334 ? -35.385 -3.484 25.110 1.00 97.00 334 LEU A O 1
ATOM 2571 N N . TYR A 1 335 ? -36.946 -4.506 23.853 1.00 97.56 335 TYR A N 1
ATOM 2572 C CA . TYR A 1 335 ? -37.681 -3.291 23.503 1.00 97.56 335 TYR A CA 1
ATOM 2573 C C . TYR A 1 335 ? -38.935 -3.156 24.370 1.00 97.56 335 TYR A C 1
ATOM 2575 O O . TYR A 1 335 ? -39.882 -3.925 24.214 1.00 97.56 335 TYR A O 1
ATOM 2583 N N . GLU A 1 336 ? -38.961 -2.179 25.275 1.00 96.94 336 GLU A N 1
ATOM 2584 C CA . GLU A 1 336 ? -39.970 -2.100 26.342 1.00 96.94 336 GLU A CA 1
ATOM 2585 C C . GLU A 1 336 ? -41.381 -1.770 25.846 1.00 96.94 336 GLU A C 1
ATOM 2587 O O . GLU A 1 336 ? -42.368 -2.095 26.502 1.00 96.94 336 GLU A O 1
ATOM 2592 N N . LYS A 1 337 ? -41.496 -1.138 24.673 1.00 96.25 337 LYS A N 1
ATOM 2593 C CA . LYS A 1 337 ? -42.791 -0.786 24.071 1.00 96.25 337 LYS A CA 1
ATOM 2594 C C . LYS A 1 337 ? -43.467 -1.960 23.358 1.00 96.25 337 LYS A C 1
ATOM 2596 O O . LYS A 1 337 ? -44.642 -1.852 23.010 1.00 96.25 337 LYS A O 1
ATOM 2601 N N . SER A 1 338 ? -42.748 -3.055 23.108 1.00 96.12 338 SER A N 1
ATOM 2602 C CA . SER A 1 338 ? -43.306 -4.244 22.458 1.00 96.12 338 SER A CA 1
ATOM 2603 C C . SER A 1 338 ? -43.859 -5.222 23.498 1.00 96.12 338 SER A C 1
ATOM 2605 O O . SER A 1 338 ? -43.163 -5.510 24.472 1.00 96.12 338 SER A O 1
ATOM 2607 N N . PRO A 1 339 ? -45.063 -5.794 23.296 1.00 95.56 339 PRO A N 1
ATOM 2608 C CA . PRO A 1 339 ? -45.633 -6.776 24.223 1.00 95.56 339 PRO A CA 1
ATOM 2609 C C . PRO A 1 339 ? -44.746 -8.021 24.379 1.00 95.56 339 PRO A C 1
ATOM 2611 O O . PRO A 1 339 ? -44.686 -8.604 25.460 1.00 95.56 339 PRO A O 1
ATOM 2614 N N . ASP A 1 340 ? -44.004 -8.378 23.329 1.00 96.50 340 ASP A N 1
ATOM 2615 C CA . ASP A 1 340 ? -43.123 -9.548 23.307 1.00 96.50 340 ASP A CA 1
ATOM 2616 C C . ASP A 1 340 ? -41.667 -9.196 23.665 1.00 96.50 340 ASP A C 1
ATOM 2618 O O . ASP A 1 340 ? -40.782 -10.048 23.606 1.00 96.50 340 ASP A O 1
ATOM 2622 N N . ASN A 1 341 ? -41.389 -7.933 24.017 1.00 96.19 341 ASN A N 1
ATOM 2623 C CA . ASN A 1 341 ? -40.047 -7.378 24.238 1.00 96.19 341 ASN A CA 1
ATOM 2624 C C . ASN A 1 341 ? -39.075 -7.531 23.045 1.00 96.19 341 ASN A C 1
ATOM 2626 O O . ASN A 1 341 ? -37.868 -7.331 23.195 1.00 96.19 341 ASN A O 1
ATOM 2630 N N . CYS A 1 342 ? -39.572 -7.877 21.854 1.00 95.81 342 CYS A N 1
ATOM 2631 C CA . CYS A 1 342 ? -38.760 -8.029 20.650 1.00 95.81 342 CYS A CA 1
ATOM 2632 C C . CYS A 1 342 ? -38.447 -6.680 19.994 1.00 95.81 342 CYS A C 1
ATOM 2634 O O . CYS A 1 342 ? -39.318 -5.815 19.876 1.00 95.81 342 CYS A O 1
ATOM 2636 N N . VAL A 1 343 ? -37.215 -6.545 19.495 1.00 96.00 343 VAL A N 1
ATOM 2637 C CA . VAL A 1 343 ? -36.793 -5.402 18.676 1.00 96.00 343 VAL A CA 1
ATOM 2638 C C . VAL A 1 343 ? -37.543 -5.429 17.333 1.00 96.00 343 VAL A C 1
ATOM 2640 O O . VAL A 1 343 ? -37.547 -6.472 16.673 1.00 96.00 343 VAL A O 1
ATOM 2643 N N . PRO A 1 344 ? -38.164 -4.319 16.889 1.00 95.62 344 PRO A N 1
ATOM 2644 C CA . PRO A 1 344 ? -38.839 -4.273 15.597 1.00 95.62 344 PRO A CA 1
ATOM 2645 C C . PRO A 1 344 ? -37.852 -4.480 14.440 1.00 95.62 344 PRO A C 1
ATOM 2647 O O . PRO A 1 344 ? -36.718 -3.994 14.475 1.00 95.62 344 PRO A O 1
ATOM 2650 N N . ALA A 1 345 ? -38.292 -5.169 13.387 1.00 95.50 345 ALA A N 1
ATOM 2651 C CA . ALA A 1 345 ? -37.467 -5.405 12.205 1.00 95.50 345 ALA A CA 1
ATOM 2652 C C . ALA A 1 345 ? -36.980 -4.085 11.578 1.00 95.50 345 ALA A C 1
ATOM 2654 O O . ALA A 1 345 ? -37.712 -3.098 11.549 1.00 95.50 345 ALA A O 1
ATOM 2655 N N . PHE A 1 346 ? -35.752 -4.094 11.047 1.00 93.75 346 PHE A N 1
ATOM 2656 C CA . PHE A 1 346 ? -35.112 -2.946 10.384 1.00 93.75 346 PHE A CA 1
ATOM 2657 C C . PHE A 1 346 ? -34.912 -1.707 11.268 1.00 93.75 346 PHE A C 1
ATOM 2659 O O . PHE A 1 346 ? -34.734 -0.603 10.755 1.00 93.75 346 PHE A O 1
ATOM 2666 N N . THR A 1 347 ? -34.892 -1.881 12.589 1.00 94.81 347 THR A N 1
ATOM 2667 C CA . THR A 1 347 ? -34.577 -0.787 13.508 1.00 94.81 347 THR A CA 1
ATOM 2668 C C . THR A 1 347 ? -33.063 -0.680 13.694 1.00 94.81 347 THR A C 1
ATOM 2670 O O . THR A 1 347 ? -32.442 -1.669 14.094 1.00 94.81 347 THR A O 1
ATOM 2673 N N . PRO A 1 348 ? -32.437 0.478 13.417 1.00 93.94 348 PRO A N 1
ATOM 2674 C CA . PRO A 1 348 ? -31.026 0.669 13.722 1.00 93.94 348 PRO A CA 1
ATOM 2675 C C . PRO A 1 348 ? -30.828 0.631 15.240 1.00 93.94 348 PRO A C 1
ATOM 2677 O O . PRO A 1 348 ? -31.488 1.362 15.976 1.00 93.94 348 PRO A O 1
ATOM 2680 N N . LEU A 1 349 ? -29.915 -0.220 15.705 1.00 93.31 349 LEU A N 1
ATOM 2681 C CA . LEU A 1 349 ? -29.552 -0.320 17.115 1.00 93.31 349 LEU A CA 1
ATOM 2682 C C . LEU A 1 349 ? -28.205 0.354 17.351 1.00 93.31 349 LEU A C 1
ATOM 2684 O O . LEU A 1 349 ? -27.252 0.136 16.604 1.00 93.31 349 LEU A O 1
ATOM 2688 N N . LYS A 1 350 ? -28.131 1.136 18.426 1.00 94.50 350 LYS A N 1
ATOM 2689 C CA . LYS A 1 350 ? -26.877 1.599 19.012 1.00 94.50 350 LYS A CA 1
ATOM 2690 C C . LYS A 1 350 ? -26.721 0.895 20.350 1.00 94.50 350 LYS A C 1
ATOM 2692 O O . LYS A 1 350 ? -27.650 0.909 21.150 1.00 94.50 350 LYS A O 1
ATOM 2697 N N . PHE A 1 351 ? -25.585 0.248 20.551 1.00 94.75 351 PHE A N 1
ATOM 2698 C CA . PHE A 1 351 ? -25.235 -0.425 21.792 1.00 94.75 351 PHE A CA 1
ATOM 2699 C C . PHE A 1 351 ? -23.746 -0.228 22.051 1.00 94.75 351 PHE A C 1
ATOM 2701 O O . PHE A 1 351 ? -22.985 0.113 21.144 1.00 94.75 351 PHE A O 1
ATOM 2708 N N . GLY A 1 352 ? -23.340 -0.432 23.295 1.00 94.44 352 GLY A N 1
ATOM 2709 C CA . GLY A 1 352 ? -21.959 -0.280 23.721 1.00 94.44 352 GLY A CA 1
ATOM 2710 C C . GLY A 1 352 ? -21.626 -1.276 24.815 1.00 94.44 352 GLY A C 1
ATOM 2711 O O . GLY A 1 352 ? -22.512 -1.889 25.416 1.00 94.44 352 GLY A O 1
ATOM 2712 N N . VAL A 1 353 ? -20.334 -1.422 25.069 1.00 94.69 353 VAL A N 1
ATOM 2713 C CA . VAL A 1 353 ? -19.811 -2.215 26.177 1.00 94.69 353 VAL A CA 1
ATOM 2714 C C . VAL A 1 353 ? -18.858 -1.360 26.996 1.00 94.69 353 VAL A C 1
ATOM 2716 O O . VAL A 1 353 ? -18.182 -0.488 26.453 1.00 94.69 353 VAL A O 1
ATOM 2719 N N . THR A 1 354 ? -18.809 -1.613 28.294 1.00 93.56 354 THR A N 1
ATOM 2720 C CA . THR A 1 354 ? -17.783 -1.099 29.195 1.00 93.56 354 THR A CA 1
ATOM 2721 C C . THR A 1 354 ? -16.816 -2.223 29.540 1.00 93.56 354 THR A C 1
ATOM 2723 O O . THR A 1 354 ? -17.174 -3.404 29.554 1.00 93.56 354 THR A O 1
ATOM 2726 N N . LEU A 1 355 ? -15.566 -1.847 29.784 1.00 91.62 355 LEU A N 1
ATOM 2727 C CA . LEU A 1 355 ? -14.485 -2.762 30.119 1.00 91.62 355 LEU A CA 1
ATOM 2728 C C . LEU A 1 355 ? -13.853 -2.312 31.432 1.00 91.62 355 LEU A C 1
ATOM 2730 O O . LEU A 1 355 ? -13.744 -1.112 31.684 1.00 91.62 355 LEU A O 1
ATOM 2734 N N . ASN A 1 356 ? -13.417 -3.262 32.256 1.00 88.50 356 ASN A N 1
ATOM 2735 C CA . ASN A 1 356 ? -12.614 -2.953 33.443 1.00 88.50 356 ASN A CA 1
ATOM 2736 C C . ASN A 1 356 ? -11.149 -2.625 33.094 1.00 88.50 356 ASN A C 1
ATOM 2738 O O . ASN A 1 356 ? -10.457 -2.010 33.900 1.00 88.50 356 ASN A O 1
ATOM 2742 N N . GLU A 1 357 ? -10.690 -3.039 31.911 1.00 83.56 357 GLU A N 1
ATOM 2743 C CA . GLU A 1 357 ? -9.312 -2.914 31.435 1.00 83.56 357 GLU A CA 1
ATOM 2744 C C . GLU A 1 357 ? -9.274 -2.527 29.946 1.00 83.56 357 GLU A C 1
ATOM 2746 O O . GLU A 1 357 ? -10.212 -2.838 29.203 1.00 83.56 357 GLU A O 1
ATOM 2751 N N . PRO A 1 358 ? -8.201 -1.865 29.470 1.00 81.44 358 PRO A N 1
ATOM 2752 C CA . PRO A 1 358 ? -8.041 -1.551 28.054 1.00 81.44 358 PRO A CA 1
ATOM 2753 C C . PRO A 1 358 ? -8.026 -2.821 27.193 1.00 81.44 358 PRO A C 1
ATOM 2755 O O . PRO A 1 358 ? -7.172 -3.689 27.368 1.00 81.44 358 PRO A O 1
ATOM 2758 N N . ALA A 1 359 ? -8.942 -2.916 26.229 1.00 85.94 359 ALA A N 1
ATOM 2759 C CA . ALA A 1 359 ? -9.006 -4.042 25.303 1.00 85.94 359 ALA A CA 1
ATOM 2760 C C . ALA A 1 359 ? -9.436 -3.608 23.899 1.00 85.94 359 ALA A C 1
ATOM 2762 O O . ALA A 1 359 ? -9.922 -2.498 23.684 1.00 85.94 359 ALA A O 1
ATOM 2763 N N . ILE A 1 360 ? -9.269 -4.516 22.937 1.00 85.19 360 ILE A N 1
ATOM 2764 C CA . ILE A 1 360 ? -9.768 -4.344 21.573 1.00 85.19 360 ILE A CA 1
ATOM 2765 C C . ILE A 1 360 ? -11.021 -5.192 21.419 1.00 85.19 360 ILE A C 1
ATOM 2767 O O . ILE A 1 360 ? -10.976 -6.412 21.571 1.00 85.19 360 ILE A O 1
ATOM 2771 N N . CYS A 1 361 ? -12.122 -4.547 21.055 1.00 88.50 361 CYS A N 1
ATOM 2772 C CA . CYS A 1 361 ? -13.398 -5.211 20.848 1.00 88.50 361 CYS A CA 1
ATOM 2773 C C . CYS A 1 361 ? -13.678 -5.399 19.356 1.00 88.50 361 CYS A C 1
ATOM 2775 O O . CYS A 1 361 ? -13.533 -4.475 18.550 1.00 88.50 361 CYS A O 1
ATOM 2777 N N . LYS A 1 362 ? -14.123 -6.604 18.998 1.00 91.31 362 LYS A N 1
ATOM 2778 C CA . LYS A 1 362 ? -14.659 -6.913 17.676 1.00 91.31 362 LYS A CA 1
ATOM 2779 C C . LYS A 1 362 ? -16.070 -7.475 17.782 1.00 91.31 362 LYS A C 1
ATOM 2781 O O . LYS A 1 362 ? -16.420 -8.127 18.759 1.00 91.31 362 LYS A O 1
ATOM 2786 N N . LEU A 1 363 ? -16.854 -7.219 16.748 1.00 92.12 363 LEU A N 1
ATOM 2787 C CA . LEU A 1 363 ? -18.233 -7.632 16.574 1.00 92.12 363 LEU A CA 1
ATOM 2788 C C . LEU A 1 363 ? -18.340 -8.515 15.327 1.00 92.12 363 LEU A C 1
ATOM 2790 O O . LEU A 1 363 ? -17.741 -8.239 14.284 1.00 92.12 363 LEU A O 1
ATOM 2794 N N . ASP A 1 364 ? -19.161 -9.553 15.424 1.00 94.12 364 ASP A N 1
ATOM 2795 C CA . ASP A 1 364 ? -19.605 -10.345 14.284 1.00 94.12 364 ASP A CA 1
ATOM 2796 C C . ASP A 1 364 ? -21.073 -10.741 14.490 1.00 94.12 364 ASP A C 1
ATOM 2798 O O . ASP A 1 364 ? -21.551 -10.857 15.620 1.00 94.12 364 ASP A O 1
ATOM 2802 N N . VAL A 1 365 ? -21.794 -10.929 13.389 1.00 91.88 365 VAL A N 1
ATOM 2803 C CA . VAL A 1 365 ? -23.180 -11.409 13.394 1.00 91.88 365 VAL A CA 1
ATOM 2804 C C . VAL A 1 365 ? -23.227 -12.892 13.760 1.00 91.88 365 VAL A C 1
ATOM 2806 O O . VAL A 1 365 ? -24.180 -13.353 14.386 1.00 91.88 365 VAL A O 1
ATOM 2809 N N . LEU A 1 366 ? -22.191 -13.645 13.378 1.00 91.38 366 LEU A N 1
ATOM 2810 C CA . LEU A 1 366 ? -22.041 -15.056 13.711 1.00 91.38 366 LEU A CA 1
ATOM 2811 C C . LEU A 1 366 ? -20.893 -15.229 14.699 1.00 91.38 366 LEU A C 1
ATOM 2813 O O . LEU A 1 366 ? -19.791 -14.741 14.462 1.00 91.38 366 LEU A O 1
ATOM 2817 N N . ARG A 1 367 ? -21.128 -15.988 15.774 1.00 86.12 367 ARG A N 1
ATOM 2818 C CA . ARG A 1 367 ? -20.070 -16.358 16.722 1.00 86.12 367 ARG A CA 1
ATOM 2819 C C . ARG A 1 367 ? -18.943 -17.081 15.975 1.00 86.12 367 ARG A C 1
ATOM 2821 O O . ARG A 1 367 ? -19.193 -18.073 15.292 1.00 86.12 367 ARG A O 1
ATOM 2828 N N . LYS A 1 368 ? -17.723 -16.565 16.107 1.00 91.06 368 LYS A N 1
ATOM 2829 C CA . LYS A 1 368 ? -16.490 -17.159 15.576 1.00 91.06 368 LYS A CA 1
ATOM 2830 C C . LYS A 1 368 ? -15.708 -17.829 16.696 1.00 91.06 368 LYS A C 1
ATOM 2832 O O . LYS A 1 368 ? -15.865 -17.454 17.857 1.00 91.06 368 LYS A O 1
ATOM 2837 N N . ASP A 1 369 ? -14.846 -18.771 16.330 1.00 88.25 369 ASP A N 1
ATOM 2838 C CA . ASP A 1 369 ? -13.970 -19.454 17.288 1.00 88.25 369 ASP A CA 1
ATOM 2839 C C . ASP A 1 369 ? -12.783 -18.569 17.696 1.00 88.25 369 ASP A C 1
ATOM 2841 O O . ASP A 1 369 ? -12.275 -18.684 18.809 1.00 88.25 369 ASP A O 1
ATOM 2845 N N . ASN A 1 370 ? -12.372 -17.644 16.819 1.00 88.12 370 ASN A N 1
ATOM 2846 C CA . ASN A 1 370 ? -11.193 -16.806 17.010 1.00 88.12 370 ASN A CA 1
ATOM 2847 C C . ASN A 1 370 ? -11.503 -15.313 16.835 1.00 88.12 370 ASN A C 1
ATOM 2849 O O . ASN A 1 370 ? -12.199 -14.907 15.904 1.00 88.12 370 ASN A O 1
ATOM 2853 N N . PHE A 1 371 ? -10.872 -14.469 17.659 1.00 86.44 371 PHE A N 1
ATOM 2854 C CA . PHE A 1 371 ? -10.939 -13.003 17.548 1.00 86.44 371 PHE A CA 1
ATOM 2855 C C . PHE A 1 371 ? -10.502 -12.484 16.164 1.00 86.44 371 PHE A C 1
ATOM 2857 O O . PHE A 1 371 ? -11.042 -11.512 15.634 1.00 86.44 371 PHE A O 1
ATOM 2864 N N . ASN A 1 372 ? -9.525 -13.146 15.540 1.00 89.44 372 ASN A N 1
ATOM 2865 C CA . ASN A 1 372 ? -9.007 -12.746 14.230 1.00 89.44 372 ASN A CA 1
ATOM 2866 C C . ASN A 1 372 ? -10.024 -12.931 13.095 1.00 89.44 372 ASN A C 1
ATOM 2868 O O . ASN A 1 372 ? -9.926 -12.231 12.093 1.00 89.44 372 ASN A O 1
ATOM 2872 N N . GLU A 1 373 ? -11.002 -13.820 13.265 1.00 94.12 373 GLU A N 1
ATOM 2873 C CA . GLU A 1 373 ? -12.024 -14.120 12.256 1.00 94.12 373 GLU A CA 1
ATOM 2874 C C . GLU A 1 373 ? -13.244 -13.196 12.336 1.00 94.12 373 GLU A C 1
ATOM 2876 O O . GLU A 1 373 ? -14.062 -13.193 11.418 1.00 94.12 373 GLU A O 1
ATOM 2881 N N . MET A 1 374 ? -13.371 -12.415 13.413 1.00 93.31 374 MET A N 1
ATOM 2882 C CA . MET A 1 374 ? -14.448 -11.439 13.567 1.00 93.31 374 MET A CA 1
ATOM 2883 C C . MET A 1 374 ? -14.227 -10.237 12.643 1.00 93.31 374 MET A C 1
ATOM 2885 O O . MET A 1 374 ? -13.106 -9.724 12.524 1.00 93.31 374 MET A O 1
ATOM 2889 N N . ALA A 1 375 ? -15.307 -9.785 12.004 1.00 91.75 375 ALA A N 1
ATOM 2890 C CA . ALA A 1 375 ? -15.239 -8.852 10.882 1.00 91.75 375 ALA A CA 1
ATOM 2891 C C . ALA A 1 375 ? -15.168 -7.363 11.264 1.00 91.75 375 ALA A C 1
ATOM 2893 O O . ALA A 1 375 ? -14.511 -6.592 10.564 1.00 91.75 375 ALA A O 1
ATOM 2894 N N . LEU A 1 376 ? -15.855 -6.934 12.325 1.00 90.12 376 LEU A N 1
ATOM 2895 C CA . LEU A 1 376 ? -16.050 -5.510 12.621 1.00 90.12 376 LEU A CA 1
ATOM 2896 C C . LEU A 1 376 ? -15.309 -5.118 13.895 1.00 90.12 376 LEU A C 1
ATOM 2898 O O . LEU A 1 376 ? -15.384 -5.831 14.885 1.00 90.12 376 LEU A O 1
ATOM 2902 N N . PHE A 1 377 ? -14.627 -3.976 13.897 1.00 89.06 377 PHE A N 1
ATOM 2903 C CA . PHE A 1 377 ? -14.094 -3.381 15.124 1.00 89.06 377 PHE A CA 1
ATOM 2904 C C . PHE A 1 377 ? -15.152 -2.484 1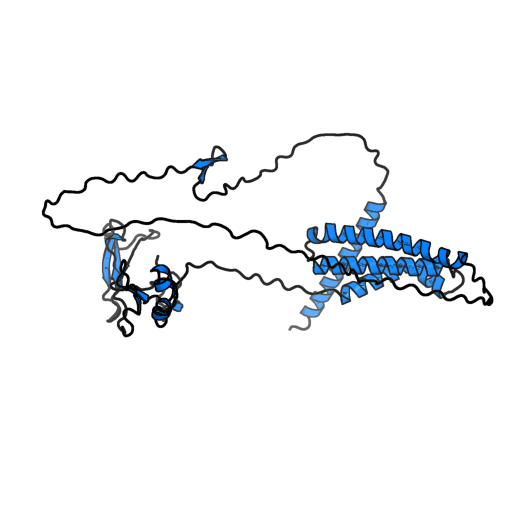5.767 1.00 89.06 377 PHE A C 1
ATOM 2906 O O . PHE A 1 377 ? -15.879 -1.784 15.061 1.00 89.06 377 PHE A O 1
ATOM 2913 N N . MET A 1 378 ? -15.240 -2.514 17.095 1.00 88.19 378 MET A N 1
ATOM 2914 C CA . MET A 1 378 ? -16.052 -1.557 17.847 1.00 88.19 378 MET A CA 1
ATOM 2915 C C . MET A 1 378 ? -15.232 -0.282 18.073 1.00 88.19 378 MET A C 1
ATOM 2917 O O . MET A 1 378 ? -14.056 -0.374 18.427 1.00 88.19 378 MET A O 1
ATOM 2921 N N . SER A 1 379 ? -15.842 0.879 17.827 1.00 79.19 379 SER A N 1
ATOM 2922 C CA . SER A 1 379 ? -15.224 2.210 17.936 1.00 79.19 379 SER A CA 1
ATOM 2923 C C . SER A 1 379 ? -15.761 3.005 19.109 1.00 79.19 379 SER A C 1
ATOM 2925 O O . SER A 1 379 ? -17.007 2.978 19.260 1.00 79.19 379 SER A O 1
#

Foldseek 3Di:
DPPVVVVVVVVVVVVVVVVVVVVVVVVVVVVVVPPDDDDDDDDDDDDDDDPDQDDDPDPAWDQDPVPRDTDGDDDPDDDDDDDDDDDDDDDDDDDDDDDDDDDDDDDDDDDDDPDDDDPDDDDDDDDDDDDDDDDDDDPPPPPVVVVLLCVLLVVLQVVLVVQLVVLCVCVVVVVHDPQLSVQLSVLLSQLSNQLSNLCSQLVVCVPDPSSVVSNVCSNVSSVVSSVVSSVVSDDDDDDDDDDDDPDPQDAAAFQPCLQVQVPDPDHRDQVNSCNNYVQWGWPPPPDPPTGTDRHCNPPPDDWDKAWDQVQWDPQWDWDWDPVDPPPDIDIDIFRNPDPVSDDDPPDDIGIDIDTPDDDWDADAPDDDPDPVPGDGTDD